Protein AF-A0A1A8P5M5-F1 (afdb_monomer_lite)

Structure (mmCIF, N/CA/C/O backbone):
data_AF-A0A1A8P5M5-F1
#
_entry.id   AF-A0A1A8P5M5-F1
#
loop_
_atom_site.group_PDB
_atom_site.id
_atom_site.type_symbol
_atom_site.label_atom_id
_atom_site.label_alt_id
_atom_site.label_comp_id
_atom_site.label_asym_id
_atom_site.label_entity_id
_atom_site.label_seq_id
_atom_site.pdbx_PDB_ins_code
_atom_site.Cartn_x
_atom_site.Cartn_y
_atom_site.Cartn_z
_atom_site.occupancy
_atom_site.B_iso_or_equiv
_atom_site.auth_seq_id
_atom_site.auth_comp_id
_atom_site.auth_asym_id
_atom_site.auth_atom_id
_atom_site.pdbx_PDB_model_num
ATOM 1 N N . MET A 1 1 ? 5.783 -7.397 -13.859 1.00 90.12 1 MET A N 1
ATOM 2 C CA . MET A 1 1 ? 6.303 -8.433 -14.787 1.00 90.12 1 MET A CA 1
ATOM 3 C C . MET A 1 1 ? 7.358 -7.944 -15.778 1.00 90.12 1 MET A C 1
ATOM 5 O O . MET A 1 1 ? 8.203 -8.749 -16.146 1.00 90.12 1 MET A O 1
ATOM 9 N N . ILE A 1 2 ? 7.328 -6.694 -16.275 1.00 94.62 2 ILE A N 1
ATOM 10 C CA . ILE A 1 2 ? 8.301 -6.265 -17.304 1.00 94.62 2 ILE A CA 1
ATOM 11 C C . ILE A 1 2 ? 9.764 -6.407 -16.848 1.00 94.62 2 ILE A C 1
ATOM 13 O O . ILE A 1 2 ? 10.589 -6.834 -17.645 1.00 94.62 2 ILE A O 1
ATOM 17 N N . LEU A 1 3 ? 10.076 -6.156 -15.571 1.00 94.69 3 LEU A N 1
ATOM 18 C CA . LEU A 1 3 ? 11.433 -6.297 -15.032 1.00 94.69 3 LEU A CA 1
ATOM 19 C C . LEU A 1 3 ? 11.946 -7.740 -15.100 1.00 94.69 3 LEU A C 1
ATOM 21 O O . LEU A 1 3 ? 13.002 -7.995 -15.676 1.00 94.69 3 LEU A O 1
ATOM 25 N N . GLU A 1 4 ? 11.189 -8.695 -14.558 1.00 95.75 4 GLU A N 1
ATOM 26 C CA . GLU A 1 4 ? 11.605 -10.100 -14.490 1.00 95.75 4 GLU A CA 1
ATOM 27 C C . GLU A 1 4 ? 11.653 -10.723 -15.883 1.00 95.75 4 GLU A C 1
ATOM 29 O O . GLU A 1 4 ? 12.561 -11.489 -16.193 1.00 95.75 4 GLU A O 1
ATOM 34 N N . PHE A 1 5 ? 10.688 -10.384 -16.743 1.00 95.56 5 PHE A N 1
ATOM 35 C CA . PHE A 1 5 ? 10.598 -10.943 -18.090 1.00 95.56 5 PHE A CA 1
ATOM 36 C C . PHE A 1 5 ? 11.664 -10.347 -19.010 1.00 95.56 5 PHE A C 1
ATOM 38 O O . PHE A 1 5 ? 12.223 -11.066 -19.843 1.00 95.56 5 PHE A O 1
ATOM 45 N N . ALA A 1 6 ? 12.004 -9.067 -18.838 1.00 92.81 6 ALA A N 1
ATOM 46 C CA . ALA A 1 6 ? 13.156 -8.485 -19.507 1.00 92.81 6 ALA A CA 1
ATOM 47 C C . ALA A 1 6 ? 14.449 -9.146 -19.023 1.00 92.81 6 ALA A C 1
ATOM 49 O O . ALA A 1 6 ? 15.223 -9.625 -19.847 1.00 92.81 6 ALA A O 1
ATOM 50 N N . ALA A 1 7 ? 14.648 -9.293 -17.709 1.00 93.19 7 ALA A N 1
ATOM 51 C CA . ALA A 1 7 ? 15.812 -9.990 -17.165 1.00 93.19 7 ALA A CA 1
ATOM 52 C C . ALA A 1 7 ? 15.930 -11.429 -17.701 1.00 93.19 7 ALA A C 1
ATOM 54 O O . ALA A 1 7 ? 16.994 -11.825 -18.176 1.00 93.19 7 ALA A O 1
ATOM 55 N N . LEU A 1 8 ? 14.829 -12.186 -17.723 1.00 94.25 8 LEU A N 1
ATOM 56 C CA . LEU A 1 8 ? 14.782 -13.533 -18.293 1.00 94.25 8 LEU A CA 1
ATOM 57 C C . LEU A 1 8 ? 15.134 -13.535 -19.784 1.00 94.25 8 LEU A C 1
ATOM 59 O O . LEU A 1 8 ? 15.879 -14.404 -20.234 1.00 94.25 8 LEU A O 1
ATOM 63 N N . SER A 1 9 ? 14.648 -12.559 -20.550 1.00 93.25 9 SER A N 1
ATOM 64 C CA . SER A 1 9 ? 14.969 -12.437 -21.977 1.00 93.25 9 SER A CA 1
ATOM 65 C C . SER A 1 9 ? 16.453 -12.176 -22.206 1.00 93.25 9 SER A C 1
ATOM 67 O O . SER A 1 9 ? 17.071 -12.818 -23.053 1.00 93.25 9 SER A O 1
ATOM 69 N N . ARG A 1 10 ? 17.055 -11.289 -21.406 1.00 89.31 10 ARG A N 1
ATOM 70 C CA . ARG A 1 10 ? 18.488 -10.970 -21.491 1.00 89.31 10 ARG A CA 1
ATOM 71 C C . ARG A 1 10 ? 19.371 -12.142 -21.064 1.00 89.31 10 ARG A C 1
ATOM 73 O O . ARG A 1 10 ? 20.405 -12.362 -21.683 1.00 89.31 10 ARG A O 1
ATOM 80 N N . LEU A 1 11 ? 18.962 -12.908 -20.052 1.00 90.56 11 LEU A N 1
ATOM 81 C CA . LEU A 1 11 ? 19.710 -14.074 -19.567 1.00 90.56 11 LEU A CA 1
ATOM 82 C C . LEU A 1 11 ? 19.566 -15.305 -20.475 1.00 90.56 11 LEU A C 1
ATOM 84 O O . LEU A 1 11 ? 20.517 -16.066 -20.628 1.00 90.56 11 LEU A O 1
ATOM 88 N N . SER A 1 12 ? 18.392 -15.512 -21.073 1.00 92.44 12 SER A N 1
ATOM 89 C CA . SER A 1 12 ? 18.122 -16.654 -21.962 1.00 92.44 12 SER A CA 1
ATOM 90 C C . SER A 1 12 ? 18.480 -16.397 -23.429 1.00 92.44 12 SER A C 1
ATOM 92 O O . SER A 1 12 ? 18.597 -17.345 -24.205 1.00 92.44 12 SER A O 1
ATOM 94 N N . GLY A 1 13 ? 18.612 -15.128 -23.829 1.00 88.88 13 GLY A N 1
ATOM 95 C CA . GLY A 1 13 ? 18.750 -14.707 -25.224 1.00 88.88 13 GLY A CA 1
ATOM 96 C C . GLY A 1 13 ? 17.445 -14.750 -26.032 1.00 88.88 13 GLY A C 1
ATOM 97 O O . GLY A 1 13 ? 17.477 -14.495 -27.235 1.00 88.88 13 GLY A O 1
ATOM 98 N N . GLN A 1 14 ? 16.303 -15.072 -25.412 1.00 92.00 14 GLN A N 1
ATOM 99 C CA . GLN A 1 14 ? 14.995 -15.134 -26.071 1.00 92.00 14 GLN A CA 1
ATOM 100 C C . GLN A 1 14 ? 14.170 -13.880 -25.759 1.00 92.00 14 GLN A C 1
ATOM 102 O O . GLN A 1 14 ? 13.721 -13.709 -24.630 1.00 92.00 14 GLN A O 1
ATOM 107 N N . SER A 1 15 ? 13.894 -13.034 -26.756 1.00 91.25 15 SER A N 1
ATOM 108 C CA . SER A 1 15 ? 13.130 -11.778 -26.583 1.00 91.25 15 SER A CA 1
ATOM 109 C C . SER A 1 15 ? 11.646 -11.974 -26.258 1.00 91.25 15 SER A C 1
ATOM 111 O O . SER A 1 15 ? 10.966 -11.033 -25.849 1.00 91.25 15 SER A O 1
ATOM 113 N N . VAL A 1 16 ? 11.137 -13.198 -26.421 1.00 94.75 16 VAL A N 1
ATOM 114 C CA . VAL A 1 16 ? 9.714 -13.534 -26.309 1.00 94.75 16 VAL A CA 1
ATOM 115 C C . VAL A 1 16 ? 9.132 -13.071 -24.973 1.00 94.75 16 VAL A C 1
ATOM 117 O O . VAL A 1 16 ? 8.030 -12.529 -24.955 1.00 94.75 16 VAL A O 1
ATOM 120 N N . PHE A 1 17 ? 9.848 -13.228 -23.858 1.00 95.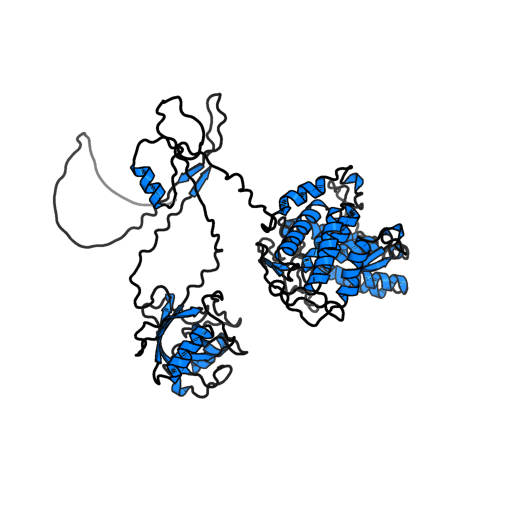00 17 PHE A N 1
ATOM 121 C CA . PHE A 1 17 ? 9.314 -12.848 -22.548 1.00 95.00 17 PHE A CA 1
ATOM 122 C C . PHE A 1 17 ? 9.149 -11.324 -22.429 1.00 95.00 17 PHE A C 1
ATOM 124 O O . PHE A 1 17 ? 8.066 -10.849 -22.084 1.00 95.00 17 PHE A O 1
ATOM 131 N N . GLU A 1 18 ? 10.176 -10.545 -22.779 1.00 93.25 18 GLU A N 1
ATOM 132 C CA . GLU A 1 18 ? 10.133 -9.078 -22.751 1.00 93.25 18 GLU A CA 1
ATOM 133 C C . GLU A 1 18 ? 9.033 -8.549 -23.676 1.00 93.25 18 GLU A C 1
ATOM 135 O O . GLU A 1 18 ? 8.242 -7.701 -23.270 1.00 93.25 18 GLU A O 1
ATOM 140 N N . GLU A 1 19 ? 8.928 -9.087 -24.894 1.00 93.88 19 GLU A N 1
ATOM 141 C CA . GLU A 1 19 ? 7.926 -8.664 -25.874 1.00 93.88 19 GLU A CA 1
ATOM 142 C C . GLU A 1 19 ? 6.492 -8.866 -25.375 1.00 93.88 19 GLU A C 1
ATOM 144 O O . GLU A 1 19 ? 5.646 -7.991 -25.558 1.00 93.88 19 GLU A O 1
ATOM 149 N N . HIS A 1 20 ? 6.197 -9.999 -24.734 1.00 95.56 20 HIS A N 1
ATOM 150 C CA . HIS A 1 20 ? 4.860 -10.259 -24.197 1.00 95.56 20 HIS A CA 1
ATOM 151 C C . HIS A 1 20 ? 4.542 -9.351 -23.005 1.00 95.56 20 HIS A C 1
ATOM 153 O O . HIS A 1 20 ? 3.437 -8.811 -22.926 1.00 95.56 20 HIS A O 1
ATOM 159 N N . ALA A 1 21 ? 5.507 -9.137 -22.106 1.00 95.62 21 ALA A N 1
ATOM 160 C CA . ALA A 1 21 ? 5.325 -8.238 -20.971 1.00 95.62 21 ALA A CA 1
ATOM 161 C C . ALA A 1 21 ? 5.147 -6.777 -21.418 1.00 95.62 21 ALA A C 1
ATOM 163 O O . ALA A 1 21 ? 4.289 -6.071 -20.886 1.00 95.62 21 ALA A O 1
ATOM 164 N N . ARG A 1 22 ? 5.906 -6.342 -22.431 1.00 94.81 22 ARG A N 1
ATOM 165 C CA . ARG A 1 22 ? 5.801 -5.006 -23.029 1.00 94.81 22 ARG A CA 1
ATOM 166 C C . ARG A 1 22 ? 4.432 -4.796 -23.671 1.00 94.81 22 ARG A C 1
ATOM 168 O O . ARG A 1 22 ? 3.757 -3.835 -23.322 1.00 94.81 22 ARG A O 1
ATOM 175 N N . LYS A 1 23 ? 3.965 -5.746 -24.493 1.00 94.94 23 LYS A N 1
ATOM 176 C CA . LYS A 1 23 ? 2.624 -5.702 -25.106 1.00 94.94 23 LYS A CA 1
ATOM 177 C C . LYS A 1 23 ? 1.514 -5.550 -24.066 1.00 94.94 23 LYS A C 1
ATOM 179 O O . LYS A 1 23 ? 0.590 -4.770 -24.269 1.00 94.94 23 LYS A O 1
ATOM 184 N N . ALA A 1 24 ? 1.596 -6.272 -22.948 1.00 94.62 24 ALA A N 1
ATOM 185 C CA . ALA A 1 24 ? 0.610 -6.139 -21.877 1.00 94.62 24 ALA A CA 1
ATOM 186 C C . ALA A 1 24 ? 0.609 -4.723 -21.272 1.00 94.62 24 ALA A C 1
ATOM 188 O O . ALA A 1 24 ? -0.455 -4.146 -21.056 1.00 94.62 24 ALA A O 1
ATOM 189 N N . LEU A 1 25 ? 1.790 -4.142 -21.044 1.00 94.50 25 LEU A N 1
ATOM 190 C CA . LEU A 1 25 ? 1.923 -2.782 -20.519 1.00 94.50 25 LEU A CA 1
ATOM 191 C C . LEU A 1 25 ? 1.444 -1.717 -21.518 1.00 94.50 25 LEU A C 1
ATOM 193 O O . LEU A 1 25 ? 0.843 -0.726 -21.111 1.00 94.50 25 LEU A O 1
ATOM 197 N N . ASP A 1 26 ? 1.678 -1.931 -22.814 1.00 94.38 26 ASP A N 1
ATOM 198 C CA . ASP A 1 26 ? 1.187 -1.065 -23.890 1.00 94.38 26 ASP A CA 1
ATOM 199 C C . ASP A 1 26 ? -0.344 -1.025 -23.909 1.00 94.38 26 ASP A C 1
ATOM 201 O O . ASP A 1 26 ? -0.932 0.055 -23.931 1.00 94.38 26 ASP A O 1
ATOM 205 N N . VAL A 1 27 ? -0.998 -2.183 -23.777 1.00 93.88 27 VAL A N 1
ATOM 206 C CA . VAL A 1 27 ? -2.463 -2.253 -23.677 1.00 93.88 27 VAL A CA 1
ATOM 207 C C . VAL A 1 27 ? -2.970 -1.511 -22.438 1.00 93.88 27 VAL A C 1
ATOM 209 O O . VAL A 1 27 ? -3.940 -0.763 -22.534 1.00 93.88 27 VAL A O 1
ATOM 212 N N . LEU A 1 28 ? -2.327 -1.661 -21.275 1.00 94.38 28 LEU A N 1
ATOM 213 C CA . LEU A 1 28 ? -2.728 -0.927 -20.065 1.00 94.38 28 LEU A CA 1
ATOM 214 C C . LEU A 1 28 ? -2.605 0.592 -20.250 1.00 94.38 28 LEU A C 1
ATOM 216 O O . LEU A 1 28 ? -3.515 1.337 -19.881 1.00 94.38 28 LEU A O 1
ATOM 220 N N . TRP A 1 29 ? -1.519 1.041 -20.880 1.00 94.75 29 TRP A N 1
ATOM 221 C CA . TRP A 1 29 ? -1.291 2.447 -21.204 1.00 94.75 29 TRP A CA 1
ATOM 222 C C . TRP A 1 29 ? -2.347 3.018 -22.161 1.00 94.75 29 TRP A C 1
ATOM 224 O O . TRP A 1 29 ? -2.818 4.144 -21.974 1.00 94.75 29 TRP A O 1
ATOM 234 N N . GLU A 1 30 ? -2.744 2.252 -23.177 1.00 94.12 30 GLU A N 1
ATOM 235 C CA . GLU A 1 30 ? -3.792 2.634 -24.131 1.00 94.12 30 GLU A CA 1
ATOM 236 C C . GLU A 1 30 ? -5.180 2.701 -23.487 1.00 94.12 30 GLU A C 1
ATOM 238 O O . GLU A 1 30 ? -6.012 3.518 -23.886 1.00 94.12 30 GLU A O 1
ATOM 243 N N . ARG A 1 31 ? -5.431 1.862 -22.475 1.00 93.88 31 ARG A N 1
ATOM 244 C CA . ARG A 1 31 ? -6.713 1.789 -21.763 1.00 93.88 31 ARG A CA 1
ATOM 245 C C . ARG A 1 31 ? -6.867 2.832 -20.659 1.00 93.88 31 ARG A C 1
ATOM 247 O O . ARG A 1 31 ? -7.923 2.865 -20.028 1.00 93.88 31 ARG A O 1
ATOM 254 N N . ARG A 1 32 ? -5.877 3.691 -20.412 1.00 94.38 32 ARG A N 1
ATOM 255 C CA . ARG A 1 32 ? -6.007 4.784 -19.436 1.00 94.38 32 ARG A CA 1
ATOM 256 C C . ARG A 1 32 ? -7.103 5.776 -19.830 1.00 94.38 32 ARG A C 1
ATOM 258 O O . ARG A 1 32 ? -7.418 5.957 -21.009 1.00 94.38 32 ARG A O 1
ATOM 265 N N . GLN A 1 33 ? -7.635 6.492 -18.847 1.00 93.75 33 GLN A N 1
ATOM 266 C CA . GLN A 1 33 ? -8.569 7.576 -19.123 1.00 93.75 33 GLN A CA 1
ATOM 267 C C . GLN A 1 33 ? -7.819 8.793 -19.677 1.00 93.75 33 GLN A C 1
ATOM 269 O O . GLN A 1 33 ? -7.070 9.436 -18.955 1.00 93.75 33 GLN A O 1
ATOM 274 N N . LYS A 1 34 ? -8.067 9.175 -20.936 1.00 89.75 34 LYS A N 1
ATOM 275 C CA . LYS A 1 34 ? -7.335 10.271 -21.612 1.00 89.75 34 LYS A CA 1
ATOM 276 C C . LYS A 1 34 ? -7.468 11.653 -20.953 1.00 89.75 34 LYS A C 1
ATOM 278 O O . LYS A 1 34 ? -6.635 12.511 -21.194 1.00 89.75 34 LYS A O 1
ATOM 283 N N . GLY A 1 35 ? -8.532 11.891 -20.182 1.00 88.62 35 GLY A N 1
ATOM 284 C CA . GLY A 1 35 ? -8.764 13.185 -19.524 1.00 88.62 35 GLY A CA 1
ATOM 285 C C . GLY A 1 35 ? -8.056 13.350 -18.175 1.00 88.62 35 GLY A C 1
ATOM 286 O O . GLY A 1 35 ? -7.774 14.472 -17.763 1.00 88.62 35 GLY A O 1
ATOM 287 N N . SER A 1 36 ? -7.790 12.248 -17.474 1.00 91.69 36 SER A N 1
ATOM 288 C CA . SER A 1 36 ? -7.158 12.253 -16.147 1.00 91.69 36 SER A CA 1
ATOM 289 C C . SER A 1 36 ? -5.789 11.581 -16.137 1.00 91.69 36 SER A C 1
ATOM 291 O O . SER A 1 36 ? -5.074 11.726 -15.157 1.00 91.69 36 SER A O 1
ATOM 293 N N . ASP A 1 37 ? -5.449 10.833 -17.188 1.00 95.06 37 ASP A N 1
ATOM 294 C CA . ASP A 1 37 ? -4.306 9.924 -17.275 1.00 95.06 37 ASP A CA 1
ATOM 295 C C . ASP A 1 37 ? -4.245 8.887 -16.139 1.00 95.06 37 ASP A C 1
ATOM 297 O O . ASP A 1 37 ? -3.196 8.313 -15.860 1.00 95.06 37 ASP A O 1
ATOM 301 N N . LEU A 1 38 ? -5.379 8.595 -15.498 1.00 94.69 38 LEU A N 1
ATOM 302 C CA . LEU A 1 38 ? -5.495 7.568 -14.462 1.00 94.69 38 LEU A CA 1
ATOM 303 C C . LEU A 1 38 ? -5.908 6.213 -15.056 1.00 94.69 38 LEU A C 1
ATOM 305 O O . LEU A 1 38 ? -6.536 6.137 -16.120 1.00 94.69 38 LEU A O 1
ATOM 309 N N . VAL A 1 39 ? -5.573 5.137 -14.346 1.00 94.81 39 VAL A N 1
ATOM 310 C CA . VAL A 1 39 ? -5.953 3.753 -14.679 1.00 94.81 39 VAL A CA 1
ATOM 311 C C . VAL A 1 39 ? -6.797 3.162 -13.548 1.00 94.81 39 VAL A C 1
ATOM 313 O O . VAL A 1 39 ? -6.810 3.695 -12.442 1.00 94.81 39 VAL A O 1
ATOM 316 N N . GLY A 1 40 ? -7.575 2.121 -13.837 1.00 93.12 40 GLY A N 1
ATOM 317 C CA . GLY A 1 40 ? -8.353 1.422 -12.811 1.00 93.12 40 GLY A CA 1
ATOM 318 C C . GLY A 1 40 ? -7.522 0.363 -12.081 1.00 93.12 40 GLY A C 1
ATOM 319 O O . GLY A 1 40 ? -6.397 0.064 -12.474 1.00 93.12 40 GLY A O 1
ATOM 320 N N . THR A 1 41 ? -8.095 -0.260 -11.052 1.00 92.38 41 THR A N 1
ATOM 321 C CA . THR A 1 41 ? -7.441 -1.352 -10.304 1.00 92.38 41 THR A CA 1
ATOM 322 C C . THR A 1 41 ? -7.695 -2.739 -10.893 1.00 92.38 41 THR A C 1
ATOM 324 O O . THR A 1 41 ? -6.879 -3.638 -10.724 1.00 92.38 41 THR A O 1
ATOM 327 N N . VAL A 1 42 ? -8.823 -2.957 -11.582 1.00 93.81 42 VAL A N 1
ATOM 328 C CA . VAL A 1 42 ? -9.172 -4.278 -12.140 1.00 93.81 42 VAL A CA 1
ATOM 329 C C . VAL A 1 42 ? -9.644 -4.142 -13.578 1.00 93.81 42 VAL A C 1
ATOM 331 O O . VAL A 1 42 ? -10.625 -3.445 -13.844 1.00 93.81 42 VAL A O 1
ATOM 334 N N . ILE A 1 43 ? -8.984 -4.858 -14.487 1.00 93.44 43 ILE A N 1
ATOM 335 C CA . ILE A 1 43 ? -9.287 -4.897 -15.921 1.00 93.44 43 ILE A CA 1
ATOM 336 C C . ILE A 1 43 ? -9.796 -6.281 -16.339 1.00 93.44 43 ILE A C 1
ATOM 338 O O . ILE A 1 43 ? -9.296 -7.310 -15.885 1.00 93.44 43 ILE A O 1
ATOM 342 N N . ASN A 1 44 ? -10.794 -6.317 -17.218 1.00 93.69 44 ASN A N 1
ATOM 343 C CA . ASN A 1 44 ? -11.265 -7.547 -17.842 1.00 93.69 44 ASN A CA 1
ATOM 344 C C . ASN A 1 44 ? -10.393 -7.877 -19.064 1.00 93.69 44 ASN A C 1
ATOM 346 O O . ASN A 1 44 ? -10.332 -7.115 -20.026 1.00 93.69 44 ASN A O 1
ATOM 350 N N . ILE A 1 45 ? -9.742 -9.040 -19.038 1.00 93.50 45 ILE A N 1
ATOM 351 C CA . ILE A 1 45 ? -8.796 -9.476 -20.076 1.00 93.50 45 ILE A CA 1
ATOM 352 C C . ILE A 1 45 ? -9.448 -9.801 -21.429 1.00 93.50 45 ILE A C 1
ATOM 354 O O . ILE A 1 45 ? -8.755 -9.822 -22.441 1.00 93.50 45 ILE A O 1
ATOM 358 N N . HIS A 1 46 ? -10.758 -10.063 -21.470 1.00 93.00 46 HIS A N 1
ATOM 359 C CA . HIS A 1 46 ? -11.454 -10.443 -22.702 1.00 93.00 46 HIS A CA 1
ATOM 360 C C . HIS A 1 46 ? -11.880 -9.234 -23.540 1.00 93.00 46 HIS A C 1
ATOM 362 O O . HIS A 1 46 ? -11.823 -9.301 -24.765 1.00 93.00 46 HIS A O 1
ATOM 368 N N . ASN A 1 47 ? -12.307 -8.139 -22.904 1.00 92.44 47 ASN A N 1
ATOM 369 C CA . ASN A 1 47 ? -12.774 -6.929 -23.597 1.00 92.44 47 ASN A CA 1
ATOM 370 C C . ASN A 1 47 ? -11.867 -5.697 -23.378 1.00 92.44 47 ASN A C 1
ATOM 372 O O . ASN A 1 47 ? -11.970 -4.710 -24.112 1.00 92.44 47 ASN A O 1
ATOM 376 N N . GLY A 1 48 ? -10.946 -5.756 -22.411 1.00 90.00 48 GLY A N 1
ATOM 377 C CA . GLY A 1 48 ? -10.044 -4.662 -22.055 1.00 90.00 48 GLY A CA 1
ATOM 378 C C . GLY A 1 48 ? -10.724 -3.514 -21.305 1.00 90.00 48 GLY A C 1
ATOM 379 O O . GLY A 1 48 ? -10.209 -2.398 -21.327 1.00 90.00 48 GLY A O 1
ATOM 380 N N . GLU A 1 49 ? -11.886 -3.744 -20.689 1.00 92.31 49 GLU A N 1
ATOM 381 C CA . GLU A 1 49 ? -12.600 -2.729 -19.910 1.00 92.31 49 GLU A CA 1
ATOM 382 C C . GLU A 1 49 ? -12.241 -2.780 -18.422 1.00 92.31 49 GLU A C 1
ATOM 384 O O . GLU A 1 49 ? -12.066 -3.849 -17.833 1.00 92.31 49 GLU A O 1
ATOM 389 N N . TRP A 1 50 ? -12.187 -1.608 -17.787 1.00 93.06 50 TRP A N 1
ATOM 390 C CA . TRP A 1 50 ? -11.991 -1.486 -16.344 1.00 93.06 50 TRP A CA 1
ATOM 391 C C . TRP A 1 50 ? -13.268 -1.859 -15.584 1.00 93.06 50 TRP A C 1
ATOM 393 O O . TRP A 1 50 ? -14.281 -1.152 -15.659 1.00 93.06 50 TRP A O 1
ATOM 403 N N . VAL A 1 51 ? -13.192 -2.954 -14.825 1.00 92.50 51 VAL A N 1
ATOM 404 C CA . VAL A 1 51 ? -14.243 -3.443 -13.921 1.00 92.50 51 VAL A CA 1
ATOM 405 C C . VAL A 1 51 ? -14.268 -2.596 -12.654 1.00 92.50 51 VAL A C 1
ATOM 407 O O . VAL A 1 51 ? -15.315 -2.076 -12.275 1.00 92.50 51 VAL A O 1
ATOM 410 N N . ARG A 1 52 ? -13.103 -2.407 -12.020 1.00 91.19 52 ARG A N 1
ATOM 411 C CA . ARG A 1 52 ? -12.938 -1.469 -10.905 1.00 91.19 52 ARG A CA 1
ATOM 412 C C . ARG A 1 52 ? -12.213 -0.231 -11.406 1.00 91.19 52 ARG A C 1
ATOM 414 O O . ARG A 1 52 ? -11.075 -0.304 -11.858 1.00 91.19 52 ARG A O 1
ATOM 421 N N . ARG A 1 53 ? -12.923 0.893 -11.345 1.00 92.81 53 ARG A N 1
ATOM 422 C CA . ARG A 1 53 ? -12.532 2.199 -11.903 1.00 92.81 53 ARG A CA 1
ATOM 423 C C . ARG A 1 53 ? -12.012 3.169 -10.844 1.00 92.81 53 ARG A C 1
ATOM 425 O O . ARG A 1 53 ? -11.854 4.357 -11.115 1.00 92.81 53 ARG A O 1
ATOM 432 N N . GLU A 1 54 ? -11.812 2.677 -9.630 1.00 91.75 54 GLU A N 1
ATOM 433 C CA . GLU A 1 54 ? -11.069 3.395 -8.603 1.00 91.75 54 GLU A CA 1
ATOM 434 C C . GLU A 1 54 ? -9.593 3.452 -9.006 1.00 91.75 54 GLU A C 1
ATOM 436 O O . GLU A 1 54 ? -9.065 2.495 -9.569 1.00 91.75 54 GLU A O 1
ATOM 441 N N . SER A 1 55 ? -8.960 4.588 -8.746 1.00 94.00 55 SER A N 1
ATOM 442 C CA . SER A 1 55 ? -7.548 4.844 -8.992 1.00 94.00 55 SER A CA 1
ATOM 443 C C . SER A 1 55 ? -6.942 5.400 -7.715 1.00 94.00 55 SER A C 1
ATOM 445 O O . SER A 1 55 ? -7.549 6.221 -7.028 1.00 94.00 55 SER A O 1
ATOM 447 N N . GLY A 1 56 ? -5.730 4.973 -7.411 1.00 92.56 56 GLY A N 1
ATOM 448 C CA . GLY A 1 56 ? -4.999 5.381 -6.222 1.00 92.56 56 GLY A CA 1
ATOM 449 C C . GLY A 1 56 ? -3.524 5.088 -6.402 1.00 92.56 56 GLY A C 1
ATOM 450 O O . GLY A 1 56 ? -3.073 4.854 -7.518 1.00 92.56 56 GLY A O 1
ATOM 451 N N . VAL A 1 57 ? -2.791 5.066 -5.299 1.00 93.75 57 VAL A N 1
ATOM 452 C CA . VAL A 1 57 ? -1.413 4.553 -5.269 1.00 93.75 57 VAL A CA 1
ATOM 453 C C . VAL A 1 57 ? -1.296 3.258 -4.474 1.00 93.75 57 VAL A C 1
ATOM 455 O O . VAL A 1 57 ? -0.229 2.679 -4.453 1.00 93.75 57 VAL A O 1
ATOM 458 N N . GLY A 1 58 ? -2.363 2.815 -3.811 1.00 91.50 58 GLY A N 1
ATOM 459 C CA . GLY A 1 58 ? -2.347 1.633 -2.957 1.00 91.50 58 GLY A CA 1
ATOM 460 C C . GLY A 1 58 ? -2.694 0.337 -3.687 1.00 91.50 58 GLY A C 1
ATOM 461 O O . GLY A 1 58 ? -2.388 0.145 -4.870 1.00 91.50 58 GLY A O 1
ATOM 462 N N . ALA A 1 59 ? -3.390 -0.537 -2.965 1.00 90.69 59 ALA A N 1
ATOM 463 C CA . ALA A 1 59 ? -3.634 -1.920 -3.354 1.00 90.69 59 ALA A CA 1
ATOM 464 C C . ALA A 1 59 ? -4.185 -2.076 -4.787 1.00 90.69 59 ALA A C 1
ATOM 466 O O . ALA A 1 59 ? -5.267 -1.577 -5.118 1.00 90.69 59 ALA A O 1
ATOM 467 N N . GLY A 1 60 ? -3.479 -2.853 -5.613 1.00 89.94 60 GLY A N 1
ATOM 468 C CA . GLY A 1 60 ? -3.926 -3.267 -6.950 1.00 89.94 60 GLY A CA 1
ATOM 469 C C . GLY A 1 60 ? -3.454 -2.384 -8.112 1.00 89.94 60 GLY A C 1
ATOM 470 O O . GLY A 1 60 ? -3.690 -2.748 -9.262 1.00 89.94 60 GLY A O 1
ATOM 471 N N . ILE A 1 61 ? -2.778 -1.264 -7.836 1.00 93.06 61 ILE A N 1
ATOM 472 C CA . ILE A 1 61 ? -2.083 -0.422 -8.837 1.00 93.06 61 ILE A CA 1
ATOM 473 C C . ILE A 1 61 ? -0.638 -0.102 -8.467 1.00 93.06 61 ILE A C 1
ATOM 475 O O . ILE A 1 61 ? 0.138 0.211 -9.365 1.00 93.06 61 ILE A O 1
ATOM 479 N N . ASP A 1 62 ? -0.297 -0.123 -7.182 1.00 93.44 62 ASP A N 1
ATOM 480 C CA . ASP A 1 62 ? 1.037 0.114 -6.622 1.00 93.44 62 ASP A CA 1
ATOM 481 C C . ASP A 1 62 ? 2.215 -0.202 -7.577 1.00 93.44 62 ASP A C 1
ATOM 483 O O . ASP A 1 62 ? 2.845 0.690 -8.164 1.00 93.44 62 ASP A O 1
ATOM 487 N N . SER A 1 63 ? 2.458 -1.487 -7.807 1.00 94.75 63 SER A N 1
ATOM 488 C CA . SER A 1 63 ? 3.581 -2.037 -8.560 1.00 94.75 63 SER A CA 1
ATOM 489 C C . SER A 1 63 ? 3.522 -1.734 -10.062 1.00 94.75 63 SER A C 1
ATOM 491 O O . SER A 1 63 ? 4.550 -1.794 -10.739 1.00 94.75 63 SER A O 1
ATOM 493 N N . TYR A 1 64 ? 2.364 -1.342 -10.612 1.00 95.62 64 TYR A N 1
ATOM 494 C CA . TYR A 1 64 ? 2.281 -0.862 -11.998 1.00 95.62 64 TYR A CA 1
ATOM 495 C C . TYR A 1 64 ? 3.080 0.436 -12.167 1.00 95.62 64 TYR A C 1
ATOM 497 O O . TYR A 1 64 ? 3.905 0.534 -13.079 1.00 95.62 64 TYR A O 1
ATOM 505 N N . TYR A 1 65 ? 2.897 1.405 -11.265 1.00 95.62 65 TYR A N 1
ATOM 506 C CA . TYR A 1 65 ? 3.650 2.662 -11.303 1.00 95.62 65 TYR A CA 1
ATOM 507 C C . TYR A 1 65 ? 5.127 2.449 -10.985 1.00 95.62 65 TYR A C 1
ATOM 509 O O . TYR A 1 65 ? 5.998 3.024 -11.642 1.00 95.62 65 TYR A O 1
ATOM 517 N N . GLU A 1 66 ? 5.405 1.581 -10.016 1.00 96.31 66 GLU A N 1
ATOM 518 C CA . GLU A 1 66 ? 6.757 1.188 -9.638 1.00 96.31 66 GLU A CA 1
ATOM 519 C C . GLU A 1 66 ? 7.538 0.629 -10.839 1.00 96.31 66 GLU A C 1
ATOM 521 O O . GLU A 1 66 ? 8.671 1.036 -11.107 1.00 96.31 66 GLU A O 1
ATOM 526 N N . TYR A 1 67 ? 6.910 -0.260 -11.616 1.00 96.44 67 TYR A N 1
ATOM 527 C CA . TYR A 1 67 ? 7.564 -0.940 -12.731 1.00 96.44 67 TYR A CA 1
ATOM 528 C C . TYR A 1 67 ? 7.803 -0.015 -13.913 1.00 96.44 67 TYR A C 1
ATOM 530 O O . TYR A 1 67 ? 8.773 -0.234 -14.628 1.00 96.44 67 TYR A O 1
ATOM 538 N N . LEU A 1 68 ? 6.995 1.029 -14.116 1.00 95.81 68 LEU A N 1
ATOM 539 C CA . LEU A 1 68 ? 7.278 2.028 -15.149 1.00 95.81 68 LEU A CA 1
ATOM 540 C C . LEU A 1 68 ? 8.598 2.757 -14.860 1.00 95.81 68 LEU A C 1
ATOM 542 O O . LEU A 1 68 ? 9.473 2.818 -15.722 1.00 95.81 68 LEU A O 1
ATOM 546 N N . MET A 1 69 ? 8.791 3.239 -13.631 1.00 94.56 69 MET A N 1
ATOM 547 C CA . MET A 1 69 ? 10.033 3.927 -13.266 1.00 94.56 69 MET A CA 1
ATOM 548 C C . MET A 1 69 ? 11.226 2.966 -13.247 1.00 94.56 69 MET A C 1
ATOM 550 O O . MET A 1 69 ? 12.275 3.239 -13.830 1.00 94.56 69 MET A O 1
ATOM 554 N N . LYS A 1 70 ? 11.076 1.802 -12.608 1.00 94.94 70 LYS A N 1
ATOM 555 C CA . LYS A 1 70 ? 12.170 0.834 -12.482 1.00 94.94 70 LYS A CA 1
ATOM 556 C C . LYS A 1 70 ? 12.548 0.201 -13.827 1.00 94.94 70 LYS A C 1
ATOM 558 O O . LYS A 1 70 ? 13.723 -0.088 -14.044 1.00 94.94 70 LYS A O 1
ATOM 563 N N . ALA A 1 71 ? 11.600 0.020 -14.753 1.00 93.75 71 ALA A N 1
ATOM 564 C CA . ALA A 1 71 ? 11.900 -0.479 -16.098 1.00 93.75 71 ALA A CA 1
ATOM 565 C C . ALA A 1 71 ? 12.685 0.539 -16.922 1.00 93.75 71 ALA A C 1
ATOM 567 O O . ALA A 1 71 ? 13.573 0.132 -17.665 1.00 93.75 71 ALA A O 1
ATOM 568 N N . TYR A 1 72 ? 12.426 1.840 -16.759 1.00 92.81 72 TYR A N 1
ATOM 569 C CA . TYR A 1 72 ? 13.285 2.866 -17.350 1.00 92.81 72 TYR A CA 1
ATOM 570 C C . TYR A 1 72 ? 14.727 2.744 -16.840 1.00 92.81 72 TYR A C 1
ATOM 572 O O . TYR A 1 72 ? 15.652 2.704 -17.644 1.00 92.81 72 TYR A O 1
ATOM 580 N N . ILE A 1 73 ? 14.917 2.596 -15.524 1.00 90.75 73 ILE A N 1
ATOM 581 C CA . ILE A 1 73 ? 16.255 2.449 -14.926 1.00 90.75 73 ILE A CA 1
ATOM 582 C C . ILE A 1 73 ? 16.965 1.184 -15.441 1.00 90.75 73 ILE A C 1
ATOM 584 O O . ILE A 1 73 ? 18.159 1.222 -15.727 1.00 90.75 73 ILE A O 1
ATOM 588 N N . LEU A 1 74 ? 16.246 0.063 -15.578 1.00 90.88 74 LEU A N 1
ATOM 589 C CA . LEU A 1 74 ? 16.834 -1.213 -16.000 1.00 90.88 74 LEU A CA 1
ATOM 590 C C . LEU A 1 74 ? 17.057 -1.324 -17.516 1.00 90.88 74 LEU A C 1
ATOM 592 O O . LEU A 1 74 ? 18.018 -1.960 -17.938 1.00 90.88 74 LEU A O 1
ATOM 596 N N . LEU A 1 75 ? 16.152 -0.784 -18.335 1.00 89.31 75 LEU A N 1
ATOM 597 C CA . LEU A 1 75 ? 16.136 -0.988 -19.791 1.00 89.31 75 LEU A CA 1
ATOM 598 C C . LEU A 1 75 ? 16.589 0.244 -20.581 1.00 89.31 75 LEU A C 1
ATOM 600 O O . LEU A 1 75 ? 16.886 0.117 -21.765 1.00 89.31 75 LEU A O 1
ATOM 604 N N . GLY A 1 76 ? 16.627 1.424 -19.958 1.00 86.06 76 GLY A N 1
ATOM 605 C CA . GLY A 1 76 ? 17.007 2.685 -20.600 1.00 86.06 76 GLY A CA 1
ATOM 606 C C . GLY A 1 76 ? 15.999 3.211 -21.628 1.00 86.06 76 GLY A C 1
ATOM 607 O O . GLY A 1 76 ? 16.316 4.123 -22.383 1.00 86.06 76 GLY A O 1
ATOM 608 N N . ASP A 1 77 ? 14.793 2.642 -21.693 1.00 87.88 77 ASP A N 1
ATOM 609 C CA . ASP A 1 77 ? 13.777 3.018 -22.679 1.00 87.88 77 ASP A CA 1
ATOM 610 C C . ASP A 1 77 ? 12.915 4.184 -22.168 1.00 87.88 77 ASP A C 1
ATOM 612 O O . ASP A 1 77 ? 12.150 4.051 -21.205 1.00 87.88 77 ASP A O 1
ATOM 616 N N . HIS A 1 78 ? 13.034 5.335 -22.836 1.00 89.25 78 HIS A N 1
ATOM 617 C CA . HIS A 1 78 ? 12.343 6.577 -22.486 1.00 89.25 78 HIS A CA 1
ATOM 618 C C . HIS A 1 78 ? 10.815 6.469 -22.515 1.00 89.25 78 HIS A C 1
ATOM 620 O O . HIS A 1 78 ? 10.150 7.256 -21.841 1.00 89.25 78 HIS A O 1
ATOM 626 N N . VAL A 1 79 ? 10.246 5.489 -23.226 1.00 91.88 79 VAL A N 1
ATOM 627 C CA . VAL A 1 79 ? 8.794 5.266 -23.236 1.00 91.88 79 VAL A CA 1
ATOM 628 C C . VAL A 1 79 ? 8.284 4.988 -21.822 1.00 91.88 79 VAL A C 1
ATOM 630 O O . VAL A 1 79 ? 7.252 5.528 -21.425 1.00 91.88 79 VAL A O 1
ATOM 633 N N . TYR A 1 80 ? 9.007 4.199 -21.022 1.00 93.94 80 TYR A N 1
ATOM 634 C CA . TYR A 1 80 ? 8.584 3.906 -19.650 1.00 93.94 80 TYR A CA 1
ATOM 635 C C . TYR A 1 80 ? 8.634 5.149 -18.756 1.00 93.94 80 TYR A C 1
ATOM 637 O O . TYR A 1 80 ? 7.705 5.383 -17.982 1.00 93.94 80 TYR A O 1
ATOM 645 N N . LEU A 1 81 ? 9.672 5.977 -18.912 1.00 92.56 81 LEU A N 1
ATOM 646 C CA . LEU A 1 81 ? 9.813 7.234 -18.179 1.00 92.56 81 LEU A CA 1
ATOM 647 C C . LEU A 1 81 ? 8.702 8.224 -18.535 1.00 92.56 81 LEU A C 1
ATOM 649 O O . LEU A 1 81 ? 8.101 8.813 -17.641 1.00 92.56 81 LEU A O 1
ATOM 653 N N . GLN A 1 82 ? 8.394 8.382 -19.824 1.00 94.69 82 GLN A N 1
ATOM 654 C CA . GLN A 1 82 ? 7.317 9.258 -20.277 1.00 94.69 82 GLN A CA 1
ATOM 655 C C . GLN A 1 82 ? 5.983 8.835 -19.655 1.00 94.69 82 GLN A C 1
ATOM 657 O O . GLN A 1 82 ? 5.287 9.656 -19.061 1.00 94.69 82 GLN A O 1
ATOM 662 N N . ARG A 1 83 ? 5.659 7.537 -19.717 1.00 95.62 83 ARG A N 1
ATOM 663 C CA . ARG A 1 83 ? 4.435 6.982 -19.122 1.00 95.62 83 ARG A CA 1
ATOM 664 C C . ARG A 1 83 ? 4.383 7.189 -17.612 1.00 95.62 83 ARG A C 1
ATOM 666 O O . ARG A 1 83 ? 3.343 7.584 -17.085 1.00 95.62 83 ARG A O 1
ATOM 673 N N . PHE A 1 84 ? 5.500 6.957 -16.920 1.00 95.94 84 PHE A N 1
ATOM 674 C CA . PHE A 1 84 ? 5.614 7.222 -15.489 1.00 95.94 84 PHE A CA 1
ATOM 675 C C . PHE A 1 84 ? 5.372 8.700 -15.176 1.00 95.94 84 PHE A C 1
ATOM 677 O O . PHE A 1 84 ? 4.559 9.002 -14.311 1.00 95.94 84 PHE A O 1
ATOM 684 N N . ASN A 1 85 ? 6.016 9.619 -15.897 1.00 95.06 85 ASN A N 1
ATOM 685 C CA . ASN A 1 85 ? 5.872 11.059 -15.688 1.00 95.06 85 ASN A CA 1
ATOM 686 C C . ASN A 1 85 ? 4.433 11.532 -15.909 1.00 95.06 85 ASN A C 1
ATOM 688 O O . ASN A 1 85 ? 3.920 12.301 -15.099 1.00 95.06 85 ASN A O 1
ATOM 692 N N . THR A 1 86 ? 3.756 11.033 -16.946 1.00 95.62 86 THR A N 1
ATOM 693 C CA . THR A 1 86 ? 2.341 11.334 -17.188 1.00 95.62 86 THR A CA 1
ATOM 694 C C . THR A 1 86 ? 1.463 10.875 -16.021 1.00 95.62 86 THR A C 1
ATOM 696 O O . THR A 1 86 ? 0.683 11.665 -15.488 1.00 95.62 86 THR A O 1
ATOM 699 N N . HIS A 1 87 ? 1.621 9.627 -15.571 1.00 95.69 87 HIS A N 1
ATOM 700 C CA . HIS A 1 87 ? 0.866 9.114 -14.427 1.00 95.69 87 HIS A CA 1
ATOM 701 C C . HIS A 1 87 ? 1.214 9.833 -13.121 1.00 95.69 87 HIS A C 1
ATOM 703 O O . HIS A 1 87 ? 0.322 10.136 -12.336 1.00 95.69 87 HIS A O 1
ATOM 709 N N . TYR A 1 88 ? 2.486 10.145 -12.891 1.00 95.31 88 TYR A N 1
ATOM 710 C CA . TYR A 1 88 ? 2.947 10.836 -11.693 1.00 95.31 88 TYR A CA 1
ATOM 711 C C . TYR A 1 88 ? 2.326 12.228 -11.575 1.00 95.31 88 TYR A C 1
ATOM 713 O O . TYR A 1 88 ? 1.772 12.566 -10.532 1.00 95.31 88 TYR A O 1
ATOM 721 N N . SER A 1 89 ? 2.333 13.008 -12.660 1.00 94.56 89 SER A N 1
ATOM 722 C CA . SER A 1 89 ? 1.679 14.320 -12.700 1.00 94.56 89 SER A CA 1
ATOM 723 C C . SER A 1 89 ? 0.178 14.219 -12.416 1.00 94.56 89 SER A C 1
ATOM 725 O O . SER A 1 89 ? -0.370 15.044 -11.687 1.00 94.56 89 SER A O 1
ATOM 727 N N . ALA A 1 90 ? -0.491 13.183 -12.930 1.00 94.75 90 ALA A N 1
ATOM 728 C CA . ALA A 1 90 ? -1.896 12.923 -12.631 1.00 94.75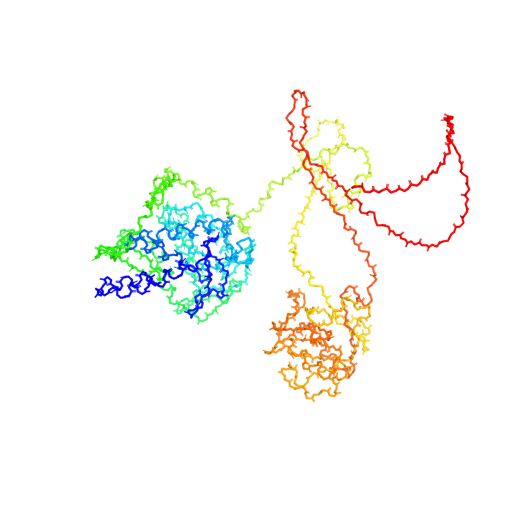 90 ALA A CA 1
ATOM 729 C C . ALA A 1 90 ? -2.133 12.549 -11.158 1.00 94.75 90 ALA A C 1
ATOM 731 O O . ALA A 1 90 ? -3.055 13.073 -10.533 1.00 94.75 90 ALA A O 1
ATOM 732 N N . ILE A 1 91 ? -1.288 11.690 -10.581 1.00 95.00 91 ILE A N 1
ATOM 733 C CA . ILE A 1 91 ? -1.354 11.300 -9.167 1.00 95.00 91 ILE A CA 1
ATOM 734 C C . ILE A 1 91 ? -1.168 12.529 -8.277 1.00 95.00 91 ILE A C 1
ATOM 736 O O . ILE A 1 91 ? -1.993 12.778 -7.399 1.00 95.00 91 ILE A O 1
ATOM 740 N N . MET A 1 92 ? -0.141 13.339 -8.532 1.00 92.88 92 MET A N 1
ATOM 741 C CA . MET A 1 92 ? 0.122 14.543 -7.744 1.00 92.88 92 MET A CA 1
ATOM 742 C C . MET A 1 92 ? -0.987 15.593 -7.880 1.00 92.88 92 MET A C 1
ATOM 744 O O . MET A 1 92 ? -1.219 16.352 -6.946 1.00 92.88 92 MET A O 1
ATOM 748 N N . LYS A 1 93 ? -1.702 15.622 -9.011 1.00 92.69 93 LYS A N 1
ATOM 749 C CA . LYS A 1 93 ? -2.813 16.552 -9.245 1.00 92.69 93 LYS A CA 1
ATOM 750 C C . LYS A 1 93 ? -4.131 16.114 -8.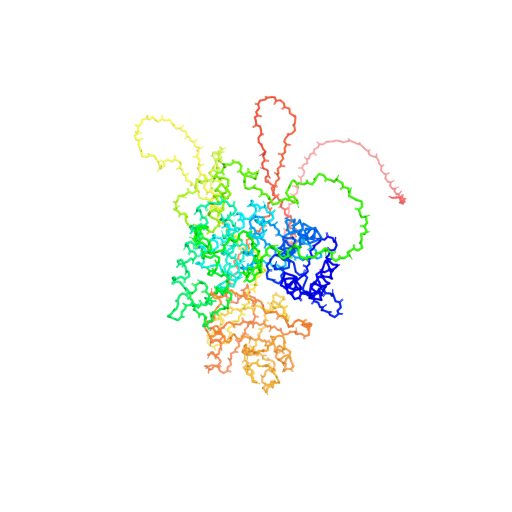601 1.00 92.69 93 LYS A C 1
ATOM 752 O O . LYS A 1 93 ? -4.872 16.967 -8.121 1.00 92.69 93 LYS A O 1
ATOM 757 N N . TYR A 1 94 ? -4.466 14.826 -8.667 1.00 92.25 94 TYR A N 1
ATOM 758 C CA . TYR A 1 94 ? -5.807 14.334 -8.321 1.00 92.25 94 TYR A CA 1
ATOM 759 C C . TYR A 1 94 ? -5.854 13.485 -7.046 1.00 92.25 94 TYR A C 1
ATOM 761 O O . TYR A 1 94 ? -6.851 13.529 -6.333 1.00 92.25 94 TYR A O 1
ATOM 769 N N . ILE A 1 95 ? -4.807 12.706 -6.768 1.00 91.75 95 ILE A N 1
ATOM 770 C CA . ILE A 1 95 ? -4.757 11.743 -5.652 1.00 91.75 95 ILE A CA 1
ATOM 771 C C . ILE A 1 95 ? -4.026 12.341 -4.446 1.00 91.75 95 ILE A C 1
ATOM 773 O O . ILE A 1 95 ? -4.399 12.086 -3.299 1.00 91.75 95 ILE A O 1
ATOM 777 N N . SER A 1 96 ? -2.977 13.130 -4.695 1.00 90.25 96 SER A N 1
ATOM 778 C CA . SER A 1 96 ? -2.171 13.727 -3.636 1.00 90.25 96 SER A CA 1
ATOM 779 C C . SER A 1 96 ? -2.868 14.931 -3.012 1.00 90.25 96 SER A C 1
ATOM 781 O O . SER A 1 96 ? -3.130 15.935 -3.671 1.00 90.25 96 SER A O 1
ATOM 783 N N . GLN A 1 97 ? -3.142 14.831 -1.715 1.00 85.19 97 GLN A N 1
ATOM 784 C CA . GLN A 1 97 ? -3.632 15.916 -0.872 1.00 85.19 97 GLN A CA 1
ATOM 785 C C . GLN A 1 97 ? -2.754 15.959 0.381 1.00 85.19 97 GLN A C 1
ATOM 787 O O . GLN A 1 97 ? -3.126 15.357 1.388 1.00 85.19 97 GLN A O 1
ATOM 792 N N . PRO A 1 98 ? -1.568 16.597 0.334 1.00 78.06 98 PRO A N 1
ATOM 793 C CA . PRO A 1 98 ? -0.563 16.463 1.383 1.00 78.06 98 PRO A CA 1
ATOM 794 C C . PRO A 1 98 ? -1.135 16.676 2.796 1.00 78.06 98 PRO A C 1
ATOM 796 O O . PRO A 1 98 ? -1.816 17.679 3.026 1.00 78.06 98 PRO A O 1
ATOM 799 N N . PRO A 1 99 ? -0.876 15.760 3.752 1.00 78.31 99 PRO A N 1
ATOM 800 C CA . PRO A 1 99 ? 0.005 14.583 3.673 1.00 78.31 99 PRO A CA 1
ATOM 801 C C . PRO A 1 99 ? -0.690 13.267 3.240 1.00 78.31 99 PRO A C 1
ATOM 803 O O . PRO A 1 99 ? -0.116 12.193 3.397 1.00 78.31 99 PRO A O 1
ATOM 806 N N . LEU A 1 100 ? -1.932 13.321 2.759 1.00 88.62 100 LEU A N 1
ATOM 807 C CA . LEU A 1 100 ? -2.793 12.177 2.447 1.00 88.62 100 LEU A CA 1
ATOM 808 C C . LEU A 1 100 ? -2.738 11.796 0.958 1.00 88.62 100 LEU A C 1
ATOM 810 O O . LEU A 1 100 ? -2.569 12.649 0.084 1.00 88.62 100 LEU A O 1
ATOM 814 N N . LEU A 1 101 ? -2.941 10.509 0.665 1.00 91.44 101 LEU A N 1
ATOM 815 C CA . LEU A 1 101 ? -3.069 9.973 -0.695 1.00 91.44 101 LEU A CA 1
ATOM 816 C C . LEU A 1 101 ? -4.396 9.210 -0.791 1.00 91.44 101 LEU A C 1
ATOM 818 O O . LEU A 1 101 ? -4.492 8.078 -0.323 1.00 91.44 101 LEU A O 1
ATOM 822 N N . LEU A 1 102 ? -5.432 9.842 -1.349 1.00 90.69 102 LEU A N 1
ATOM 823 C CA . LEU A 1 102 ? -6.799 9.304 -1.342 1.00 90.69 102 LEU A CA 1
ATOM 824 C C . LEU A 1 102 ? -7.217 8.765 -2.708 1.00 90.69 102 LEU A C 1
ATOM 826 O O . LEU A 1 102 ? -6.937 9.359 -3.748 1.00 90.69 102 LEU A O 1
ATOM 830 N N . ASN A 1 103 ? -7.939 7.644 -2.700 1.00 91.25 103 ASN A N 1
ATOM 831 C CA . ASN A 1 103 ? -8.405 7.015 -3.931 1.00 91.25 103 ASN A CA 1
ATOM 832 C C . ASN A 1 103 ? -9.539 7.826 -4.567 1.00 91.25 103 ASN A C 1
ATOM 834 O O . ASN A 1 103 ? -10.525 8.171 -3.910 1.00 91.25 103 ASN A O 1
ATOM 838 N N . VAL A 1 104 ? -9.438 8.043 -5.875 1.00 92.75 104 VAL A N 1
ATOM 839 C CA . VAL A 1 104 ? -10.395 8.803 -6.689 1.00 92.75 104 VAL A CA 1
ATOM 840 C C . VAL A 1 104 ? -10.968 7.945 -7.808 1.00 92.75 104 VAL A C 1
ATOM 842 O O . VAL A 1 104 ? -10.452 6.874 -8.132 1.00 92.75 104 VAL A O 1
ATOM 845 N N . HIS A 1 105 ? -12.051 8.400 -8.430 1.00 93.19 105 HIS A N 1
ATOM 846 C CA . HIS A 1 105 ? -12.604 7.713 -9.590 1.00 93.19 105 HIS A CA 1
ATOM 847 C C . HIS A 1 105 ? -11.849 8.104 -10.870 1.00 93.19 105 HIS A C 1
ATOM 849 O O . HIS A 1 105 ? -11.715 9.285 -11.182 1.00 93.19 105 HIS A O 1
ATOM 855 N N . MET A 1 106 ? -11.418 7.130 -11.681 1.00 92.00 106 MET A N 1
ATOM 856 C CA . MET A 1 106 ? -10.556 7.398 -12.844 1.00 92.00 106 MET A CA 1
ATOM 857 C C . MET A 1 106 ? -11.193 8.343 -13.881 1.00 92.00 106 MET A C 1
ATOM 859 O O . MET A 1 106 ? -10.494 9.154 -14.480 1.00 92.00 106 MET A O 1
ATOM 863 N N . HIS A 1 107 ? -12.515 8.263 -14.096 1.00 91.12 107 HIS A N 1
ATOM 864 C CA . HIS A 1 107 ? -13.226 9.100 -15.081 1.00 91.12 107 HIS A CA 1
ATOM 865 C C . HIS A 1 107 ? -13.607 10.471 -14.526 1.00 91.12 107 HIS A C 1
ATOM 867 O O . HIS A 1 107 ? -13.761 11.415 -15.295 1.00 91.12 107 HIS A O 1
ATOM 873 N N . ASN A 1 108 ? -13.791 10.558 -13.207 1.00 90.75 108 ASN A N 1
ATOM 874 C CA . ASN A 1 108 ? -14.182 11.784 -12.530 1.00 90.75 108 ASN A CA 1
ATOM 875 C C . ASN A 1 108 ? -13.338 11.941 -11.256 1.00 90.75 108 ASN A C 1
ATOM 877 O O . ASN A 1 108 ? -13.779 11.537 -10.178 1.00 90.75 108 ASN A O 1
ATOM 881 N N . PRO A 1 109 ? -12.117 12.484 -11.382 1.00 88.31 109 PRO A N 1
ATOM 882 C CA . PRO A 1 109 ? -11.157 12.512 -10.286 1.00 88.31 109 PRO A CA 1
ATOM 883 C C . PRO A 1 109 ? -11.554 13.449 -9.136 1.00 88.31 109 PRO A C 1
ATOM 885 O O . PRO A 1 109 ? -10.908 13.421 -8.098 1.00 88.31 109 PRO A O 1
ATOM 888 N N . THR A 1 110 ? -12.609 14.261 -9.278 1.00 86.06 110 THR A N 1
ATOM 889 C CA . THR A 1 110 ? -13.117 15.095 -8.174 1.00 86.06 110 THR A CA 1
ATOM 890 C C . THR A 1 110 ? -13.888 14.289 -7.130 1.00 86.06 110 THR A C 1
ATOM 892 O O . THR A 1 110 ? -14.161 14.797 -6.048 1.00 86.06 110 THR A O 1
ATOM 895 N N . VAL A 1 111 ? -14.283 13.055 -7.455 1.00 86.62 111 VAL A N 1
ATOM 896 C CA . VAL A 1 111 ? -15.039 12.181 -6.556 1.00 86.62 111 VAL A CA 1
ATOM 897 C C . VAL A 1 111 ? -14.077 11.207 -5.886 1.00 86.62 111 VAL A C 1
ATOM 899 O O . VAL A 1 111 ? -13.510 10.326 -6.543 1.00 86.62 111 VAL A O 1
ATOM 902 N N . GLY A 1 112 ? -13.916 11.357 -4.571 1.00 84.81 112 GLY A N 1
ATOM 903 C CA . GLY A 1 112 ? -13.241 10.371 -3.732 1.00 84.81 112 GLY A CA 1
ATOM 904 C C . GLY A 1 112 ? -14.050 9.075 -3.674 1.00 84.81 112 GLY A C 1
ATOM 905 O O . GLY A 1 112 ? -15.266 9.106 -3.495 1.00 84.81 112 GLY A O 1
ATOM 906 N N . VAL A 1 113 ? -13.385 7.934 -3.853 1.00 84.25 113 VAL A N 1
ATOM 907 C CA . VAL A 1 113 ? -14.032 6.609 -3.831 1.00 84.25 113 VAL A CA 1
ATOM 908 C C . VAL A 1 113 ? -13.963 5.983 -2.443 1.00 84.25 113 VAL A C 1
ATOM 910 O O . VAL A 1 113 ? -14.888 5.287 -2.030 1.00 84.25 113 VAL A O 1
ATOM 913 N N . ARG A 1 114 ? -12.864 6.218 -1.719 1.00 82.31 114 ARG A N 1
ATOM 914 C CA . ARG A 1 114 ? -12.628 5.670 -0.379 1.00 82.31 114 ARG A CA 1
ATOM 915 C C . ARG A 1 114 ? -12.252 6.788 0.586 1.00 82.31 114 ARG A C 1
ATOM 917 O O . ARG A 1 114 ? -11.508 7.692 0.223 1.00 82.31 114 ARG A O 1
ATOM 924 N N . SER A 1 115 ? -12.727 6.678 1.823 1.00 84.81 115 SER A N 1
ATOM 925 C CA . SER A 1 115 ? -12.377 7.556 2.953 1.00 84.81 115 SER A CA 1
ATOM 926 C C . SER A 1 115 ? -11.206 7.021 3.792 1.00 84.81 115 SER A C 1
ATOM 928 O O . SER A 1 115 ? -10.952 7.480 4.905 1.00 84.81 115 SER A O 1
ATOM 930 N N . TRP A 1 116 ? -10.499 6.015 3.278 1.00 90.31 116 TRP A N 1
ATOM 931 C CA . TRP A 1 116 ? -9.407 5.339 3.962 1.00 90.31 116 TRP A CA 1
ATOM 932 C C . TRP A 1 116 ? -8.258 5.035 3.004 1.00 90.31 116 TRP A C 1
ATOM 934 O O . TRP A 1 116 ? -8.429 4.971 1.786 1.00 90.31 116 TRP A O 1
ATOM 944 N N . MET A 1 117 ? -7.092 4.841 3.600 1.00 92.44 117 MET A N 1
ATOM 945 C CA . MET A 1 117 ? -5.811 4.546 2.979 1.00 92.44 117 MET A CA 1
ATOM 946 C C . MET A 1 117 ? -5.361 3.152 3.400 1.00 92.44 117 MET A C 1
ATOM 948 O O . MET A 1 117 ? -5.499 2.804 4.572 1.00 92.44 117 MET A O 1
ATOM 952 N N . ASP A 1 118 ? -4.842 2.359 2.466 1.00 93.56 118 ASP A N 1
ATOM 953 C CA . ASP A 1 118 ? -4.207 1.078 2.788 1.00 93.56 118 ASP A CA 1
ATOM 954 C C . ASP A 1 118 ? -2.745 1.255 3.221 1.00 93.56 118 ASP A C 1
ATOM 956 O O . ASP A 1 118 ? -2.118 2.274 2.944 1.00 93.56 118 ASP A O 1
ATOM 960 N N . SER A 1 119 ? -2.182 0.259 3.904 1.00 94.44 119 SER A N 1
ATOM 961 C CA . SER A 1 119 ? -0.759 0.254 4.259 1.00 94.44 119 SER A CA 1
ATOM 962 C C . SER A 1 119 ? 0.160 0.085 3.051 1.00 94.44 119 SER A C 1
ATOM 964 O O . SER A 1 119 ? 1.324 0.471 3.134 1.00 94.44 119 SER A O 1
ATOM 966 N N . LEU A 1 120 ? -0.340 -0.490 1.950 1.00 95.19 120 LEU A N 1
ATOM 967 C CA . LEU A 1 120 ? 0.463 -0.776 0.761 1.00 95.19 120 LEU A CA 1
ATOM 968 C C . LEU A 1 120 ? 0.976 0.504 0.115 1.00 95.19 120 LEU A C 1
ATOM 970 O O . LEU A 1 120 ? 2.113 0.511 -0.329 1.00 95.19 120 LEU A O 1
ATOM 974 N N . LEU A 1 121 ? 0.239 1.622 0.183 1.00 95.19 121 LEU A N 1
ATOM 975 C CA . LEU A 1 121 ? 0.715 2.929 -0.297 1.00 95.19 121 LEU A CA 1
ATOM 976 C C . LEU A 1 121 ? 2.055 3.378 0.307 1.00 95.19 121 LEU A C 1
ATOM 978 O O . LEU A 1 121 ? 2.691 4.295 -0.217 1.00 95.19 121 LEU A O 1
ATOM 982 N N . ALA A 1 122 ? 2.496 2.763 1.410 1.00 96.50 122 ALA A N 1
ATOM 983 C CA . ALA A 1 122 ? 3.732 3.109 2.089 1.00 96.50 122 ALA A CA 1
ATOM 984 C C . ALA A 1 122 ? 4.998 2.894 1.245 1.00 96.50 122 ALA A C 1
ATOM 986 O O . ALA A 1 122 ? 6.038 3.400 1.657 1.00 96.50 122 ALA A O 1
ATOM 987 N N . PHE A 1 123 ? 4.937 2.237 0.080 1.00 96.69 123 PHE A N 1
ATOM 988 C CA . PHE A 1 123 ? 6.056 2.139 -0.874 1.00 96.69 123 PHE A CA 1
ATOM 989 C C . PHE A 1 123 ? 6.237 3.426 -1.704 1.00 96.69 123 PHE A C 1
ATOM 991 O O . PHE A 1 123 ? 7.330 3.727 -2.190 1.00 96.69 123 PHE A O 1
ATOM 998 N N . PHE A 1 124 ? 5.163 4.212 -1.869 1.00 96.19 124 PHE A N 1
ATOM 999 C CA . PHE A 1 124 ? 5.127 5.356 -2.779 1.00 96.19 124 PHE A CA 1
ATOM 1000 C C . PHE A 1 124 ? 6.162 6.443 -2.440 1.00 96.19 124 PHE A C 1
ATOM 1002 O O . PHE A 1 124 ? 6.781 6.961 -3.372 1.00 96.19 124 PHE A O 1
ATOM 1009 N N . PRO A 1 125 ? 6.454 6.761 -1.159 1.00 95.56 125 PRO A N 1
ATOM 1010 C CA . PRO A 1 125 ? 7.568 7.644 -0.818 1.00 95.56 125 PRO A CA 1
ATOM 1011 C C . PRO A 1 125 ? 8.922 7.148 -1.348 1.00 95.56 125 PRO A C 1
ATOM 1013 O O . PRO A 1 125 ? 9.709 7.947 -1.847 1.00 95.56 125 PRO A O 1
ATOM 1016 N N . GLY A 1 126 ? 9.195 5.840 -1.311 1.00 94.62 126 GLY A N 1
ATOM 1017 C CA . GLY A 1 126 ? 10.392 5.246 -1.913 1.00 94.62 126 GLY A CA 1
ATOM 1018 C C . GLY A 1 126 ? 10.451 5.458 -3.429 1.00 94.62 126 GLY A C 1
ATOM 1019 O O . GLY A 1 126 ? 11.497 5.818 -3.971 1.00 94.62 126 GLY A O 1
ATOM 1020 N N . LEU A 1 127 ? 9.310 5.344 -4.112 1.00 94.75 127 LEU A N 1
ATOM 1021 C CA . LEU A 1 127 ? 9.199 5.639 -5.542 1.00 94.75 127 LEU A CA 1
ATOM 1022 C C . LEU A 1 127 ? 9.396 7.134 -5.856 1.00 94.75 127 LEU A C 1
ATOM 1024 O O . LEU A 1 127 ? 10.063 7.481 -6.832 1.00 94.75 127 LEU A O 1
ATOM 1028 N N . GLN A 1 128 ? 8.868 8.028 -5.017 1.00 93.44 128 GLN A N 1
ATOM 1029 C CA . GLN A 1 128 ? 9.098 9.473 -5.118 1.00 93.44 128 GLN A CA 1
ATOM 1030 C C . GLN A 1 128 ? 10.585 9.815 -4.953 1.00 93.44 128 GLN A C 1
ATOM 1032 O O . GLN A 1 128 ? 11.117 10.613 -5.724 1.00 93.44 128 GLN A O 1
ATOM 1037 N N . VAL A 1 129 ? 11.289 9.148 -4.031 1.00 92.44 129 VAL A N 1
ATOM 1038 C CA . VAL A 1 129 ? 12.747 9.278 -3.879 1.00 92.44 129 VAL A CA 1
ATOM 1039 C C . VAL A 1 129 ? 13.490 8.833 -5.139 1.00 92.44 129 VAL A C 1
ATOM 1041 O O . VAL A 1 129 ? 14.405 9.532 -5.565 1.00 92.44 129 VAL A O 1
ATOM 1044 N N . LEU A 1 130 ? 13.094 7.717 -5.763 1.00 90.94 130 LEU A N 1
ATOM 1045 C CA . LEU A 1 130 ? 13.705 7.247 -7.015 1.00 90.94 130 LEU A CA 1
ATOM 1046 C C . LEU A 1 130 ? 13.527 8.243 -8.167 1.00 90.94 130 LEU A C 1
ATOM 1048 O O . LEU A 1 130 ? 14.443 8.421 -8.967 1.00 90.94 130 LEU A O 1
ATOM 1052 N N . ARG A 1 131 ? 12.368 8.908 -8.243 1.00 89.25 131 ARG A N 1
ATOM 1053 C CA . ARG A 1 131 ? 12.132 10.025 -9.173 1.00 89.25 131 ARG A CA 1
ATOM 1054 C C . ARG A 1 131 ? 12.980 11.251 -8.822 1.00 89.25 131 ARG A C 1
ATOM 1056 O O . ARG A 1 131 ? 13.334 12.018 -9.709 1.00 89.25 131 ARG A O 1
ATOM 1063 N N . GLY A 1 132 ? 13.279 11.441 -7.539 1.00 87.06 132 GLY A N 1
ATOM 1064 C CA . GLY A 1 132 ? 13.971 12.616 -7.023 1.00 87.06 132 GLY A CA 1
ATOM 1065 C C . GLY A 1 132 ? 13.091 13.644 -6.323 1.00 87.06 132 GLY A C 1
ATOM 1066 O O . GLY A 1 132 ? 13.590 14.693 -5.920 1.00 87.06 132 GLY A O 1
ATOM 1067 N N . ASP A 1 133 ? 11.800 13.362 -6.157 1.00 88.50 133 ASP A N 1
ATOM 1068 C CA . ASP A 1 133 ? 10.872 14.261 -5.479 1.00 88.50 133 ASP A CA 1
ATOM 1069 C C . ASP A 1 133 ? 10.836 13.979 -3.971 1.00 88.50 133 ASP A C 1
ATOM 1071 O O . ASP A 1 133 ? 10.016 13.225 -3.446 1.00 88.50 133 ASP A O 1
ATOM 1075 N N . LEU A 1 134 ? 11.801 14.560 -3.261 1.00 88.12 134 LEU A N 1
ATOM 1076 C CA . LEU A 1 134 ? 12.046 14.261 -1.851 1.00 88.12 134 LEU A CA 1
ATOM 1077 C C . LEU A 1 134 ? 11.077 14.951 -0.889 1.00 88.12 134 LEU A C 1
ATOM 1079 O O . LEU A 1 134 ? 10.831 14.421 0.192 1.00 88.12 134 LEU A O 1
ATOM 1083 N N . LYS A 1 135 ? 10.517 16.117 -1.234 1.00 86.62 135 LYS A N 1
ATOM 1084 C CA . LYS A 1 135 ? 9.656 16.859 -0.299 1.00 86.62 135 LYS A CA 1
ATOM 1085 C C . LYS A 1 135 ? 8.355 16.093 0.003 1.00 86.62 135 LYS A C 1
ATOM 1087 O O . LYS A 1 135 ? 8.153 15.777 1.176 1.00 86.62 135 LYS A O 1
ATOM 1092 N N . PRO A 1 136 ? 7.524 15.716 -0.986 1.00 90.19 136 PRO A N 1
ATOM 1093 C CA . PRO A 1 136 ? 6.305 14.942 -0.744 1.00 90.19 136 PRO A CA 1
ATOM 1094 C C . PRO A 1 136 ? 6.587 13.560 -0.143 1.00 90.19 136 PRO A C 1
ATOM 1096 O O . PRO A 1 136 ? 5.790 13.058 0.655 1.00 90.19 136 PRO A O 1
ATOM 1099 N N . ALA A 1 137 ? 7.746 12.970 -0.467 1.00 92.00 137 ALA A N 1
ATOM 1100 C CA . ALA A 1 137 ? 8.183 11.703 0.110 1.00 92.00 137 ALA A CA 1
ATOM 1101 C C . ALA A 1 137 ? 8.379 11.808 1.627 1.00 92.00 137 ALA A C 1
ATOM 1103 O O . ALA A 1 137 ? 7.889 10.966 2.379 1.00 92.00 137 ALA A O 1
ATOM 1104 N N . ILE A 1 138 ? 9.051 12.867 2.091 1.00 91.81 138 ILE A N 1
ATOM 1105 C CA . ILE A 1 138 ? 9.268 13.121 3.521 1.00 91.81 138 ILE A CA 1
ATOM 1106 C C . ILE A 1 138 ? 7.936 13.398 4.234 1.00 91.81 138 ILE A C 1
ATOM 1108 O O . ILE A 1 138 ? 7.729 12.903 5.340 1.00 91.81 138 ILE A O 1
ATOM 1112 N N . GLU A 1 139 ? 7.030 14.160 3.613 1.00 91.50 139 GLU A N 1
ATOM 1113 C CA . GLU A 1 139 ? 5.710 14.492 4.177 1.00 91.50 139 GLU A CA 1
ATOM 1114 C C . GLU A 1 139 ? 4.856 13.236 4.400 1.00 91.50 139 GLU A C 1
ATOM 1116 O O . GLU A 1 139 ? 4.364 12.992 5.506 1.00 91.50 139 GLU A O 1
ATOM 1121 N N . THR A 1 140 ? 4.737 12.404 3.365 1.00 93.25 140 THR A N 1
ATOM 1122 C CA . THR A 1 140 ? 3.946 11.167 3.408 1.00 93.25 140 THR A CA 1
ATOM 1123 C C . THR A 1 140 ? 4.574 10.146 4.360 1.00 93.25 140 THR A C 1
ATOM 1125 O O . THR A 1 140 ? 3.877 9.527 5.164 1.00 93.25 140 THR A O 1
ATOM 1128 N N . HIS A 1 141 ? 5.901 9.981 4.328 1.00 95.31 141 HIS A N 1
ATOM 1129 C CA . HIS A 1 141 ? 6.599 9.054 5.224 1.00 95.31 141 HIS A CA 1
ATOM 1130 C C . HIS A 1 141 ? 6.453 9.444 6.697 1.00 95.31 141 HIS A C 1
ATOM 1132 O O . HIS A 1 141 ? 6.184 8.579 7.534 1.00 95.31 141 HIS A O 1
ATOM 1138 N N . GLU A 1 142 ? 6.561 10.736 7.022 1.00 93.50 142 GLU A N 1
ATOM 1139 C CA . GLU A 1 142 ? 6.377 11.202 8.397 1.00 93.50 142 GLU A CA 1
ATOM 1140 C C . GLU A 1 142 ? 4.945 10.955 8.878 1.00 93.50 142 GLU A C 1
ATOM 1142 O O . GLU A 1 142 ? 4.761 10.465 9.991 1.00 93.50 142 GLU A O 1
ATOM 1147 N N . MET A 1 143 ? 3.933 11.202 8.040 1.00 93.69 143 MET A N 1
ATOM 1148 C CA . MET A 1 143 ? 2.539 10.872 8.354 1.00 93.69 143 MET A CA 1
ATOM 1149 C C . MET A 1 143 ? 2.375 9.380 8.687 1.00 93.69 143 MET A C 1
ATOM 1151 O O . MET A 1 143 ? 1.875 9.048 9.765 1.00 93.69 143 MET A O 1
ATOM 1155 N N . LEU A 1 144 ? 2.902 8.481 7.851 1.00 95.19 144 LEU A N 1
ATOM 1156 C CA . LEU A 1 144 ? 2.860 7.031 8.091 1.00 95.19 144 LEU A CA 1
ATOM 1157 C C . LEU A 1 144 ? 3.592 6.627 9.376 1.00 95.19 144 LEU A C 1
ATOM 1159 O O . LEU A 1 144 ? 3.139 5.748 10.122 1.00 95.19 144 LEU A O 1
ATOM 1163 N N . TYR A 1 145 ? 4.710 7.288 9.682 1.00 94.94 145 TYR A N 1
ATOM 1164 C CA . TYR A 1 145 ? 5.442 7.039 10.916 1.00 94.94 145 TYR A CA 1
ATOM 1165 C C . TYR A 1 145 ? 4.634 7.447 12.153 1.00 94.94 145 TYR A C 1
ATOM 1167 O O . TYR A 1 145 ? 4.653 6.739 13.163 1.00 94.94 145 TYR A O 1
ATOM 1175 N N . GLN A 1 146 ? 3.886 8.550 12.084 1.00 92.69 146 GLN A N 1
ATOM 1176 C CA . GLN A 1 146 ? 3.020 8.993 13.178 1.00 92.69 146 GLN A CA 1
ATOM 1177 C C . GLN A 1 146 ? 1.839 8.045 13.409 1.00 92.69 146 GLN A C 1
ATOM 1179 O O . GLN A 1 146 ? 1.542 7.726 14.564 1.00 92.69 146 GLN A O 1
ATOM 1184 N N . VAL A 1 147 ? 1.232 7.515 12.341 1.00 93.25 147 VAL A N 1
ATOM 1185 C CA . VAL A 1 147 ? 0.216 6.448 12.433 1.00 93.25 147 VAL A CA 1
ATOM 1186 C C . VAL A 1 147 ? 0.810 5.208 13.108 1.00 93.25 147 VAL A C 1
ATOM 1188 O O . VAL A 1 147 ? 0.247 4.668 14.061 1.00 93.25 147 VAL A O 1
ATOM 1191 N N . THR A 1 148 ? 2.010 4.808 12.686 1.00 92.94 148 THR A N 1
ATOM 1192 C CA . THR A 1 148 ? 2.732 3.659 13.250 1.00 92.94 148 THR A CA 1
ATOM 1193 C C . THR A 1 148 ? 3.080 3.865 14.729 1.00 92.94 148 THR A C 1
ATOM 1195 O O . THR A 1 148 ? 3.075 2.916 15.514 1.00 92.94 148 THR A O 1
ATOM 1198 N N . LYS A 1 149 ? 3.393 5.092 15.166 1.00 91.44 149 LYS A N 1
ATOM 1199 C CA . LYS A 1 149 ? 3.590 5.409 16.594 1.00 91.44 149 LYS A CA 1
ATOM 1200 C C . LYS A 1 149 ? 2.305 5.279 17.398 1.00 91.44 149 LYS A C 1
ATOM 1202 O O . LYS A 1 149 ? 2.364 4.758 18.507 1.00 91.44 149 LYS A O 1
ATOM 1207 N N . GLN A 1 150 ? 1.183 5.730 16.848 1.00 90.56 150 GLN A N 1
ATOM 1208 C CA . GLN A 1 150 ? -0.110 5.690 17.523 1.00 90.56 150 GLN A CA 1
ATOM 1209 C C . GLN A 1 150 ? -0.611 4.254 17.725 1.00 90.56 150 GLN A C 1
ATOM 1211 O O . GLN A 1 150 ? -1.028 3.908 18.827 1.00 90.56 150 GLN A O 1
ATOM 1216 N N . HIS A 1 151 ? -0.518 3.405 16.696 1.00 90.19 151 HIS A N 1
ATOM 1217 C CA . HIS A 1 151 ? -1.127 2.064 16.693 1.00 90.19 151 HIS A CA 1
ATOM 1218 C C . HIS A 1 151 ? -0.128 0.913 16.839 1.00 90.19 151 HIS A C 1
ATOM 1220 O O . HIS A 1 151 ? -0.463 -0.230 16.557 1.00 90.19 151 HIS A O 1
ATOM 1226 N N . LYS A 1 152 ? 1.100 1.182 17.303 1.00 90.38 152 LYS A N 1
ATOM 1227 C CA . LYS A 1 152 ? 2.244 0.241 17.365 1.00 90.38 152 LYS A CA 1
ATOM 1228 C C . LYS A 1 152 ? 2.767 -0.158 15.981 1.00 90.38 152 LYS A C 1
ATOM 1230 O O . LYS A 1 152 ? 3.946 0.071 15.726 1.00 90.38 152 LYS A O 1
ATOM 1235 N N . PHE A 1 153 ? 1.923 -0.681 15.098 1.00 93.69 153 PHE A N 1
ATOM 1236 C CA . PHE A 1 153 ? 2.224 -0.944 13.688 1.00 93.69 153 PHE A CA 1
ATOM 1237 C C . PHE A 1 153 ? 1.358 -0.086 12.770 1.00 93.69 153 PHE A C 1
ATOM 1239 O O . PHE A 1 153 ? 0.386 0.526 13.213 1.00 93.69 153 PHE A O 1
ATOM 1246 N N . LEU A 1 154 ? 1.720 -0.048 11.488 1.00 94.94 154 LEU A N 1
ATOM 1247 C CA . LEU A 1 154 ? 0.854 0.497 10.453 1.00 94.94 154 LEU A CA 1
ATOM 1248 C C . LEU A 1 154 ? -0.303 -0.498 10.216 1.00 94.94 154 LEU A C 1
ATOM 1250 O O . LEU A 1 154 ? -0.024 -1.636 9.827 1.00 94.94 154 LEU A O 1
ATOM 1254 N N . PRO A 1 155 ? -1.566 -0.124 10.491 1.00 95.19 155 PRO A N 1
ATOM 1255 C CA . PRO A 1 155 ? -2.717 -0.978 10.201 1.00 95.19 155 PRO A CA 1
ATOM 1256 C C . PRO A 1 155 ? -2.894 -1.154 8.687 1.00 95.19 155 PRO A C 1
ATOM 1258 O O . PRO A 1 155 ? -2.573 -0.240 7.930 1.00 95.19 155 PRO A O 1
ATOM 1261 N N . GLU A 1 156 ? -3.457 -2.286 8.259 1.00 94.81 156 GLU A N 1
ATOM 1262 C CA . GLU A 1 156 ? -3.714 -2.609 6.845 1.00 94.81 156 GLU A CA 1
ATOM 1263 C C . GLU A 1 156 ? -4.558 -1.532 6.155 1.00 94.81 156 GLU A C 1
ATOM 1265 O O . GLU A 1 156 ? -4.350 -1.253 4.978 1.00 94.81 156 GLU A O 1
ATOM 1270 N N . ALA A 1 157 ? -5.480 -0.897 6.887 1.00 94.31 157 ALA A N 1
ATOM 1271 C CA . ALA A 1 157 ? -6.138 0.322 6.435 1.00 94.31 157 ALA A CA 1
ATOM 1272 C C . ALA A 1 157 ? -6.430 1.294 7.586 1.00 94.31 157 ALA A C 1
ATOM 1274 O O . ALA A 1 157 ? -6.802 0.881 8.692 1.00 94.31 157 ALA A O 1
ATOM 1275 N N . PHE A 1 158 ? -6.334 2.595 7.315 1.00 93.50 158 PHE A N 1
ATOM 1276 C CA . PHE A 1 158 ? -6.639 3.673 8.260 1.00 93.50 158 PHE A CA 1
ATOM 1277 C C . PHE A 1 158 ? -7.385 4.837 7.599 1.00 93.50 158 PHE A C 1
ATOM 1279 O O . PHE A 1 158 ? -7.258 5.074 6.401 1.00 93.50 158 PHE A O 1
ATOM 1286 N N . THR A 1 159 ? -8.195 5.553 8.379 1.00 90.81 159 THR A N 1
ATOM 1287 C CA . THR A 1 159 ? -8.985 6.697 7.893 1.00 90.81 159 THR A CA 1
ATOM 1288 C C . THR A 1 159 ? -8.148 7.975 7.796 1.00 90.81 159 THR A C 1
ATOM 1290 O O . THR A 1 159 ? -7.010 8.033 8.271 1.00 90.81 159 THR A O 1
ATOM 1293 N N . THR A 1 160 ? -8.726 9.027 7.218 1.00 86.81 160 THR A N 1
ATOM 1294 C CA . THR A 1 160 ? -8.147 10.381 7.153 1.00 86.81 160 THR A CA 1
ATOM 1295 C C . THR A 1 160 ? -7.828 10.990 8.523 1.00 86.81 160 THR A C 1
ATOM 1297 O O . THR A 1 160 ? -6.931 11.819 8.632 1.00 86.81 160 THR A O 1
ATOM 1300 N N . GLU A 1 161 ? -8.488 10.529 9.588 1.00 84.94 161 GLU A N 1
ATOM 1301 C CA . GLU A 1 161 ? -8.248 10.928 10.985 1.00 84.94 161 GLU A CA 1
ATOM 1302 C C . GLU A 1 161 ? -7.218 10.028 11.685 1.00 84.94 161 GLU A C 1
ATOM 1304 O O . GLU A 1 161 ? -7.110 10.039 12.914 1.00 84.94 161 GLU A O 1
ATOM 1309 N N . PHE A 1 162 ? -6.494 9.200 10.926 1.00 89.31 162 PHE A N 1
ATOM 1310 C CA . PHE A 1 162 ? -5.488 8.263 11.433 1.00 89.31 162 PHE A CA 1
ATOM 1311 C C . PHE A 1 162 ? -6.061 7.214 12.391 1.00 89.31 162 PHE A C 1
ATOM 1313 O O . PHE A 1 162 ? -5.351 6.693 13.253 1.00 89.31 162 PHE A O 1
ATOM 1320 N N . ARG A 1 163 ? -7.350 6.878 12.267 1.00 88.19 163 ARG A N 1
ATOM 1321 C CA . ARG A 1 163 ? -7.977 5.792 13.033 1.00 88.19 163 ARG A CA 1
ATOM 1322 C C . ARG A 1 163 ? -7.843 4.473 12.286 1.00 88.19 163 ARG A C 1
ATOM 1324 O O . ARG A 1 163 ? -7.869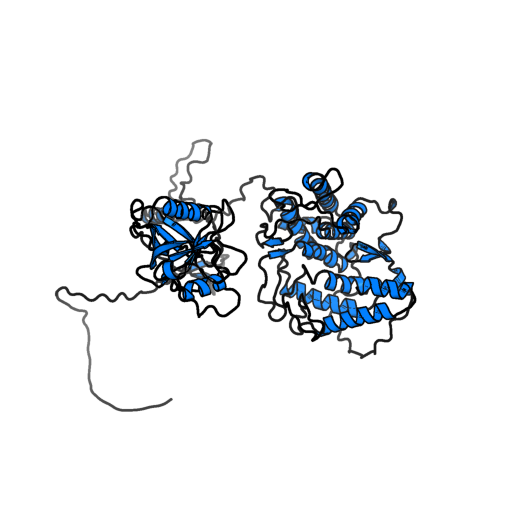 4.438 11.061 1.00 88.19 163 ARG A O 1
ATOM 1331 N N . VAL A 1 164 ? -7.735 3.379 13.035 1.00 92.19 164 VAL A N 1
ATOM 1332 C CA . VAL A 1 164 ? -7.690 2.025 12.469 1.00 92.19 164 VAL A CA 1
ATOM 1333 C C . VAL A 1 164 ? -9.019 1.722 11.777 1.00 92.19 164 VAL A C 1
ATOM 1335 O O . VAL A 1 164 ? -10.052 1.669 12.444 1.00 92.19 164 VAL A O 1
ATOM 1338 N N . HIS A 1 165 ? -8.985 1.493 10.463 1.00 92.19 165 HIS A N 1
ATOM 1339 C CA . HIS A 1 165 ? -10.126 0.967 9.717 1.00 92.19 165 HIS A CA 1
ATOM 1340 C C . HIS A 1 165 ? -10.072 -0.564 9.684 1.00 92.19 165 HIS A C 1
ATOM 1342 O O . HIS A 1 165 ? -11.010 -1.221 10.137 1.00 92.19 165 HIS A O 1
ATOM 1348 N N . TRP A 1 166 ? -8.939 -1.124 9.247 1.00 92.62 166 TRP A N 1
ATOM 1349 C CA . TRP A 1 166 ? -8.634 -2.553 9.311 1.00 92.62 166 TRP A CA 1
ATOM 1350 C C . TRP A 1 166 ? -7.369 -2.768 10.130 1.00 92.62 166 TRP A C 1
ATOM 1352 O O . TRP A 1 166 ? -6.290 -2.325 9.752 1.00 92.62 166 TRP A O 1
ATOM 1362 N N . GLY A 1 167 ? -7.516 -3.432 11.277 1.00 91.62 167 GLY A N 1
ATOM 1363 C CA . GLY A 1 167 ? -6.448 -3.565 12.269 1.00 91.62 167 GLY A CA 1
ATOM 1364 C C . GLY A 1 167 ? -5.385 -4.608 11.952 1.00 91.62 167 GLY A C 1
ATOM 1365 O O . GLY A 1 167 ? -4.436 -4.711 12.715 1.00 91.62 167 GLY A O 1
ATOM 1366 N N . GLN A 1 168 ? -5.522 -5.377 10.877 1.00 93.38 168 GLN A N 1
ATOM 1367 C CA . GLN A 1 168 ? -4.547 -6.405 10.518 1.00 93.38 168 GLN A CA 1
ATOM 1368 C C . GLN A 1 168 ? -3.189 -5.774 10.192 1.00 93.38 168 GLN A C 1
ATOM 1370 O O . GLN A 1 168 ? -3.117 -4.668 9.668 1.00 93.38 168 GLN A O 1
ATOM 1375 N N . HIS A 1 169 ? -2.105 -6.470 10.511 1.00 94.31 169 HIS A N 1
ATOM 1376 C CA . HIS A 1 169 ? -0.759 -6.123 10.083 1.00 94.31 169 HIS A CA 1
ATOM 1377 C C . HIS A 1 169 ? -0.009 -7.404 9.718 1.00 94.31 169 HIS A C 1
ATOM 1379 O O . HIS A 1 169 ? 0.505 -8.124 10.578 1.00 94.31 169 HIS A O 1
ATOM 1385 N N . LEU A 1 170 ? 0.061 -7.675 8.415 1.00 94.38 170 LEU A N 1
ATOM 1386 C CA . LEU A 1 170 ? 0.625 -8.900 7.843 1.00 94.38 170 LEU A CA 1
ATOM 1387 C C . LEU A 1 170 ? 2.155 -8.850 7.688 1.00 94.38 170 LEU A C 1
ATOM 1389 O O . LEU A 1 170 ? 2.703 -9.484 6.797 1.00 94.38 170 LEU A O 1
ATOM 1393 N N . LEU A 1 171 ? 2.857 -8.082 8.531 1.00 95.25 171 LEU A N 1
ATOM 1394 C CA . LEU A 1 171 ? 4.314 -7.872 8.445 1.00 95.25 171 LEU A CA 1
ATOM 1395 C C . LEU A 1 171 ? 4.775 -7.236 7.114 1.00 95.25 171 LEU A C 1
ATOM 1397 O O . LEU A 1 171 ? 5.842 -7.548 6.584 1.00 95.25 171 LEU A O 1
ATOM 1401 N N . ARG A 1 172 ? 3.931 -6.337 6.605 1.00 95.31 172 ARG A N 1
ATOM 1402 C CA . ARG A 1 172 ? 4.058 -5.521 5.388 1.00 95.31 172 ARG A CA 1
ATOM 1403 C C . ARG A 1 172 ? 5.406 -4.756 5.311 1.00 95.31 172 ARG A C 1
ATOM 1405 O O . ARG A 1 172 ? 5.709 -4.013 6.254 1.00 95.31 172 ARG A O 1
ATOM 1412 N N . PRO A 1 173 ? 6.230 -4.926 4.252 1.00 97.06 173 PRO A N 1
ATOM 1413 C CA . PRO A 1 173 ? 7.574 -4.337 4.153 1.00 97.06 173 PRO A CA 1
ATOM 1414 C C . PRO A 1 173 ? 7.622 -2.883 3.653 1.00 97.06 173 PRO A C 1
ATOM 1416 O O . PRO A 1 173 ? 8.652 -2.221 3.806 1.00 97.06 173 PRO A O 1
ATOM 1419 N N . GLU A 1 174 ? 6.537 -2.361 3.089 1.00 97.00 174 GLU A N 1
ATOM 1420 C CA . GLU A 1 174 ? 6.509 -1.144 2.267 1.00 97.00 174 GLU A CA 1
ATOM 1421 C C . GLU A 1 174 ? 6.974 0.100 3.046 1.00 97.00 174 GLU A C 1
ATOM 1423 O O . GLU A 1 174 ? 7.728 0.941 2.549 1.00 97.00 174 GLU A O 1
ATOM 1428 N N . PHE A 1 175 ? 6.607 0.198 4.328 1.00 97.12 175 PHE A N 1
ATOM 1429 C CA . PHE A 1 175 ? 7.056 1.303 5.182 1.00 97.12 175 PHE A CA 1
ATOM 1430 C C . PHE A 1 175 ? 8.575 1.283 5.418 1.00 97.12 175 PHE A C 1
ATOM 1432 O O . PHE A 1 175 ? 9.230 2.331 5.483 1.00 97.12 175 PHE A O 1
ATOM 1439 N N . ALA A 1 176 ? 9.168 0.098 5.535 1.00 97.56 176 ALA A N 1
ATOM 1440 C CA . ALA A 1 176 ? 10.605 -0.040 5.715 1.00 97.56 176 ALA A CA 1
ATOM 1441 C C . ALA A 1 176 ? 11.383 0.137 4.411 1.00 97.56 176 ALA A C 1
ATOM 1443 O O . ALA A 1 176 ? 12.479 0.697 4.453 1.00 97.56 176 ALA A O 1
ATOM 1444 N N . GLU A 1 177 ? 10.807 -0.264 3.275 1.00 97.31 177 GLU A N 1
ATOM 1445 C CA . GLU A 1 177 ? 11.331 0.052 1.944 1.00 97.31 177 GLU A CA 1
ATOM 1446 C C . GLU A 1 177 ? 11.505 1.567 1.785 1.00 97.31 177 GLU A C 1
ATOM 1448 O O . GLU A 1 177 ? 12.613 2.054 1.547 1.00 97.31 177 GLU A O 1
ATOM 1453 N N . SER A 1 178 ? 10.435 2.335 2.000 1.00 96.88 178 SER A N 1
ATOM 1454 C CA . SER A 1 178 ? 10.488 3.796 1.900 1.00 96.88 178 SER A CA 1
ATOM 1455 C C . SER A 1 178 ? 11.468 4.419 2.892 1.00 96.88 178 SER A C 1
ATOM 1457 O O . SER A 1 178 ? 12.189 5.356 2.547 1.00 96.88 178 SER A O 1
ATOM 1459 N N . THR A 1 179 ? 11.554 3.873 4.110 1.00 97.06 179 THR A N 1
ATOM 1460 C CA . THR A 1 179 ? 12.544 4.308 5.109 1.00 97.06 179 THR A CA 1
ATOM 1461 C C . THR A 1 179 ? 13.976 4.088 4.606 1.00 97.06 179 THR A C 1
ATOM 1463 O O . THR A 1 179 ? 14.827 4.963 4.777 1.00 97.06 179 THR A O 1
ATOM 1466 N N . TYR A 1 180 ? 14.245 2.951 3.955 1.00 96.31 180 TYR A N 1
ATOM 1467 C CA . TYR A 1 180 ? 15.550 2.638 3.372 1.00 96.31 180 TYR A CA 1
ATOM 1468 C C . TYR A 1 180 ? 15.906 3.597 2.230 1.00 96.31 180 TYR A C 1
ATOM 1470 O O . TYR A 1 180 ? 16.995 4.175 2.247 1.00 96.31 180 TYR A O 1
ATOM 1478 N N . TYR A 1 181 ? 14.997 3.832 1.277 1.00 94.94 181 TYR A N 1
ATOM 1479 C CA . TYR A 1 181 ? 15.253 4.760 0.169 1.00 94.94 181 TYR A CA 1
ATOM 1480 C C . TYR A 1 181 ? 15.467 6.198 0.650 1.00 94.94 181 TYR A C 1
ATOM 1482 O O . TYR A 1 181 ? 16.408 6.857 0.204 1.00 94.94 181 TYR A O 1
ATOM 1490 N N . LEU A 1 182 ? 14.666 6.672 1.608 1.00 93.69 182 LEU A N 1
ATOM 1491 C CA . LEU A 1 182 ? 14.843 7.997 2.205 1.00 93.69 182 LEU A CA 1
ATOM 1492 C C . LEU A 1 182 ? 16.182 8.125 2.934 1.00 93.69 182 LEU A C 1
ATOM 1494 O O . LEU A 1 182 ? 16.861 9.143 2.784 1.00 93.69 182 LEU A O 1
ATOM 1498 N N . TYR A 1 183 ? 16.600 7.099 3.681 1.00 93.38 183 TYR A N 1
ATOM 1499 C CA . TYR A 1 183 ? 17.923 7.079 4.303 1.00 93.38 183 TYR A CA 1
ATOM 1500 C C . TYR A 1 183 ? 19.036 7.114 3.253 1.00 93.38 183 TYR A C 1
ATOM 1502 O O . TYR A 1 183 ? 19.951 7.928 3.359 1.00 93.38 183 TYR A O 1
ATOM 1510 N N . LYS A 1 184 ? 18.931 6.290 2.205 1.00 89.50 184 LYS A N 1
ATOM 1511 C CA . LYS A 1 184 ? 19.918 6.215 1.122 1.00 89.50 184 LYS A CA 1
ATOM 1512 C C . LYS A 1 184 ? 20.071 7.548 0.383 1.00 89.50 184 LYS A C 1
ATOM 1514 O O . LYS A 1 184 ? 21.191 7.926 0.053 1.00 89.50 184 LYS A O 1
ATOM 1519 N N . ALA A 1 185 ? 18.970 8.260 0.150 1.00 87.75 185 ALA A N 1
ATOM 1520 C CA . ALA A 1 185 ? 18.983 9.548 -0.537 1.00 87.75 185 ALA A CA 1
ATOM 1521 C C . ALA A 1 185 ? 19.421 10.716 0.360 1.00 87.75 185 ALA A C 1
ATOM 1523 O O . ALA A 1 185 ? 20.083 11.629 -0.110 1.00 87.75 185 ALA A O 1
ATOM 1524 N N . THR A 1 186 ? 19.065 10.731 1.645 1.00 86.38 186 THR A N 1
ATOM 1525 C CA . THR A 1 186 ? 19.331 11.900 2.510 1.00 86.38 186 THR A CA 1
ATOM 1526 C C . THR A 1 186 ? 20.547 11.745 3.418 1.00 86.38 186 THR A C 1
ATOM 1528 O O . THR A 1 186 ? 21.084 12.745 3.888 1.00 86.38 186 THR A O 1
ATOM 1531 N N . GLY A 1 187 ? 20.959 10.512 3.725 1.00 87.12 187 GLY A N 1
ATOM 1532 C CA . GLY A 1 187 ? 21.963 10.215 4.750 1.00 87.12 187 GLY A CA 1
ATOM 1533 C C . GLY A 1 187 ? 21.533 10.582 6.176 1.00 87.12 187 GLY A C 1
ATOM 1534 O O . GLY A 1 187 ? 22.362 10.583 7.085 1.00 87.12 187 GLY A O 1
ATOM 1535 N N . ASP A 1 188 ? 20.259 10.921 6.399 1.00 88.50 188 ASP A N 1
ATOM 1536 C CA . ASP A 1 188 ? 19.785 11.460 7.671 1.00 88.50 188 ASP A CA 1
ATOM 1537 C C . ASP A 1 188 ? 19.648 10.360 8.749 1.00 88.50 188 ASP A C 1
ATOM 1539 O O . ASP A 1 188 ? 18.827 9.446 8.594 1.00 88.50 188 ASP A O 1
ATOM 1543 N N . PRO A 1 189 ? 20.361 10.461 9.893 1.00 90.31 189 PRO A N 1
ATOM 1544 C CA . PRO A 1 189 ? 20.262 9.500 10.997 1.00 90.31 189 PRO A CA 1
ATOM 1545 C C . PRO A 1 189 ? 18.857 9.371 11.606 1.00 90.31 189 PRO A C 1
ATOM 1547 O O . PRO A 1 189 ? 18.597 8.455 12.388 1.00 90.31 189 PRO A O 1
ATOM 1550 N N . TYR A 1 190 ? 17.929 10.283 11.301 1.00 91.94 190 TYR A N 1
ATOM 1551 C CA . TYR A 1 190 ? 16.521 10.136 11.657 1.00 91.94 190 TYR A CA 1
ATOM 1552 C C . TYR A 1 190 ? 15.930 8.813 11.158 1.00 91.94 190 TYR A C 1
ATOM 1554 O O . TYR A 1 190 ? 15.304 8.106 11.946 1.00 91.94 190 TYR A O 1
ATOM 1562 N N . TYR A 1 191 ? 16.176 8.442 9.901 1.00 94.75 191 TYR A N 1
ATOM 1563 C CA . TYR A 1 191 ? 15.607 7.225 9.317 1.00 94.75 191 TYR A CA 1
ATOM 1564 C C . TYR A 1 191 ? 16.186 5.951 9.940 1.00 94.75 191 TYR A C 1
ATOM 1566 O O . TYR A 1 191 ? 15.457 4.979 10.102 1.00 94.75 191 TYR A O 1
ATOM 1574 N N . LEU A 1 192 ? 17.434 5.985 10.422 1.00 95.12 192 LEU A N 1
ATOM 1575 C CA . LEU A 1 192 ? 18.001 4.893 11.223 1.00 95.12 192 LEU A CA 1
ATOM 1576 C C . LEU A 1 192 ? 17.243 4.695 12.542 1.00 95.12 192 LEU A C 1
ATOM 1578 O O . LEU A 1 192 ? 16.983 3.564 12.943 1.00 95.12 192 LEU A O 1
ATOM 1582 N N . ARG A 1 193 ? 16.832 5.786 13.205 1.00 95.50 193 ARG A N 1
ATOM 1583 C CA . ARG A 1 193 ? 15.999 5.711 14.420 1.00 95.50 193 ARG A CA 1
ATOM 1584 C C . ARG A 1 193 ? 14.593 5.196 14.120 1.00 95.50 193 ARG A C 1
ATOM 1586 O O . ARG A 1 193 ? 14.035 4.457 14.928 1.00 95.50 193 ARG A O 1
ATOM 1593 N N . VAL A 1 194 ? 14.024 5.560 12.968 1.00 96.06 194 VAL A N 1
ATOM 1594 C CA . VAL A 1 194 ? 12.754 4.984 12.493 1.00 96.06 194 VAL A CA 1
ATOM 1595 C C . VAL A 1 194 ? 12.915 3.477 12.277 1.00 96.06 194 VAL A C 1
ATOM 1597 O O . VAL A 1 194 ? 12.135 2.706 12.831 1.00 96.06 194 VAL A O 1
ATOM 1600 N N . GLY A 1 195 ? 13.965 3.049 11.570 1.00 96.38 195 GLY A N 1
ATOM 1601 C CA . GLY A 1 195 ? 14.300 1.637 11.380 1.00 96.38 195 GLY A CA 1
ATOM 1602 C C . GLY A 1 195 ? 14.484 0.886 12.699 1.00 96.38 195 GLY A C 1
ATOM 1603 O O . GLY A 1 195 ? 13.979 -0.224 12.856 1.00 96.38 195 GLY A O 1
ATOM 1604 N N . GLN A 1 196 ? 15.146 1.507 13.682 1.00 96.25 196 GLN A N 1
ATOM 1605 C CA . GLN A 1 196 ? 15.336 0.920 15.009 1.00 96.25 196 GLN A CA 1
ATOM 1606 C C . GLN A 1 196 ? 13.978 0.688 15.677 1.00 96.25 196 GLN A C 1
ATOM 1608 O O . GLN A 1 196 ? 13.721 -0.401 16.187 1.00 96.25 196 GLN A O 1
ATOM 1613 N N . SER A 1 197 ? 13.078 1.676 15.604 1.00 96.25 197 SER A N 1
ATOM 1614 C CA . SER A 1 197 ? 11.718 1.542 16.127 1.00 96.25 197 SER A CA 1
ATOM 1615 C C . SER A 1 197 ? 10.956 0.392 15.462 1.00 96.25 197 SER A C 1
ATOM 1617 O O . SER A 1 197 ? 10.261 -0.347 16.158 1.00 96.25 197 SER A O 1
ATOM 1619 N N . ILE A 1 198 ? 11.106 0.196 14.144 1.00 96.44 198 ILE A N 1
ATOM 1620 C CA . ILE A 1 198 ? 10.492 -0.932 13.422 1.00 96.44 198 ILE A CA 1
ATOM 1621 C C . ILE A 1 198 ? 11.004 -2.266 13.986 1.00 96.44 198 ILE A C 1
ATOM 1623 O O . ILE A 1 198 ? 10.200 -3.122 14.349 1.00 96.44 198 ILE A O 1
ATOM 1627 N N . VAL A 1 199 ? 12.323 -2.432 14.129 1.00 96.50 199 VAL A N 1
ATOM 1628 C CA . VAL A 1 199 ? 12.939 -3.663 14.662 1.00 96.50 199 VAL A CA 1
ATOM 1629 C C . VAL A 1 199 ? 12.494 -3.948 16.098 1.00 96.50 199 VAL A C 1
ATOM 1631 O O . VAL A 1 199 ? 12.144 -5.083 16.430 1.00 96.50 199 VAL A O 1
ATOM 1634 N N . GLU A 1 200 ? 12.484 -2.931 16.959 1.00 96.19 200 GLU A N 1
ATOM 1635 C CA . GLU A 1 200 ? 12.040 -3.058 18.351 1.00 96.19 200 GLU A CA 1
ATOM 1636 C C . GLU A 1 200 ? 10.574 -3.490 18.432 1.00 96.19 200 GLU A C 1
ATOM 1638 O O . GLU A 1 200 ? 10.229 -4.387 19.205 1.00 96.19 200 GLU A O 1
ATOM 1643 N N . LYS A 1 201 ? 9.710 -2.908 17.594 1.00 95.25 201 LYS A N 1
ATOM 1644 C CA . LYS A 1 201 ? 8.287 -3.259 17.526 1.00 95.25 201 LYS A CA 1
ATOM 1645 C C . LYS A 1 201 ? 8.064 -4.668 16.990 1.00 95.25 201 LYS A C 1
ATOM 1647 O O . LYS A 1 201 ? 7.281 -5.403 17.586 1.00 95.25 201 LYS A O 1
ATOM 1652 N N . LEU A 1 202 ? 8.783 -5.078 15.944 1.00 95.75 202 LEU A N 1
ATOM 1653 C CA . LEU A 1 202 ? 8.743 -6.453 15.436 1.00 95.75 202 LEU A CA 1
ATOM 1654 C C . LEU A 1 202 ? 9.123 -7.456 16.534 1.00 95.75 202 LEU A C 1
ATOM 1656 O O . LEU A 1 202 ? 8.405 -8.427 16.759 1.00 95.75 202 LEU A O 1
ATOM 1660 N N . ASN A 1 203 ? 10.204 -7.194 17.273 1.00 95.38 203 ASN A N 1
ATOM 1661 C CA . ASN A 1 203 ? 10.633 -8.070 18.365 1.00 95.38 203 ASN A CA 1
ATOM 1662 C C . ASN A 1 203 ? 9.675 -8.071 19.563 1.00 95.38 203 ASN A C 1
ATOM 1664 O O . ASN A 1 203 ? 9.514 -9.100 20.210 1.00 95.38 203 ASN A O 1
ATOM 1668 N N . THR A 1 204 ? 9.042 -6.937 19.862 1.00 94.94 204 THR A N 1
ATOM 1669 C CA . THR A 1 204 ? 8.144 -6.809 21.019 1.00 94.94 204 THR A CA 1
ATOM 1670 C C . THR A 1 204 ? 6.771 -7.419 20.751 1.00 94.94 204 THR A C 1
ATOM 1672 O O . THR A 1 204 ? 6.203 -8.057 21.631 1.00 94.94 204 THR A O 1
ATOM 1675 N N . TYR A 1 205 ? 6.223 -7.208 19.552 1.00 94.19 205 TYR A N 1
ATOM 1676 C CA . TYR A 1 205 ? 4.815 -7.482 19.265 1.00 94.19 205 TYR A CA 1
ATOM 1677 C C . TYR A 1 205 ? 4.581 -8.595 18.246 1.00 94.19 205 TYR A C 1
ATOM 1679 O O . TYR A 1 205 ? 3.494 -9.153 18.258 1.00 94.19 205 TYR A O 1
ATOM 1687 N N . ALA A 1 206 ? 5.543 -8.926 17.379 1.00 95.19 206 ALA A N 1
ATOM 1688 C CA . ALA A 1 206 ? 5.370 -9.944 16.333 1.00 95.19 206 ALA A CA 1
ATOM 1689 C C . ALA A 1 206 ? 6.238 -11.199 16.544 1.00 95.19 206 ALA A C 1
ATOM 1691 O O . ALA A 1 206 ? 6.067 -12.194 15.844 1.00 95.19 206 ALA A O 1
ATOM 1692 N N . ARG A 1 207 ? 7.190 -11.176 17.486 1.00 95.31 207 ARG A N 1
ATOM 1693 C CA . ARG A 1 207 ? 8.092 -12.303 17.758 1.00 95.31 207 ARG A CA 1
ATOM 1694 C C . ARG A 1 207 ? 7.353 -13.455 18.437 1.00 95.31 207 ARG A C 1
ATOM 1696 O O . ARG A 1 207 ? 6.709 -13.272 19.466 1.00 95.31 207 ARG A O 1
ATOM 1703 N N . VAL A 1 208 ? 7.553 -14.660 17.914 1.00 95.12 208 VAL A N 1
ATOM 1704 C CA . VAL A 1 208 ? 7.057 -15.926 18.474 1.00 95.12 208 VAL A CA 1
ATOM 1705 C C . VAL A 1 208 ? 8.213 -16.934 18.604 1.00 95.12 208 VAL A C 1
ATOM 1707 O O . VAL A 1 208 ? 9.278 -16.714 18.018 1.00 95.12 208 VAL A O 1
ATOM 1710 N N . PRO A 1 209 ? 8.073 -18.044 19.359 1.00 94.56 209 PRO A N 1
ATOM 1711 C CA . PRO A 1 209 ? 9.180 -18.982 19.593 1.00 94.56 209 PRO A CA 1
ATOM 1712 C C . PRO A 1 209 ? 9.841 -19.533 18.320 1.00 94.56 209 PRO A C 1
ATOM 1714 O O . PRO A 1 209 ? 11.051 -19.751 18.305 1.00 94.56 209 PRO A O 1
ATOM 1717 N N . CYS A 1 210 ? 9.068 -19.735 17.250 1.00 93.25 210 CYS A N 1
ATOM 1718 C CA . CYS A 1 210 ? 9.540 -20.279 15.975 1.00 93.25 210 CYS A CA 1
ATOM 1719 C C . CYS A 1 210 ? 9.883 -19.217 14.911 1.00 93.25 210 CYS A C 1
ATOM 1721 O O . CYS A 1 210 ? 10.289 -19.589 13.813 1.00 93.25 210 CYS A O 1
ATOM 1723 N N . GLY A 1 211 ? 9.752 -17.916 15.200 1.00 93.38 211 GLY A N 1
ATOM 1724 C CA . GLY A 1 211 ? 9.968 -16.869 14.199 1.00 93.38 211 GLY A CA 1
ATOM 1725 C C . GLY A 1 211 ? 9.176 -15.597 14.476 1.00 93.38 211 GLY A C 1
ATOM 1726 O O . GLY A 1 211 ? 9.280 -15.018 15.558 1.00 93.38 211 GLY A O 1
ATOM 1727 N N . PHE A 1 212 ? 8.415 -15.150 13.480 1.00 96.12 212 PHE A N 1
ATOM 1728 C CA . PHE A 1 212 ? 7.520 -13.998 13.571 1.00 96.12 212 PHE A CA 1
ATOM 1729 C C . PHE A 1 212 ? 6.137 -14.387 13.061 1.00 96.12 212 PHE A C 1
ATOM 1731 O O . PHE A 1 212 ? 6.032 -15.227 12.174 1.00 96.12 212 PHE A O 1
ATOM 1738 N N . ALA A 1 213 ? 5.099 -13.789 13.631 1.00 96.00 213 ALA A N 1
ATOM 1739 C CA . ALA A 1 213 ? 3.712 -14.021 13.256 1.00 96.00 213 ALA A CA 1
ATOM 1740 C C . ALA A 1 213 ? 3.038 -12.694 12.899 1.00 96.00 213 ALA A C 1
ATOM 1742 O O . ALA A 1 213 ? 3.333 -11.657 13.504 1.00 96.00 213 ALA A O 1
ATOM 1743 N N . ALA A 1 214 ? 2.142 -12.728 11.915 1.00 94.88 214 ALA A N 1
ATOM 1744 C CA . ALA A 1 214 ? 1.289 -11.598 11.582 1.00 94.88 214 ALA A CA 1
ATOM 1745 C C . ALA A 1 214 ? 0.428 -11.186 12.787 1.00 94.88 214 ALA A C 1
ATOM 1747 O O . ALA A 1 214 ? 0.062 -12.001 13.637 1.00 94.88 214 ALA A O 1
ATOM 1748 N N . VAL A 1 215 ? 0.097 -9.899 12.867 1.00 94.31 215 VAL A N 1
ATOM 1749 C CA . VAL A 1 215 ? -0.760 -9.361 13.928 1.00 94.31 215 VAL A CA 1
ATOM 1750 C C . VAL A 1 215 ? -2.168 -9.211 13.366 1.00 94.31 215 VAL A C 1
ATOM 1752 O O . VAL A 1 215 ? -2.388 -8.453 12.427 1.00 94.31 215 VAL A O 1
ATOM 1755 N N . GLN A 1 216 ? -3.132 -9.927 13.937 1.00 92.88 216 GLN A N 1
ATOM 1756 C CA . GLN A 1 216 ? -4.519 -9.933 13.472 1.00 92.88 216 GLN A CA 1
ATOM 1757 C C . GLN A 1 216 ? -5.222 -8.592 13.736 1.00 92.88 216 GLN A C 1
ATOM 1759 O O . GLN A 1 216 ? -6.019 -8.136 12.920 1.00 92.88 216 GLN A O 1
ATOM 1764 N N . ASP A 1 217 ? -4.938 -7.955 14.874 1.00 91.31 217 ASP A N 1
ATOM 1765 C CA . ASP A 1 217 ? -5.405 -6.600 15.170 1.00 91.31 217 ASP A CA 1
ATOM 1766 C C . ASP A 1 217 ? -4.355 -5.837 15.989 1.00 91.31 217 ASP A C 1
ATOM 1768 O O . ASP A 1 217 ? -4.008 -6.224 17.105 1.00 91.31 217 ASP A O 1
ATOM 1772 N N . VAL A 1 218 ? -3.847 -4.728 15.452 1.00 91.81 218 VAL A N 1
ATOM 1773 C CA . VAL A 1 218 ? -2.844 -3.865 16.096 1.00 91.81 218 VAL A CA 1
ATOM 1774 C C . VAL A 1 218 ? -3.308 -3.281 17.438 1.00 91.81 218 VAL A C 1
ATOM 1776 O O . VAL A 1 218 ? -2.484 -2.949 18.298 1.00 91.81 218 VAL A O 1
ATOM 1779 N N . ARG A 1 219 ? -4.626 -3.195 17.665 1.00 89.44 219 ARG A N 1
ATOM 1780 C CA . ARG A 1 219 ? -5.215 -2.711 18.922 1.00 89.44 219 ARG A CA 1
ATOM 1781 C C . ARG A 1 219 ? -5.072 -3.752 20.028 1.00 89.44 219 ARG A C 1
ATOM 1783 O O . ARG A 1 219 ? -4.591 -3.425 21.113 1.00 89.44 219 ARG A O 1
ATOM 1790 N N . THR A 1 220 ? -5.444 -4.998 19.741 1.00 89.62 220 THR A N 1
ATOM 1791 C CA . THR A 1 220 ? -5.414 -6.110 20.706 1.00 89.62 220 THR A CA 1
ATOM 1792 C C . THR A 1 220 ? -4.023 -6.731 20.827 1.00 89.62 220 THR A C 1
ATOM 1794 O O . THR A 1 220 ? -3.648 -7.184 21.904 1.00 89.62 220 THR A O 1
ATOM 1797 N N . GLY A 1 221 ? -3.238 -6.718 19.745 1.00 87.12 221 GLY A N 1
ATOM 1798 C CA . GLY A 1 221 ? -1.956 -7.411 19.643 1.00 87.12 221 GLY A CA 1
ATOM 1799 C C . GLY A 1 221 ? -2.086 -8.927 19.483 1.00 87.12 221 GLY A C 1
ATOM 1800 O O . GLY A 1 221 ? -1.124 -9.636 19.760 1.00 87.12 221 GLY A O 1
ATOM 1801 N N . THR A 1 222 ? -3.256 -9.439 19.082 1.00 90.44 222 THR A N 1
ATOM 1802 C CA . THR A 1 222 ? -3.446 -10.876 18.835 1.00 90.44 222 THR A CA 1
ATOM 1803 C C . THR A 1 222 ? -2.687 -11.321 17.589 1.00 90.44 222 THR A C 1
ATOM 1805 O O . THR A 1 222 ? -2.630 -10.595 16.596 1.00 90.44 222 THR A O 1
ATOM 1808 N N . HIS A 1 223 ? -2.103 -12.518 17.635 1.00 92.69 223 HIS A N 1
ATOM 1809 C CA . HIS A 1 223 ? -1.362 -13.092 16.510 1.00 92.69 223 HIS A CA 1
ATOM 1810 C C . HIS A 1 223 ? -2.263 -13.928 15.607 1.00 92.69 223 HIS A C 1
ATOM 1812 O O . HIS A 1 223 ? -3.155 -14.631 16.078 1.00 92.69 223 HIS A O 1
ATOM 1818 N N . GLU A 1 224 ? -1.979 -13.874 14.314 1.00 91.38 224 GLU A N 1
ATOM 1819 C CA . GLU A 1 224 ? -2.433 -14.838 13.319 1.00 91.38 224 GLU A CA 1
ATOM 1820 C C . GLU A 1 224 ? -1.264 -15.789 13.031 1.00 91.38 224 GLU A C 1
ATOM 1822 O O . GLU A 1 224 ? -0.144 -15.327 12.812 1.00 91.38 224 GLU A O 1
ATOM 1827 N N . ASP A 1 225 ? -1.493 -17.108 13.063 1.00 92.88 225 ASP A N 1
ATOM 1828 C CA . ASP A 1 225 ? -0.449 -18.132 12.867 1.00 92.88 225 ASP A CA 1
ATOM 1829 C C . ASP A 1 225 ? -0.021 -18.228 11.393 1.00 92.88 225 ASP A C 1
ATOM 1831 O O . ASP A 1 225 ? -0.325 -19.177 10.669 1.00 92.88 225 ASP A O 1
ATOM 1835 N N . ARG A 1 226 ? 0.623 -17.161 10.921 1.00 93.31 226 ARG A N 1
ATOM 1836 C CA . ARG A 1 226 ? 1.021 -16.952 9.536 1.00 93.31 226 ARG A CA 1
ATOM 1837 C C . ARG A 1 226 ? 2.261 -16.067 9.476 1.00 93.31 226 ARG A C 1
ATOM 1839 O O . ARG A 1 226 ? 2.323 -15.019 10.117 1.00 93.31 226 ARG A O 1
ATOM 1846 N N . MET A 1 227 ? 3.224 -16.475 8.655 1.00 96.00 227 MET A N 1
ATOM 1847 C CA . MET A 1 227 ? 4.386 -15.671 8.279 1.00 96.00 227 MET A CA 1
ATOM 1848 C C . MET A 1 227 ? 4.546 -15.739 6.764 1.00 96.00 227 MET A C 1
ATOM 1850 O O . MET A 1 227 ? 4.900 -16.786 6.220 1.00 96.00 227 MET A O 1
ATOM 1854 N N . ASP A 1 228 ? 4.258 -14.637 6.082 1.00 95.25 228 ASP A N 1
ATOM 1855 C CA . ASP A 1 228 ? 4.363 -14.574 4.629 1.00 95.25 228 ASP A CA 1
ATOM 1856 C C . ASP A 1 228 ? 5.823 -14.515 4.151 1.00 95.25 228 ASP A C 1
ATOM 1858 O O . ASP A 1 228 ? 6.725 -14.037 4.846 1.00 95.25 228 ASP A O 1
ATOM 1862 N N . SER A 1 229 ? 6.073 -15.004 2.933 1.00 96.56 229 SER A N 1
ATOM 1863 C CA . SER A 1 229 ? 7.424 -15.113 2.362 1.00 96.56 229 SER A CA 1
ATOM 1864 C C . SER A 1 229 ? 8.119 -13.763 2.176 1.00 96.56 229 SER A C 1
ATOM 1866 O O . SER A 1 229 ? 9.339 -13.677 2.352 1.00 96.56 229 SER A O 1
ATOM 1868 N N . PHE A 1 230 ? 7.357 -12.710 1.868 1.00 96.25 230 PHE A N 1
ATOM 1869 C CA . PHE A 1 230 ? 7.879 -11.353 1.701 1.00 96.25 230 PHE A CA 1
ATOM 1870 C C . PHE A 1 230 ? 8.526 -10.808 2.978 1.00 96.25 230 PHE A C 1
ATOM 1872 O O . PHE A 1 230 ? 9.439 -9.990 2.916 1.00 96.25 230 PHE A O 1
ATOM 1879 N N . PHE A 1 231 ? 8.157 -11.312 4.160 1.00 96.38 231 PHE A N 1
ATOM 1880 C CA . PHE A 1 231 ? 8.810 -10.897 5.398 1.00 96.38 231 PHE A CA 1
ATOM 1881 C C . PHE A 1 231 ? 10.314 -11.232 5.387 1.00 96.38 231 PHE A C 1
ATOM 1883 O O . PHE A 1 231 ? 11.159 -10.441 5.812 1.00 96.38 231 PHE A O 1
ATOM 1890 N N . LEU A 1 232 ? 10.672 -12.392 4.831 1.00 95.44 232 LEU A N 1
ATOM 1891 C CA . LEU A 1 232 ? 12.068 -12.794 4.672 1.00 95.44 232 LEU A CA 1
ATOM 1892 C C . LEU A 1 232 ? 12.717 -12.140 3.449 1.00 95.44 232 LEU A C 1
ATOM 1894 O O . LEU A 1 232 ? 13.881 -11.741 3.514 1.00 95.44 232 LEU A O 1
ATOM 1898 N N . ALA A 1 233 ? 11.985 -12.051 2.336 1.00 95.62 233 ALA A N 1
ATOM 1899 C CA . ALA A 1 233 ? 12.522 -11.522 1.087 1.00 95.62 233 ALA A CA 1
ATOM 1900 C C . ALA A 1 233 ? 12.740 -10.002 1.132 1.00 95.62 233 ALA A C 1
ATOM 1902 O O . ALA A 1 233 ? 13.718 -9.516 0.565 1.00 95.62 233 ALA A O 1
ATOM 1903 N N . GLU A 1 234 ? 11.883 -9.264 1.826 1.00 97.50 234 GLU A N 1
ATOM 1904 C CA . GLU A 1 234 ? 11.806 -7.808 1.749 1.00 97.50 234 GLU A CA 1
ATOM 1905 C C . GLU A 1 234 ? 12.090 -7.153 3.094 1.00 97.50 234 GLU A C 1
ATOM 1907 O O . GLU A 1 234 ? 13.083 -6.440 3.233 1.00 97.50 234 GLU A O 1
ATOM 1912 N N . MET A 1 235 ? 11.268 -7.439 4.109 1.00 96.25 235 MET A N 1
ATOM 1913 C CA . MET A 1 235 ? 11.292 -6.725 5.389 1.00 96.25 235 MET A CA 1
ATOM 1914 C C . MET A 1 235 ? 12.683 -6.814 6.039 1.00 96.25 235 MET A C 1
ATOM 1916 O O . MET A 1 235 ? 13.328 -5.794 6.303 1.00 96.25 235 MET A O 1
ATOM 1920 N N . PHE A 1 236 ? 13.228 -8.025 6.205 1.00 95.50 236 PHE A N 1
ATOM 1921 C CA . PHE A 1 236 ? 14.595 -8.174 6.716 1.00 95.50 236 PHE A CA 1
ATOM 1922 C C . PHE A 1 236 ? 15.676 -7.661 5.777 1.00 95.50 236 PHE A C 1
ATOM 1924 O O . PHE A 1 236 ? 16.702 -7.191 6.263 1.00 95.50 236 PHE A O 1
ATOM 1931 N N . LYS A 1 237 ? 15.468 -7.715 4.460 1.00 95.69 237 LYS A N 1
ATOM 1932 C CA . LYS A 1 237 ? 16.449 -7.216 3.496 1.00 95.69 237 LYS A CA 1
ATOM 1933 C C . LYS A 1 237 ? 16.596 -5.702 3.614 1.00 95.69 237 LYS A C 1
ATOM 1935 O O . LYS A 1 237 ? 17.715 -5.227 3.778 1.00 95.69 237 LYS A O 1
ATOM 1940 N N . TYR A 1 238 ? 15.496 -4.950 3.617 1.00 97.12 238 TYR A N 1
ATOM 1941 C CA . TYR A 1 238 ? 15.540 -3.495 3.763 1.00 97.12 238 TYR A CA 1
ATOM 1942 C C . TYR A 1 238 ? 16.111 -3.071 5.118 1.00 97.12 238 TYR A C 1
ATOM 1944 O O . TYR A 1 238 ? 16.952 -2.176 5.164 1.00 97.12 238 TYR A O 1
ATOM 1952 N N . LEU A 1 239 ? 15.742 -3.747 6.212 1.00 96.44 239 LEU A N 1
ATOM 1953 C CA . LEU A 1 239 ? 16.327 -3.470 7.530 1.00 96.44 239 LEU A CA 1
ATOM 1954 C C . LEU A 1 239 ? 17.825 -3.792 7.574 1.00 96.44 239 LEU A C 1
ATOM 1956 O O . LEU A 1 239 ? 18.610 -2.982 8.060 1.00 96.44 239 LEU A O 1
ATOM 1960 N N . TYR A 1 240 ? 18.241 -4.940 7.035 1.00 95.38 240 TYR A N 1
ATOM 1961 C CA . TYR A 1 240 ? 19.651 -5.320 6.962 1.00 95.38 240 TYR A CA 1
ATOM 1962 C C . TYR A 1 240 ? 20.462 -4.289 6.173 1.00 95.38 240 TYR A C 1
ATOM 1964 O O . TYR A 1 240 ? 21.492 -3.819 6.653 1.00 95.38 240 TYR A O 1
ATOM 1972 N N . LEU A 1 241 ? 19.978 -3.888 4.997 1.00 94.56 241 LEU A N 1
ATOM 1973 C CA . LEU A 1 241 ? 20.644 -2.901 4.148 1.00 94.56 241 LEU A CA 1
ATOM 1974 C C . LEU A 1 241 ? 20.675 -1.501 4.766 1.00 94.56 241 LEU A C 1
ATOM 1976 O O . LEU A 1 241 ? 21.615 -0.755 4.518 1.00 94.56 241 LEU A O 1
ATOM 1980 N N . MET A 1 242 ? 19.673 -1.143 5.567 1.00 93.56 242 MET A N 1
ATOM 1981 C CA . MET A 1 242 ? 19.607 0.149 6.249 1.00 93.56 242 MET A CA 1
ATOM 1982 C C . MET A 1 242 ? 20.670 0.287 7.346 1.00 93.56 242 MET A C 1
ATOM 1984 O O . MET A 1 242 ? 21.204 1.377 7.532 1.00 93.56 242 MET A O 1
ATOM 1988 N N . PHE A 1 243 ? 20.990 -0.801 8.054 1.00 94.69 243 PHE A N 1
ATOM 1989 C CA . PHE A 1 243 ? 21.975 -0.798 9.146 1.00 94.69 243 PHE A CA 1
ATOM 1990 C C . PHE A 1 243 ? 23.375 -1.271 8.745 1.00 94.69 243 PHE A C 1
ATOM 1992 O O . PHE A 1 243 ? 24.300 -1.154 9.547 1.00 94.69 243 PHE A O 1
ATOM 1999 N N . SER A 1 244 ? 23.542 -1.812 7.539 1.00 92.75 244 SER A N 1
ATOM 2000 C CA . SER A 1 244 ? 24.842 -2.274 7.049 1.00 92.75 244 SER A CA 1
ATOM 2001 C C . SER A 1 244 ? 25.636 -1.133 6.423 1.00 92.75 244 SER A C 1
ATOM 2003 O O . SER A 1 244 ? 25.111 -0.343 5.638 1.00 92.75 244 SER A O 1
ATOM 2005 N N . GLU A 1 245 ? 26.934 -1.075 6.710 1.00 88.00 245 GLU A N 1
ATOM 2006 C CA . GLU A 1 245 ? 27.831 -0.144 6.025 1.00 88.00 245 GLU A CA 1
ATOM 2007 C C . GLU A 1 245 ? 28.172 -0.647 4.615 1.00 88.00 245 GLU A C 1
ATOM 2009 O O . GLU A 1 245 ? 28.299 -1.852 4.386 1.00 88.00 245 GLU A O 1
ATOM 2014 N N . LYS A 1 246 ? 28.417 0.268 3.663 1.00 84.56 246 LYS A N 1
ATOM 2015 C CA . LYS A 1 246 ? 28.799 -0.100 2.283 1.00 84.56 246 LYS A CA 1
ATOM 2016 C C . LYS A 1 246 ? 30.039 -1.007 2.221 1.00 84.56 246 LYS A C 1
ATOM 2018 O O . LYS A 1 246 ? 30.137 -1.836 1.327 1.00 84.56 246 LYS A O 1
ATOM 2023 N N . SER A 1 247 ? 30.966 -0.863 3.169 1.00 85.94 247 SER A N 1
ATOM 2024 C CA . SER A 1 247 ? 32.194 -1.665 3.291 1.00 85.94 247 SER A CA 1
ATOM 2025 C C . SER A 1 247 ? 31.949 -3.116 3.727 1.00 85.94 247 SER A C 1
ATOM 2027 O O . SER A 1 247 ? 32.798 -3.973 3.496 1.00 85.94 247 SER A O 1
ATOM 2029 N N . GLN A 1 248 ? 30.813 -3.387 4.374 1.00 88.75 248 GLN A N 1
ATOM 2030 C CA . GLN A 1 248 ? 30.455 -4.697 4.925 1.00 88.75 248 GLN A CA 1
ATOM 2031 C C . GLN A 1 248 ? 29.629 -5.535 3.946 1.00 88.75 248 GLN A C 1
ATOM 2033 O O . GLN A 1 248 ? 29.485 -6.744 4.135 1.00 88.75 248 GLN A O 1
ATOM 2038 N N . LEU A 1 249 ? 29.070 -4.904 2.912 1.00 89.81 249 LEU A N 1
ATOM 2039 C CA . LEU A 1 249 ? 28.240 -5.579 1.928 1.00 89.81 249 LEU A CA 1
ATOM 2040 C C . LEU A 1 249 ? 29.119 -6.335 0.918 1.00 89.81 249 LEU A C 1
ATOM 2042 O O . LEU A 1 249 ? 30.077 -5.772 0.390 1.00 89.81 249 LEU A O 1
ATOM 2046 N N . PRO A 1 250 ? 28.790 -7.601 0.599 1.00 87.44 250 PRO A N 1
ATOM 2047 C CA . PRO A 1 250 ? 29.568 -8.402 -0.348 1.00 87.44 250 PRO A CA 1
ATOM 2048 C C . PRO A 1 250 ? 29.415 -7.919 -1.797 1.00 87.44 250 PRO A C 1
ATOM 2050 O O . PRO A 1 250 ? 30.222 -8.268 -2.655 1.00 87.44 250 PRO A O 1
ATOM 2053 N N . ILE A 1 251 ? 28.361 -7.151 -2.071 1.00 89.75 251 ILE A N 1
ATOM 2054 C CA . ILE A 1 251 ? 28.035 -6.594 -3.379 1.00 89.75 251 ILE A CA 1
ATOM 2055 C C . ILE A 1 251 ? 27.709 -5.113 -3.231 1.00 89.75 251 ILE A C 1
ATOM 2057 O O . ILE A 1 251 ? 27.121 -4.687 -2.234 1.00 89.75 251 ILE A O 1
ATOM 2061 N N . ASN A 1 252 ? 28.058 -4.333 -4.248 1.00 89.44 252 ASN A N 1
ATOM 2062 C CA . ASN A 1 252 ? 27.634 -2.949 -4.329 1.00 89.44 252 ASN A CA 1
ATOM 2063 C C . ASN A 1 252 ? 26.161 -2.893 -4.751 1.00 89.44 252 ASN A C 1
ATOM 2065 O O . ASN A 1 252 ? 25.821 -3.203 -5.888 1.00 89.44 252 ASN A O 1
ATOM 2069 N N . ILE A 1 253 ? 25.288 -2.497 -3.827 1.00 91.38 253 ILE A N 1
ATOM 2070 C CA . ILE A 1 253 ? 23.839 -2.414 -4.061 1.00 91.38 253 ILE A CA 1
ATOM 2071 C C . ILE A 1 253 ? 23.487 -1.334 -5.091 1.00 91.38 253 ILE A C 1
ATOM 2073 O O . ILE A 1 253 ? 22.433 -1.417 -5.711 1.00 91.38 253 ILE A O 1
ATOM 2077 N N . ASP A 1 254 ? 24.357 -0.344 -5.307 1.00 88.00 254 ASP A N 1
ATOM 2078 C CA . ASP A 1 254 ? 24.132 0.721 -6.292 1.00 88.00 254 ASP A CA 1
ATOM 2079 C C . ASP A 1 254 ? 24.170 0.198 -7.746 1.00 88.00 254 ASP A C 1
ATOM 2081 O O . ASP A 1 254 ? 23.620 0.840 -8.636 1.00 88.00 254 ASP A O 1
ATOM 2085 N N . ASP A 1 255 ? 24.721 -1.001 -7.975 1.00 90.62 255 ASP A N 1
ATOM 2086 C CA . ASP A 1 255 ? 24.783 -1.653 -9.293 1.00 90.62 255 ASP A CA 1
ATOM 2087 C C . ASP A 1 255 ? 23.536 -2.510 -9.608 1.00 90.62 255 ASP A C 1
ATOM 2089 O O . ASP A 1 255 ? 23.471 -3.180 -10.646 1.00 90.62 255 ASP A O 1
ATOM 2093 N N . TYR A 1 256 ? 22.542 -2.516 -8.714 1.00 93.25 256 TYR A N 1
ATOM 2094 C CA . TYR A 1 256 ? 21.330 -3.326 -8.817 1.00 93.25 256 TYR A CA 1
ATOM 2095 C C . TYR A 1 256 ? 20.067 -2.478 -8.656 1.00 93.25 256 TYR A C 1
ATOM 2097 O O . TYR A 1 256 ? 20.036 -1.490 -7.924 1.00 93.25 256 TYR A O 1
ATOM 2105 N N . ILE A 1 257 ? 18.988 -2.924 -9.295 1.00 93.75 257 ILE A N 1
ATOM 2106 C CA . ILE A 1 257 ? 17.631 -2.428 -9.078 1.00 93.75 257 ILE A CA 1
ATOM 2107 C C . ILE A 1 257 ? 16.806 -3.496 -8.354 1.00 93.75 257 ILE A C 1
ATOM 2109 O O . ILE A 1 257 ? 16.914 -4.686 -8.651 1.00 93.75 257 ILE A O 1
ATOM 2113 N N . PHE A 1 258 ? 15.991 -3.076 -7.390 1.00 95.44 258 PHE A N 1
ATOM 2114 C CA . PHE A 1 258 ? 15.078 -3.963 -6.669 1.00 95.44 258 PHE A CA 1
ATOM 2115 C C . PHE A 1 258 ? 13.789 -4.154 -7.467 1.00 95.44 258 PHE A C 1
ATOM 2117 O O . PHE A 1 258 ? 13.213 -3.162 -7.897 1.00 95.44 258 PHE A O 1
ATOM 2124 N N . THR A 1 259 ? 13.286 -5.377 -7.609 1.00 96.38 259 THR A N 1
ATOM 2125 C CA . THR A 1 259 ? 11.886 -5.628 -8.013 1.00 96.38 259 THR A CA 1
ATOM 2126 C C . THR A 1 259 ? 10.912 -5.179 -6.914 1.00 96.38 259 THR A C 1
ATOM 2128 O O . THR A 1 259 ? 11.368 -4.755 -5.851 1.00 96.38 259 THR A O 1
ATOM 2131 N N . THR A 1 260 ? 9.597 -5.319 -7.135 1.00 95.50 260 THR A N 1
ATOM 2132 C CA . THR A 1 260 ? 8.599 -5.065 -6.070 1.00 95.50 260 THR A CA 1
ATOM 2133 C C . THR A 1 260 ? 8.839 -5.994 -4.875 1.00 95.50 260 THR A C 1
ATOM 2135 O O . THR A 1 260 ? 9.016 -5.521 -3.771 1.00 95.50 260 THR A O 1
ATOM 2138 N N . GLU A 1 261 ? 9.114 -7.283 -5.120 1.00 96.25 261 GLU A N 1
ATOM 2139 C CA . GLU A 1 261 ? 9.469 -8.287 -4.089 1.00 96.25 261 GLU A CA 1
ATOM 2140 C C . GLU A 1 261 ? 10.936 -8.193 -3.581 1.00 96.25 261 GLU A C 1
ATOM 2142 O O . GLU A 1 261 ? 11.578 -9.182 -3.208 1.00 96.25 261 GLU A O 1
ATOM 2147 N N . ALA A 1 262 ? 11.541 -7.006 -3.664 1.00 95.94 262 ALA A N 1
ATOM 2148 C CA . ALA A 1 262 ? 12.920 -6.708 -3.273 1.00 95.94 262 ALA A CA 1
ATOM 2149 C C . ALA A 1 262 ? 14.018 -7.630 -3.864 1.00 95.94 262 ALA A C 1
ATOM 2151 O O . ALA A 1 262 ? 15.108 -7.759 -3.288 1.00 95.94 262 ALA A O 1
ATOM 2152 N N . HIS A 1 263 ? 13.794 -8.306 -4.993 1.00 95.94 263 HIS A N 1
ATOM 2153 C CA . HIS A 1 263 ? 14.826 -9.106 -5.657 1.00 95.94 263 HIS A CA 1
ATOM 2154 C C . HIS A 1 263 ? 15.785 -8.214 -6.444 1.00 95.94 263 HIS A C 1
ATOM 2156 O O . HIS A 1 263 ? 15.375 -7.249 -7.080 1.00 95.94 263 HIS A O 1
ATOM 2162 N N . LEU A 1 264 ? 17.076 -8.537 -6.399 1.00 94.44 264 LEU A N 1
ATOM 2163 C CA . LEU A 1 264 ? 18.118 -7.737 -7.035 1.00 94.44 264 LEU A CA 1
ATOM 2164 C C . LEU A 1 264 ? 18.280 -8.137 -8.503 1.00 94.44 264 LEU A C 1
ATOM 2166 O O . LEU A 1 264 ? 18.617 -9.284 -8.800 1.00 94.44 264 LEU A O 1
ATOM 2170 N N . LEU A 1 265 ? 18.104 -7.176 -9.406 1.00 94.44 265 LEU A N 1
ATOM 2171 C CA . LEU A 1 265 ? 18.422 -7.307 -10.824 1.00 94.44 265 LEU A CA 1
ATOM 2172 C C . LEU A 1 265 ? 19.618 -6.409 -11.161 1.00 94.44 265 LEU A C 1
ATOM 2174 O O . LEU A 1 265 ? 19.579 -5.219 -10.849 1.00 94.44 265 LEU A O 1
ATOM 2178 N N . PRO A 1 266 ? 20.694 -6.935 -11.769 1.00 92.81 266 PRO A N 1
ATOM 2179 C CA . PRO A 1 266 ? 21.863 -6.126 -12.080 1.00 92.81 266 PRO A CA 1
ATOM 2180 C C . PRO A 1 266 ? 21.554 -5.139 -13.209 1.00 92.81 266 PRO A C 1
ATOM 2182 O O . PRO A 1 266 ? 21.016 -5.517 -14.252 1.00 92.81 266 PRO A O 1
ATOM 2185 N N . VAL A 1 267 ? 21.955 -3.879 -13.034 1.00 89.12 267 VAL A N 1
ATOM 2186 C CA . VAL A 1 267 ? 21.735 -2.812 -14.029 1.00 89.12 267 VAL A CA 1
ATOM 2187 C C . VAL A 1 267 ? 22.500 -3.092 -15.332 1.00 89.12 267 VAL A C 1
ATOM 2189 O O . VAL A 1 267 ? 22.114 -2.617 -16.397 1.00 89.12 267 VAL A O 1
ATOM 2192 N N . THR A 1 268 ? 23.524 -3.953 -15.302 1.00 85.56 268 THR A N 1
ATOM 2193 C CA . THR A 1 268 ? 24.258 -4.418 -16.495 1.00 85.56 268 THR A CA 1
ATOM 2194 C C . THR A 1 268 ? 23.382 -5.139 -17.525 1.00 85.56 268 THR A C 1
ATOM 2196 O O . THR A 1 268 ? 23.777 -5.236 -18.687 1.00 85.56 268 THR A O 1
ATOM 2199 N N . LEU A 1 269 ? 22.179 -5.595 -17.153 1.00 84.69 269 LEU A N 1
ATOM 2200 C CA . LEU A 1 269 ? 21.208 -6.160 -18.099 1.00 84.69 269 LEU A CA 1
ATOM 2201 C C . LEU A 1 269 ? 20.763 -5.152 -19.172 1.00 84.69 269 LEU A C 1
ATOM 2203 O O . LEU A 1 269 ? 20.373 -5.579 -20.261 1.00 84.69 269 LEU A O 1
ATOM 2207 N N . SER A 1 270 ? 20.895 -3.847 -18.905 1.00 74.75 270 SER A N 1
ATOM 2208 C CA . SER A 1 270 ? 20.657 -2.766 -19.874 1.00 74.75 270 SER A CA 1
ATOM 2209 C C . SER A 1 270 ? 21.555 -2.847 -21.118 1.00 74.75 270 SER A C 1
ATOM 2211 O O . SER A 1 270 ? 21.152 -2.434 -22.201 1.00 74.75 270 SER A O 1
ATOM 2213 N N . ILE A 1 271 ? 22.764 -3.409 -20.995 1.00 62.00 271 ILE A N 1
ATOM 2214 C CA . ILE A 1 271 ? 23.843 -3.256 -21.988 1.00 62.00 271 ILE A CA 1
ATOM 2215 C C . ILE A 1 271 ? 23.703 -4.240 -23.167 1.00 62.00 271 ILE A C 1
ATOM 2217 O O . ILE A 1 271 ? 24.305 -4.043 -24.221 1.00 62.00 271 ILE A O 1
ATOM 2221 N N . ASN A 1 272 ? 22.899 -5.304 -23.039 1.00 52.50 272 ASN A N 1
ATOM 2222 C CA . ASN A 1 272 ? 23.111 -6.491 -23.875 1.00 52.50 272 ASN A CA 1
ATOM 2223 C C . ASN A 1 272 ? 22.367 -6.591 -25.216 1.00 52.50 272 ASN A C 1
ATOM 2225 O O . ASN A 1 272 ? 22.747 -7.465 -25.985 1.00 52.50 272 ASN A O 1
ATOM 2229 N N . GLN A 1 273 ? 21.394 -5.745 -25.578 1.00 52.19 273 GLN A N 1
ATOM 2230 C CA . GLN A 1 273 ? 20.891 -5.679 -26.973 1.00 52.19 273 GLN A CA 1
ATOM 2231 C C . GLN A 1 273 ? 20.278 -4.311 -27.276 1.00 52.19 273 GLN A C 1
ATOM 2233 O O . GLN A 1 273 ? 19.619 -3.736 -26.407 1.00 52.19 273 GLN A O 1
ATOM 2238 N N . ALA A 1 274 ? 20.460 -3.846 -28.518 1.00 46.53 274 ALA A N 1
ATOM 2239 C CA . ALA A 1 274 ? 19.812 -2.654 -29.054 1.00 46.53 274 ALA A CA 1
ATOM 2240 C C . ALA A 1 274 ? 18.290 -2.703 -28.819 1.00 46.53 274 ALA A C 1
ATOM 2242 O O . ALA A 1 274 ? 17.711 -3.794 -28.877 1.00 46.53 274 ALA A O 1
ATOM 2243 N N . PRO A 1 275 ? 17.643 -1.551 -28.565 1.00 46.66 275 PRO A N 1
ATOM 2244 C CA . PRO A 1 275 ? 16.196 -1.484 -28.430 1.00 46.66 275 PRO A CA 1
ATOM 2245 C C . PRO A 1 275 ? 15.549 -2.141 -29.650 1.00 46.66 275 PRO A C 1
ATOM 2247 O O . PRO A 1 275 ? 15.898 -1.837 -30.794 1.00 46.66 275 PRO A O 1
ATOM 2250 N N . SER A 1 276 ? 14.635 -3.077 -29.398 1.00 44.81 276 SER A N 1
ATOM 2251 C CA . SER A 1 276 ? 13.759 -3.658 -30.413 1.00 44.81 276 SER A CA 1
ATOM 2252 C C . SER A 1 276 ? 13.198 -2.514 -31.253 1.00 44.81 276 SER A C 1
ATOM 2254 O O . SER A 1 276 ? 12.696 -1.552 -30.677 1.00 44.81 276 SER A O 1
ATOM 2256 N N . GLN A 1 277 ? 13.336 -2.583 -32.581 1.00 40.31 277 GLN A N 1
ATOM 2257 C CA . GLN A 1 277 ? 12.939 -1.521 -33.510 1.00 40.31 277 GLN A CA 1
ATOM 2258 C C . GLN A 1 277 ? 11.492 -1.074 -33.250 1.00 40.31 277 GLN A C 1
ATOM 2260 O O . GLN A 1 277 ? 10.541 -1.680 -33.739 1.00 40.31 277 GLN A O 1
ATOM 2265 N N . ALA A 1 278 ? 11.324 -0.011 -32.468 1.00 39.81 278 ALA A N 1
ATOM 2266 C CA . ALA A 1 278 ? 10.091 0.741 -32.418 1.00 39.81 278 ALA A CA 1
ATOM 2267 C C . ALA A 1 278 ? 10.074 1.622 -33.667 1.00 39.81 278 ALA A C 1
ATOM 2269 O O . ALA A 1 278 ? 11.041 2.335 -33.941 1.00 39.81 278 ALA A O 1
ATOM 2270 N N . ASN A 1 279 ? 8.991 1.544 -34.438 1.00 33.81 279 ASN A N 1
ATOM 2271 C CA . ASN A 1 279 ? 8.751 2.457 -35.546 1.00 33.81 279 ASN A CA 1
ATOM 2272 C C . ASN A 1 279 ? 8.840 3.890 -35.018 1.00 33.81 279 ASN A C 1
ATOM 2274 O O . ASN A 1 279 ? 8.022 4.313 -34.205 1.00 33.81 279 ASN A O 1
ATOM 2278 N N . THR A 1 280 ? 9.861 4.610 -35.467 1.00 32.84 280 THR A N 1
ATOM 2279 C CA . THR A 1 280 ? 10.061 6.027 -35.193 1.00 32.84 280 THR A CA 1
ATOM 2280 C C . THR A 1 280 ? 8.958 6.805 -35.904 1.00 32.84 280 THR A C 1
ATOM 2282 O O . THR A 1 280 ? 9.094 7.182 -37.063 1.00 32.84 280 THR A O 1
ATOM 2285 N N . THR A 1 281 ? 7.827 7.016 -35.239 1.00 33.03 281 THR A N 1
ATOM 2286 C CA . THR A 1 281 ? 7.005 8.191 -35.525 1.00 33.03 281 THR A CA 1
ATOM 2287 C C . THR A 1 281 ? 7.738 9.377 -34.919 1.00 33.03 281 THR A C 1
ATOM 2289 O O . THR A 1 281 ? 7.854 9.481 -33.700 1.00 33.03 281 THR A O 1
ATOM 2292 N N . GLU A 1 282 ? 8.315 10.211 -35.785 1.00 34.97 282 GLU A N 1
ATOM 2293 C CA . GLU A 1 282 ? 8.851 11.523 -35.433 1.00 34.97 282 GLU A CA 1
ATOM 2294 C C . GLU A 1 282 ? 7.711 12.392 -34.885 1.00 34.97 282 GLU A C 1
ATOM 2296 O O . GLU A 1 282 ? 7.039 13.096 -35.634 1.00 34.97 282 GLU A O 1
ATOM 2301 N N . ASP A 1 283 ? 7.470 12.335 -33.576 1.00 33.34 283 ASP A N 1
ATOM 2302 C CA . ASP A 1 283 ? 6.717 13.385 -32.901 1.00 33.34 283 ASP A CA 1
ATOM 2303 C C . ASP A 1 283 ? 7.684 14.533 -32.604 1.00 33.34 283 ASP A C 1
ATOM 2305 O O . ASP A 1 283 ? 8.614 14.433 -31.804 1.00 33.34 283 ASP A O 1
ATOM 2309 N N . THR A 1 284 ? 7.477 15.626 -33.335 1.00 31.77 284 THR A N 1
ATOM 2310 C CA . THR A 1 284 ? 8.122 16.930 -33.180 1.00 31.77 284 THR A CA 1
ATOM 2311 C C . THR A 1 284 ? 8.220 17.324 -31.703 1.00 31.77 284 THR A C 1
ATOM 2313 O O . THR A 1 284 ? 7.217 17.656 -31.072 1.00 31.77 284 THR A O 1
ATOM 2316 N N . PHE A 1 285 ? 9.440 17.319 -31.164 1.00 33.81 285 PHE A N 1
ATOM 2317 C CA . PHE A 1 285 ? 9.757 17.848 -29.841 1.00 33.81 285 PHE A CA 1
ATOM 2318 C C . PHE A 1 285 ? 9.419 19.343 -29.794 1.00 33.81 285 PHE A C 1
ATOM 2320 O O . PHE A 1 285 ? 10.143 20.177 -30.338 1.00 33.81 285 PHE A O 1
ATOM 2327 N N . VAL A 1 286 ? 8.313 19.688 -29.138 1.00 33.75 286 VAL A N 1
ATOM 2328 C CA . VAL A 1 286 ? 8.051 21.058 -28.701 1.00 33.75 286 VAL A CA 1
ATOM 2329 C C . VAL A 1 286 ? 8.712 21.209 -27.339 1.00 33.75 286 VAL A C 1
ATOM 2331 O O . VAL A 1 286 ? 8.224 20.682 -26.345 1.00 33.75 286 VAL A O 1
ATOM 2334 N N . SER A 1 287 ? 9.835 21.921 -27.303 1.00 35.41 287 SER A N 1
ATOM 2335 C CA . SER A 1 287 ? 10.474 22.374 -26.071 1.00 35.41 287 SER A CA 1
ATOM 2336 C C . SER A 1 287 ? 9.526 23.327 -25.334 1.00 35.41 287 SER A C 1
ATOM 2338 O O . SER A 1 287 ? 9.439 24.511 -25.663 1.00 35.41 287 SER A O 1
ATOM 2340 N N . HIS A 1 288 ? 8.766 22.811 -24.377 1.00 37.59 288 HIS A N 1
ATOM 2341 C CA . HIS A 1 288 ? 8.389 23.597 -23.206 1.00 37.59 288 HIS A CA 1
ATOM 2342 C C . HIS A 1 288 ? 9.485 23.394 -22.165 1.00 37.59 288 HIS A C 1
ATOM 2344 O O . HIS A 1 288 ? 10.080 22.322 -22.134 1.00 37.59 288 HIS A O 1
ATOM 2350 N N . ASP A 1 289 ? 9.803 24.436 -21.400 1.00 39.88 289 ASP A N 1
ATOM 2351 C CA . ASP A 1 289 ? 10.822 24.434 -20.346 1.00 39.88 289 ASP A CA 1
ATOM 2352 C C . ASP A 1 289 ? 10.658 23.211 -19.420 1.00 39.88 289 ASP A C 1
ATOM 2354 O O . ASP A 1 289 ? 9.857 23.235 -18.487 1.00 39.88 289 ASP A O 1
ATOM 2358 N N . GLU A 1 290 ? 11.362 22.112 -19.703 1.00 44.94 290 GLU A N 1
ATOM 2359 C CA . GLU A 1 290 ? 11.291 20.895 -18.896 1.00 44.94 290 GLU A CA 1
ATOM 2360 C C . GLU A 1 290 ? 12.310 20.970 -17.757 1.00 44.94 290 GLU A C 1
ATOM 2362 O O . GLU A 1 290 ? 13.492 21.262 -17.966 1.00 44.94 290 GLU A O 1
ATOM 2367 N N . ASP A 1 291 ? 11.833 20.699 -16.539 1.00 55.41 291 ASP A N 1
ATOM 2368 C CA . ASP A 1 291 ? 12.627 20.683 -15.314 1.00 55.41 291 ASP A CA 1
ATOM 2369 C C . ASP A 1 291 ? 13.892 19.827 -15.475 1.00 55.41 291 ASP A C 1
ATOM 2371 O O . ASP A 1 291 ? 13.847 18.700 -15.982 1.00 55.41 291 ASP A O 1
ATOM 2375 N N . LEU A 1 292 ? 15.017 20.329 -14.947 1.00 46.91 292 LEU A N 1
ATOM 2376 C CA . LEU A 1 292 ? 16.345 19.689 -14.957 1.00 46.91 292 LEU A CA 1
ATOM 2377 C C . LEU A 1 292 ? 16.356 18.236 -14.423 1.00 46.91 292 LEU A C 1
ATOM 2379 O O . LEU A 1 292 ? 17.313 17.495 -14.647 1.00 46.91 292 LEU A O 1
ATOM 2383 N N . PHE A 1 293 ? 15.301 17.832 -13.715 1.00 51.16 293 PHE A N 1
ATOM 2384 C CA . PHE A 1 293 ? 15.136 16.529 -13.070 1.00 51.16 293 PHE A CA 1
ATOM 2385 C C . PHE A 1 293 ? 14.395 15.496 -13.927 1.00 51.16 293 PHE A C 1
ATOM 2387 O O . PHE A 1 293 ? 14.291 14.340 -13.531 1.00 51.16 293 PHE A O 1
ATOM 2394 N N . THR A 1 294 ? 13.897 15.875 -15.107 1.00 56.97 294 THR A N 1
ATOM 2395 C CA . THR A 1 294 ? 13.078 14.979 -15.940 1.00 56.97 294 THR A CA 1
ATOM 2396 C C . THR A 1 294 ? 13.894 13.833 -16.544 1.00 56.97 294 THR A C 1
ATOM 2398 O O . THR A 1 294 ? 13.363 12.745 -16.743 1.00 56.97 294 THR A O 1
ATOM 2401 N N . HIS A 1 295 ? 15.195 14.040 -16.776 1.00 54.09 295 HIS A N 1
ATOM 2402 C CA . HIS A 1 295 ? 16.068 13.074 -17.462 1.00 54.09 295 HIS A CA 1
ATOM 2403 C C . HIS A 1 295 ? 17.314 12.649 -16.680 1.00 54.09 295 HIS A C 1
ATOM 2405 O O . HIS A 1 295 ? 18.047 11.773 -17.139 1.00 54.09 295 HIS A O 1
ATOM 2411 N N . SER A 1 296 ? 17.564 13.242 -15.514 1.00 52.47 296 SER A N 1
ATOM 2412 C CA . SER A 1 296 ? 18.752 12.963 -14.706 1.00 52.47 296 SER A CA 1
ATOM 2413 C C . SER A 1 296 ? 18.335 12.554 -13.304 1.00 52.47 296 SER A C 1
ATOM 2415 O O . SER A 1 296 ? 17.511 13.234 -12.698 1.00 52.47 296 SER A O 1
ATOM 2417 N N . CYS A 1 297 ? 18.934 11.486 -12.765 1.00 49.66 297 CYS A N 1
ATOM 2418 C CA . CYS A 1 297 ? 18.833 11.192 -11.337 1.00 49.66 297 CYS A CA 1
ATOM 2419 C C . CYS A 1 297 ? 19.354 12.419 -10.575 1.00 49.66 297 CYS A C 1
ATOM 2421 O O . CYS A 1 297 ? 20.524 12.777 -10.760 1.00 49.66 297 CYS A O 1
ATOM 2423 N N . PRO A 1 298 ? 18.531 13.095 -9.760 1.00 52.31 298 PRO A N 1
ATOM 2424 C CA . PRO A 1 298 ? 19.004 14.271 -9.059 1.00 52.31 298 PRO A CA 1
ATOM 2425 C C . PRO A 1 298 ? 20.144 13.889 -8.126 1.00 52.31 298 PRO A C 1
ATOM 2427 O O . PRO A 1 298 ? 20.013 12.974 -7.310 1.00 52.31 298 PRO A O 1
ATOM 2430 N N . SER A 1 299 ? 21.254 14.621 -8.205 1.00 48.78 299 SER A N 1
ATOM 2431 C CA . SER A 1 299 ? 22.267 14.513 -7.165 1.00 48.78 299 SER A CA 1
ATOM 2432 C C . SER A 1 299 ? 21.740 15.186 -5.897 1.00 48.78 299 SER A C 1
ATOM 2434 O O . SER A 1 299 ? 21.102 16.247 -5.941 1.00 48.78 299 SER A O 1
ATOM 2436 N N . THR A 1 300 ? 22.004 14.563 -4.755 1.00 52.97 300 THR A N 1
ATOM 2437 C CA . THR A 1 300 ? 21.652 15.087 -3.431 1.00 52.97 300 THR A CA 1
ATOM 2438 C C . THR A 1 300 ? 22.314 16.442 -3.184 1.00 52.97 300 THR A C 1
ATOM 2440 O O . THR A 1 300 ? 21.711 17.308 -2.562 1.00 52.97 300 THR A O 1
ATOM 2443 N N . GLU A 1 301 ? 23.496 16.658 -3.765 1.00 55.41 301 GLU A N 1
ATOM 2444 C CA . GLU A 1 301 ? 24.244 17.918 -3.746 1.00 55.41 301 GLU A CA 1
ATOM 2445 C C . GLU A 1 301 ? 23.550 19.035 -4.545 1.00 55.41 301 GLU A C 1
ATOM 2447 O O . GLU A 1 301 ? 23.553 20.187 -4.111 1.00 55.41 301 GLU A O 1
ATOM 2452 N N . THR A 1 302 ? 22.908 18.709 -5.676 1.00 54.66 302 THR A N 1
ATOM 2453 C CA . THR A 1 302 ? 22.132 19.680 -6.477 1.00 54.66 302 THR A CA 1
ATOM 2454 C C . THR A 1 302 ? 20.765 20.001 -5.887 1.00 54.66 302 THR A C 1
ATOM 2456 O O . THR A 1 302 ? 20.333 21.146 -5.977 1.00 54.66 302 THR A O 1
ATOM 2459 N N . LEU A 1 303 ? 20.076 19.023 -5.289 1.00 51.84 303 LEU A N 1
ATOM 2460 C CA . LEU A 1 303 ? 18.778 19.270 -4.649 1.00 51.84 303 LEU A CA 1
ATOM 2461 C C . LEU A 1 303 ? 18.925 19.911 -3.261 1.00 51.84 303 LEU A C 1
ATOM 2463 O O . LEU A 1 303 ? 18.067 20.692 -2.850 1.00 51.84 303 LEU A O 1
ATOM 2467 N N . PHE A 1 304 ? 20.008 19.599 -2.541 1.00 57.41 304 PHE A N 1
ATOM 2468 C CA . PHE A 1 304 ? 20.252 20.059 -1.174 1.00 57.41 304 PHE A CA 1
ATOM 2469 C C . PHE A 1 304 ? 21.725 20.433 -0.988 1.00 57.41 304 PHE A C 1
ATOM 2471 O O . PHE A 1 304 ? 22.518 19.624 -0.500 1.00 57.41 304 PHE A O 1
ATOM 2478 N N . PRO A 1 305 ? 22.115 21.680 -1.292 1.00 51.66 305 PRO A N 1
ATOM 2479 C CA . PRO A 1 305 ? 23.446 22.160 -0.956 1.00 51.66 305 PRO A CA 1
ATOM 2480 C C . PRO A 1 305 ? 23.593 22.228 0.574 1.00 51.66 305 PRO A C 1
ATOM 2482 O O . PRO A 1 305 ? 23.186 23.196 1.211 1.00 51.66 305 PRO A O 1
ATOM 2485 N N . ASN A 1 306 ? 24.151 21.173 1.176 1.00 51.16 306 ASN A N 1
ATOM 2486 C CA . ASN A 1 306 ? 24.628 21.112 2.562 1.00 51.16 306 ASN A CA 1
ATOM 2487 C C . ASN A 1 306 ? 23.653 21.616 3.647 1.00 51.16 306 ASN A C 1
ATOM 2489 O O . ASN A 1 306 ? 24.098 22.134 4.673 1.00 51.16 306 ASN A O 1
ATOM 2493 N N . ASN A 1 307 ? 22.334 21.465 3.464 1.00 58.22 307 ASN A N 1
ATOM 2494 C CA . ASN A 1 307 ? 21.350 21.868 4.470 1.00 58.22 307 ASN A CA 1
ATOM 2495 C C . ASN A 1 307 ? 20.712 20.654 5.180 1.00 58.22 307 ASN A C 1
ATOM 2497 O O . ASN A 1 307 ? 19.612 20.233 4.811 1.00 58.22 307 ASN A O 1
ATOM 2501 N N . PRO A 1 308 ? 21.336 20.121 6.251 1.00 60.06 308 PRO A N 1
ATOM 2502 C CA . PRO A 1 308 ? 20.795 18.996 7.022 1.00 60.06 308 PRO A CA 1
ATOM 2503 C C . PRO A 1 308 ? 19.484 19.333 7.755 1.00 60.06 308 PRO A C 1
ATOM 2505 O O . PRO A 1 308 ? 18.871 18.456 8.363 1.00 60.06 308 PRO A O 1
ATOM 2508 N N . SER A 1 309 ? 19.038 20.596 7.733 1.00 68.94 309 SER A N 1
ATOM 2509 C CA . SER A 1 309 ? 17.800 21.017 8.391 1.00 68.94 309 SER A CA 1
ATOM 2510 C C . SER A 1 309 ? 16.552 20.898 7.515 1.00 68.94 309 SER A C 1
ATOM 2512 O O . SER A 1 309 ? 15.465 20.840 8.076 1.00 68.94 309 SER A O 1
ATOM 2514 N N . PHE A 1 310 ? 16.665 20.783 6.185 1.00 74.31 310 PHE A N 1
ATOM 2515 C CA . PHE A 1 310 ? 15.497 20.787 5.286 1.00 74.31 310 PHE A CA 1
ATOM 2516 C C . PHE A 1 310 ? 14.499 19.662 5.601 1.00 74.31 310 PHE A C 1
ATOM 2518 O O . PHE A 1 310 ? 13.326 19.916 5.879 1.00 74.31 310 PHE A O 1
ATOM 2525 N N . ALA A 1 311 ? 14.983 18.416 5.647 1.00 77.06 311 ALA A N 1
ATOM 2526 C CA . ALA A 1 311 ? 14.150 17.266 5.991 1.00 77.06 311 ALA A CA 1
ATOM 2527 C C . ALA A 1 311 ? 13.588 17.380 7.416 1.00 77.06 311 ALA A C 1
ATOM 2529 O O . ALA A 1 311 ? 12.459 16.977 7.687 1.00 77.06 311 ALA A O 1
ATOM 2530 N N . LYS A 1 312 ? 14.354 17.978 8.335 1.00 81.25 312 LYS A N 1
ATOM 2531 C CA . LYS A 1 312 ? 13.909 18.222 9.707 1.00 81.25 312 LYS A CA 1
ATOM 2532 C C . LYS A 1 312 ? 12.763 19.235 9.762 1.00 81.25 312 LYS A C 1
ATOM 2534 O O . LYS A 1 312 ? 11.787 18.957 10.443 1.00 81.25 312 LYS A O 1
ATOM 2539 N N . THR A 1 313 ? 12.837 20.341 9.023 1.00 82.94 313 THR A N 1
ATOM 2540 C CA . THR A 1 313 ? 11.781 21.363 8.968 1.00 82.94 313 THR A CA 1
ATOM 2541 C C . THR A 1 313 ? 10.461 20.789 8.466 1.00 82.94 313 THR A C 1
ATOM 2543 O O . THR A 1 313 ? 9.421 21.060 9.061 1.00 82.94 313 THR A O 1
ATOM 2546 N N . ILE A 1 314 ? 10.500 19.963 7.415 1.00 81.69 314 ILE A N 1
ATOM 2547 C CA . ILE A 1 314 ? 9.297 19.302 6.891 1.00 81.69 314 ILE A CA 1
ATOM 2548 C C . ILE A 1 314 ? 8.706 18.376 7.957 1.00 81.69 314 ILE A C 1
ATOM 2550 O O . ILE A 1 314 ? 7.534 18.501 8.303 1.00 81.69 314 ILE A O 1
ATOM 2554 N N . ARG A 1 315 ? 9.523 17.489 8.539 1.00 84.88 315 ARG A N 1
ATOM 2555 C CA . ARG A 1 315 ? 9.054 16.536 9.557 1.00 84.88 315 ARG A CA 1
ATOM 2556 C C . ARG A 1 315 ? 8.526 17.215 10.815 1.00 84.88 315 ARG A C 1
ATOM 2558 O O . ARG A 1 315 ? 7.538 16.758 11.380 1.00 84.88 315 ARG A O 1
ATOM 2565 N N . ASP A 1 316 ? 9.146 18.310 11.248 1.00 82.25 316 ASP A N 1
ATOM 2566 C CA . ASP A 1 316 ? 8.704 19.063 12.424 1.00 82.25 316 ASP A CA 1
ATOM 2567 C C . ASP A 1 316 ? 7.277 19.618 12.239 1.00 82.25 316 ASP A C 1
ATOM 2569 O O . ASP A 1 316 ? 6.535 19.697 13.219 1.00 82.25 316 ASP A O 1
ATOM 2573 N N . GLY A 1 317 ? 6.852 19.897 10.998 1.00 78.06 317 GLY A N 1
ATOM 2574 C CA . GLY A 1 317 ? 5.470 20.268 10.668 1.00 78.06 317 GLY A CA 1
ATOM 2575 C C . GLY A 1 317 ? 4.442 19.155 10.916 1.00 78.06 317 GLY A C 1
ATOM 2576 O O . GLY A 1 317 ? 3.307 19.445 11.289 1.00 78.06 317 GLY A O 1
ATOM 2577 N N . TYR A 1 318 ? 4.845 17.887 10.794 1.00 80.50 318 TYR A N 1
ATOM 2578 C CA . TYR A 1 318 ? 3.959 16.718 10.911 1.00 80.50 318 TYR A CA 1
ATOM 2579 C C . TYR A 1 318 ? 4.212 15.875 12.170 1.00 80.50 318 TYR A C 1
ATOM 2581 O O . TYR A 1 318 ? 3.494 14.916 12.444 1.00 80.50 318 TYR A O 1
ATOM 2589 N N . LYS A 1 319 ? 5.187 16.251 13.003 1.00 72.88 319 LYS A N 1
ATOM 2590 C CA . LYS A 1 319 ? 5.635 15.480 14.173 1.00 72.88 319 LYS A CA 1
ATOM 2591 C C . LYS A 1 319 ? 4.534 15.150 15.191 1.00 72.88 319 LYS A C 1
ATOM 2593 O O . LYS A 1 319 ? 4.686 14.180 15.931 1.00 72.88 319 LYS A O 1
ATOM 2598 N N . TYR A 1 320 ? 3.463 15.943 15.245 1.00 69.94 320 TYR A N 1
ATOM 2599 C CA . TYR A 1 320 ? 2.359 15.797 16.204 1.00 69.94 320 TYR A CA 1
ATOM 2600 C C . TYR A 1 320 ? 0.997 15.590 15.536 1.00 69.94 320 TYR A C 1
ATOM 2602 O O . TYR A 1 320 ? -0.031 15.869 16.151 1.00 69.94 320 TYR A O 1
ATOM 2610 N N . LEU A 1 321 ? 0.988 15.095 14.298 1.00 75.06 321 LEU A N 1
ATOM 2611 C CA . LEU A 1 321 ? -0.220 14.859 13.506 1.00 75.06 321 LEU A CA 1
ATOM 2612 C C . LEU A 1 321 ? -1.266 14.003 14.248 1.00 75.06 321 LEU A C 1
ATOM 2614 O O . LEU A 1 321 ? -2.452 14.304 14.216 1.00 75.06 321 LEU A O 1
ATOM 2618 N N . THR A 1 322 ? -0.816 12.980 14.980 1.00 63.31 322 THR A N 1
ATOM 2619 C CA . THR A 1 322 ? -1.670 12.056 15.748 1.00 63.31 322 THR A CA 1
ATOM 2620 C C . THR A 1 322 ? -1.827 12.445 17.226 1.00 63.31 322 THR A C 1
ATOM 2622 O O . THR A 1 322 ? -2.442 11.718 18.002 1.00 63.31 322 THR A O 1
ATOM 2625 N N . GLY A 1 323 ? -1.245 13.571 17.661 1.00 56.88 323 GLY A N 1
ATOM 2626 C CA . GLY A 1 323 ? -1.276 14.040 19.055 1.00 56.88 323 GLY A CA 1
ATOM 2627 C C . GLY A 1 323 ? -0.364 13.285 20.040 1.00 56.88 323 GLY A C 1
ATOM 2628 O O . GLY A 1 323 ? -0.216 13.714 21.186 1.00 56.88 323 GLY A O 1
ATOM 2629 N N . VAL A 1 324 ? 0.294 12.201 19.613 1.00 52.31 324 VAL A N 1
ATOM 2630 C CA . VAL A 1 324 ? 1.197 11.388 20.446 1.00 52.31 324 VAL A CA 1
ATOM 2631 C C . VAL A 1 324 ? 2.538 12.112 20.650 1.00 52.31 324 VAL A C 1
ATOM 2633 O O . VAL A 1 324 ? 3.212 12.475 19.690 1.00 52.31 324 VAL A O 1
ATOM 2636 N N . GLY A 1 325 ? 2.949 12.326 21.907 1.00 44.72 325 GLY A N 1
ATOM 2637 C CA . GLY A 1 325 ? 4.222 12.984 22.250 1.00 44.72 325 GLY A CA 1
ATOM 2638 C C . GLY A 1 325 ? 4.121 14.452 22.684 1.00 44.72 325 GLY A C 1
ATOM 2639 O O . GLY A 1 325 ? 5.154 15.093 22.886 1.00 44.72 325 GLY A O 1
ATOM 2640 N N . ARG A 1 326 ? 2.911 14.989 22.896 1.00 40.47 326 ARG A N 1
ATOM 2641 C CA . ARG A 1 326 ? 2.751 16.194 23.721 1.00 40.47 326 ARG A CA 1
ATOM 2642 C C . ARG A 1 326 ? 3.128 15.864 25.170 1.00 40.47 326 ARG A C 1
ATOM 2644 O O . ARG A 1 326 ? 2.374 15.193 25.867 1.00 40.47 326 ARG A O 1
ATOM 2651 N N . ALA A 1 327 ? 4.232 16.427 25.666 1.00 34.00 327 ALA A N 1
ATOM 2652 C CA . ALA A 1 327 ? 4.158 16.993 27.009 1.00 34.00 327 ALA A CA 1
ATOM 2653 C C . ALA A 1 327 ? 3.020 18.017 26.952 1.00 34.00 327 ALA A C 1
ATOM 2655 O O . ALA A 1 327 ? 2.949 18.778 25.983 1.00 34.00 327 ALA A O 1
ATOM 2656 N N . LEU A 1 328 ? 2.099 17.986 27.912 1.00 33.09 328 LEU A N 1
ATOM 2657 C CA . LEU A 1 328 ? 0.978 18.918 27.991 1.00 33.09 328 LEU A CA 1
ATOM 2658 C C . LEU A 1 328 ? 1.500 20.330 28.312 1.00 33.09 328 LEU A C 1
ATOM 2660 O O . LEU A 1 328 ? 1.229 20.894 29.363 1.00 33.09 328 LEU A O 1
ATOM 2664 N N . HIS A 1 329 ? 2.284 20.917 27.418 1.00 30.33 329 HIS A N 1
ATOM 2665 C CA . HIS A 1 329 ? 2.352 22.351 27.310 1.00 30.33 329 HIS A CA 1
ATOM 2666 C C . HIS A 1 329 ? 1.038 22.726 26.657 1.00 30.33 329 HIS A C 1
ATOM 2668 O O . HIS A 1 329 ? 0.770 22.348 25.512 1.00 30.33 329 HIS A O 1
ATOM 2674 N N . SER A 1 330 ? 0.187 23.399 27.429 1.00 28.38 330 SER A N 1
ATOM 2675 C CA . SER A 1 330 ? -0.882 24.202 26.866 1.00 28.38 330 SER A CA 1
ATOM 2676 C C . SER A 1 330 ? -0.308 24.879 25.626 1.00 28.38 330 SER A C 1
ATOM 2678 O O . SER A 1 330 ? 0.672 25.623 25.735 1.00 28.38 330 SER A O 1
ATOM 2680 N N . LEU A 1 331 ? -0.879 24.596 24.451 1.00 29.36 331 LEU A N 1
ATOM 2681 C CA . LEU A 1 331 ? -0.763 25.531 23.337 1.00 29.36 331 LEU A CA 1
ATOM 2682 C C . LEU A 1 331 ? -0.961 26.926 23.945 1.00 29.36 331 LEU A C 1
ATOM 2684 O O . LEU A 1 331 ? -1.846 27.042 24.804 1.00 29.36 331 LEU A O 1
ATOM 2688 N N . PRO A 1 332 ? -0.178 27.960 23.584 1.00 31.73 332 PRO A N 1
ATOM 2689 C CA . PRO A 1 332 ? -0.618 29.301 23.912 1.00 31.73 332 PRO A CA 1
ATOM 2690 C C . PRO A 1 332 ? -2.022 29.378 23.328 1.00 31.73 332 PRO A C 1
ATOM 2692 O O . PRO A 1 332 ? -2.206 29.208 22.118 1.00 31.73 332 PRO A O 1
ATOM 2695 N N . ALA A 1 333 ? -3.020 29.452 24.211 1.00 31.16 333 ALA A N 1
ATOM 2696 C CA . ALA A 1 333 ? -4.380 29.682 23.794 1.00 31.16 333 ALA A CA 1
ATOM 2697 C C . ALA A 1 333 ? -4.276 30.868 22.838 1.00 31.16 333 ALA A C 1
ATOM 2699 O O . ALA A 1 333 ? -3.638 31.869 23.174 1.00 31.16 333 ALA A O 1
ATOM 2700 N N . ARG A 1 334 ? -4.785 30.732 21.610 1.00 34.69 334 ARG A N 1
ATOM 2701 C CA . ARG A 1 334 ? -5.016 31.918 20.791 1.00 34.69 334 ARG A CA 1
ATOM 2702 C C . ARG A 1 334 ? -6.121 32.673 21.513 1.00 34.69 334 ARG A C 1
ATOM 2704 O O . ARG A 1 334 ? -7.301 32.424 21.304 1.00 34.69 334 ARG A O 1
ATOM 2711 N N . GLU A 1 335 ? -5.704 33.483 22.472 1.00 30.02 335 GLU A N 1
ATOM 2712 C CA . GLU A 1 335 ? -6.551 34.398 23.201 1.00 30.02 335 GLU A CA 1
ATOM 2713 C C . GLU A 1 335 ? -6.889 35.502 22.216 1.00 30.02 335 GLU A C 1
ATOM 2715 O O . GLU A 1 335 ? -6.023 36.253 21.773 1.00 30.02 335 GLU A O 1
ATOM 2720 N N . ILE A 1 336 ? -8.148 35.533 21.802 1.00 34.56 336 ILE A N 1
ATOM 2721 C CA . ILE A 1 336 ? -8.688 36.674 21.085 1.00 34.56 336 ILE A CA 1
ATOM 2722 C C . ILE A 1 336 ? -9.098 37.659 22.176 1.00 34.56 336 ILE A C 1
ATOM 2724 O O . ILE A 1 336 ? -10.030 37.401 22.939 1.00 34.56 336 ILE A O 1
ATOM 2728 N N . GLU A 1 337 ? -8.357 38.756 22.302 1.00 32.28 337 GLU A N 1
ATOM 2729 C CA . GLU A 1 337 ? -8.745 39.861 23.172 1.00 32.28 337 GLU A CA 1
ATOM 2730 C C . GLU A 1 337 ? -9.865 40.646 22.493 1.00 32.28 337 GLU A C 1
ATOM 2732 O O . GLU A 1 337 ? -9.660 41.306 21.478 1.00 32.28 337 GLU A O 1
ATOM 2737 N N . LEU A 1 338 ? -11.069 40.552 23.053 1.00 36.28 338 LEU A N 1
ATOM 2738 C CA . LEU A 1 338 ? -12.197 41.389 22.669 1.00 36.28 338 LEU A CA 1
ATOM 2739 C C . LEU A 1 338 ? -12.375 42.457 23.754 1.00 36.28 338 LEU A C 1
ATOM 2741 O O . LEU A 1 338 ? -12.793 42.116 24.865 1.00 36.28 338 LEU A O 1
ATOM 2745 N N . PRO A 1 339 ? -12.058 43.735 23.487 1.00 36.25 339 PRO A N 1
ATOM 2746 C CA . PRO A 1 339 ? -12.382 44.807 24.411 1.00 36.25 339 PRO A CA 1
ATOM 2747 C C . PRO A 1 339 ? -13.900 45.017 24.399 1.00 36.25 339 PRO A C 1
ATOM 2749 O O . PRO A 1 339 ? -14.450 45.673 23.519 1.00 36.25 339 PRO A O 1
ATOM 2752 N N . LEU A 1 340 ? -14.598 44.430 25.372 1.00 41.00 340 LEU A N 1
ATOM 2753 C CA . LEU A 1 340 ? -16.003 44.741 25.622 1.00 41.00 340 LEU A CA 1
ATOM 2754 C C . LEU A 1 340 ? -16.070 46.058 26.397 1.00 41.00 340 LEU A C 1
ATOM 2756 O O . LEU A 1 340 ? -15.892 46.092 27.615 1.00 41.00 340 LEU A O 1
ATOM 2760 N N . HIS A 1 341 ? -16.309 47.150 25.680 1.00 44.31 341 HIS A N 1
ATOM 2761 C CA . HIS A 1 341 ? -16.672 48.425 26.280 1.00 44.31 341 HIS A CA 1
ATOM 2762 C C . HIS A 1 341 ? -18.188 48.546 26.319 1.00 44.31 341 HIS A C 1
ATOM 2764 O O . HIS A 1 341 ? -18.769 49.186 25.452 1.00 44.31 341 HIS A O 1
ATOM 2770 N N . ASP A 1 342 ? -18.832 47.948 27.324 1.00 43.50 342 ASP A N 1
ATOM 2771 C CA . ASP A 1 342 ? -20.182 48.388 27.660 1.00 43.50 342 ASP A CA 1
ATOM 2772 C C . ASP A 1 342 ? -20.560 48.165 29.129 1.00 43.50 342 ASP A C 1
ATOM 2774 O O . ASP A 1 342 ? -20.171 47.183 29.758 1.00 43.50 342 ASP A O 1
ATOM 2778 N N . ASN A 1 343 ? -21.302 49.122 29.690 1.00 45.84 343 ASN A N 1
ATOM 2779 C CA . ASN A 1 343 ? -21.605 49.240 31.125 1.00 45.84 343 ASN A CA 1
ATOM 2780 C C . ASN A 1 343 ? -22.966 48.619 31.522 1.00 45.84 343 ASN A C 1
ATOM 2782 O O . ASN A 1 343 ? -23.497 48.934 32.590 1.00 45.84 343 ASN A O 1
ATOM 2786 N N . GLY A 1 344 ? -23.550 47.766 30.675 1.00 47.62 344 GLY A N 1
ATOM 2787 C CA . GLY A 1 344 ? -24.855 47.127 30.894 1.00 47.62 344 GLY A CA 1
ATOM 2788 C C . GLY A 1 344 ? -24.762 45.701 31.453 1.00 47.62 344 GLY A C 1
ATOM 2789 O O . GLY A 1 344 ? -23.836 44.961 31.136 1.00 47.62 344 GLY A O 1
ATOM 2790 N N . ILE A 1 345 ? -25.737 45.301 32.279 1.00 46.97 345 ILE A N 1
ATOM 2791 C CA . ILE A 1 345 ? -25.813 43.965 32.912 1.00 46.97 345 ILE A CA 1
ATOM 2792 C C . ILE A 1 345 ? -26.431 42.909 31.963 1.00 46.97 345 ILE A C 1
ATOM 2794 O O . ILE A 1 345 ? -26.092 41.733 32.060 1.00 46.97 345 ILE A O 1
ATOM 2798 N N . GLU A 1 346 ? -27.261 43.309 30.993 1.00 47.88 346 GLU A N 1
ATOM 2799 C CA . GLU A 1 346 ? -27.960 42.397 30.061 1.00 47.88 346 GLU A CA 1
ATOM 2800 C C . GLU A 1 346 ? -27.045 41.569 29.125 1.00 47.88 346 GLU A C 1
ATOM 2802 O O . GLU A 1 346 ? -27.275 40.364 28.991 1.00 47.88 346 GLU A O 1
ATOM 2807 N N . PRO A 1 347 ? -25.963 42.113 28.522 1.00 48.78 347 PRO A N 1
ATOM 2808 C CA . PRO A 1 347 ? -25.083 41.337 27.636 1.00 48.78 347 PRO A CA 1
ATOM 2809 C C . PRO A 1 347 ? -24.339 40.200 28.358 1.00 48.78 347 PRO A C 1
ATOM 2811 O O . PRO A 1 347 ? -23.982 39.187 27.756 1.00 48.78 347 PRO A O 1
ATOM 2814 N N . MET A 1 348 ? -24.115 40.350 29.667 1.00 47.28 348 MET A N 1
ATOM 2815 C CA . MET A 1 348 ? -23.409 39.379 30.507 1.00 47.28 348 MET A CA 1
ATOM 2816 C C . MET A 1 348 ? -24.239 38.117 30.776 1.00 47.28 348 MET A C 1
ATOM 2818 O O . MET A 1 348 ? -23.686 37.015 30.835 1.00 47.28 348 MET A O 1
ATOM 2822 N N . GLU A 1 349 ? -25.554 38.266 30.956 1.00 50.12 349 GLU A N 1
ATOM 2823 C CA . GLU A 1 349 ? -26.471 37.135 31.144 1.00 50.12 349 GLU A CA 1
ATOM 2824 C C . GLU A 1 349 ? -26.710 36.384 29.831 1.00 50.12 349 GLU A C 1
ATOM 2826 O O . GLU A 1 349 ? -26.738 35.154 29.838 1.00 50.12 349 GLU A O 1
ATOM 2831 N N . PHE A 1 350 ? -26.753 37.101 28.703 1.00 48.53 350 PHE A N 1
ATOM 2832 C CA . PHE A 1 350 ? -26.841 36.511 27.364 1.00 48.53 350 PHE A CA 1
ATOM 2833 C C . PHE A 1 350 ? -25.613 35.653 27.002 1.00 48.53 350 PHE A C 1
ATOM 2835 O O . PHE A 1 350 ? -25.735 34.558 26.462 1.00 48.53 350 PHE A O 1
ATOM 2842 N N . LEU A 1 351 ? -24.401 36.092 27.354 1.00 50.03 351 LEU A N 1
ATOM 2843 C CA . LEU A 1 351 ? -23.195 35.283 27.126 1.00 50.03 351 LEU A CA 1
ATOM 2844 C C . LEU A 1 351 ? -23.168 34.023 28.010 1.00 50.03 351 LEU A C 1
ATOM 2846 O O . LEU A 1 351 ? -22.754 32.956 27.553 1.00 50.03 351 LEU A O 1
ATOM 2850 N N . LYS A 1 352 ? -23.674 34.109 29.248 1.00 50.09 352 LYS A N 1
ATOM 2851 C CA . LYS A 1 352 ? -23.838 32.936 30.121 1.00 50.09 352 LYS A CA 1
ATOM 2852 C C . LYS A 1 352 ? -24.875 31.948 29.590 1.00 50.09 352 LYS A C 1
ATOM 2854 O O . LYS A 1 352 ? -24.645 30.746 29.708 1.00 50.09 352 LYS A O 1
ATOM 2859 N N . SER A 1 353 ? -25.984 32.418 29.014 1.00 44.59 353 SER A N 1
ATOM 2860 C CA . SER A 1 353 ? -27.014 31.532 28.452 1.00 44.59 353 SER A CA 1
ATOM 2861 C C . SER A 1 353 ? -26.543 30.792 27.194 1.00 44.59 353 SER A C 1
ATOM 2863 O O . SER A 1 353 ? -27.029 29.698 26.927 1.00 44.59 353 SER A O 1
ATOM 2865 N N . MET A 1 354 ? -25.529 31.310 26.490 1.00 40.25 354 MET A N 1
ATOM 2866 C CA . MET A 1 354 ? -24.828 30.620 25.394 1.00 40.25 354 MET A CA 1
ATOM 2867 C C . MET A 1 354 ? -23.680 29.697 25.859 1.00 40.25 354 MET A C 1
ATOM 2869 O O . MET A 1 354 ? -22.915 29.199 25.036 1.00 40.25 354 MET A O 1
ATOM 2873 N N . GLY A 1 355 ? -23.521 29.470 27.170 1.00 34.81 355 GLY A N 1
ATOM 2874 C CA . GLY A 1 355 ? -22.486 28.586 27.725 1.00 34.81 355 GLY A CA 1
ATOM 2875 C C . GLY A 1 355 ? -21.085 29.205 27.820 1.00 34.81 355 GLY A C 1
ATOM 2876 O O . GLY A 1 355 ? -20.118 28.498 28.105 1.00 34.81 355 GLY A O 1
ATOM 2877 N N . ILE A 1 356 ? -20.944 30.519 27.618 1.00 45.00 356 ILE A N 1
ATOM 2878 C CA . ILE A 1 356 ? -19.654 31.216 27.669 1.00 45.00 356 ILE A CA 1
ATOM 2879 C C . ILE A 1 356 ? -19.370 31.661 29.111 1.00 45.00 356 ILE A C 1
ATOM 2881 O O . ILE A 1 356 ? -20.063 32.506 29.680 1.00 45.00 356 ILE A O 1
ATOM 2885 N N . SER A 1 357 ? -18.319 31.108 29.726 1.00 38.41 357 SER A N 1
ATOM 2886 C CA . SER A 1 357 ? -17.888 31.500 31.074 1.00 38.41 357 SER A CA 1
ATOM 2887 C C . SER A 1 357 ? -17.011 32.758 31.036 1.00 38.41 357 SER A C 1
ATOM 2889 O O . SER A 1 357 ? -15.960 32.765 30.392 1.00 38.41 357 SER A O 1
ATOM 2891 N N . LEU A 1 358 ? -17.405 33.801 31.769 1.00 44.28 358 LEU A N 1
ATOM 2892 C CA . LEU A 1 358 ? -16.662 35.060 31.901 1.00 44.28 358 LEU A CA 1
ATOM 2893 C C . LEU A 1 358 ? -15.953 35.106 33.259 1.00 44.28 358 LEU A C 1
ATOM 2895 O O . LEU A 1 358 ? -16.590 34.905 34.293 1.00 44.28 358 LEU A O 1
ATOM 2899 N N . THR A 1 359 ? -14.645 35.377 33.273 1.00 43.38 359 THR A N 1
ATOM 2900 C CA . THR A 1 359 ? -13.855 35.485 34.515 1.00 43.38 359 THR A CA 1
ATOM 2901 C C . THR A 1 359 ? -13.292 36.899 34.664 1.00 43.38 359 THR A C 1
ATOM 290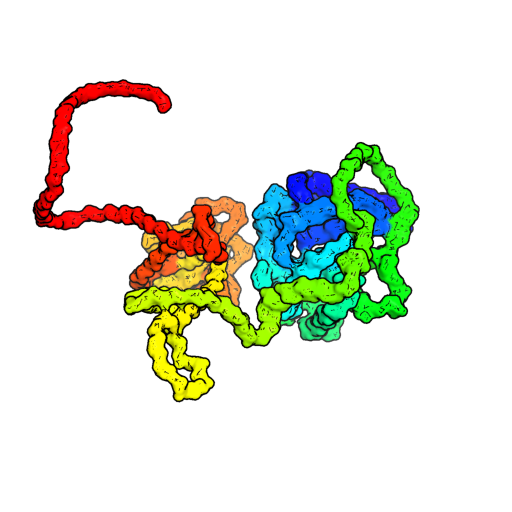3 O O . THR A 1 359 ? -12.744 37.467 33.719 1.00 43.38 359 THR A O 1
ATOM 2906 N N . SER A 1 360 ? -13.447 37.489 35.854 1.00 39.22 360 SER A N 1
ATOM 2907 C CA . SER A 1 360 ? -12.966 38.842 36.165 1.00 39.22 360 SER A CA 1
ATOM 2908 C C . SER A 1 360 ? -11.452 38.848 36.402 1.00 39.22 360 SER A C 1
ATOM 2910 O O . SER A 1 360 ? -10.931 38.025 37.154 1.00 39.22 360 SER A O 1
ATOM 2912 N N . LEU A 1 361 ? -10.740 39.802 35.798 1.00 42.53 361 LEU A N 1
ATOM 2913 C CA . LEU A 1 361 ? -9.275 39.877 35.766 1.00 42.53 361 LEU A CA 1
ATOM 2914 C C . LEU A 1 361 ? -8.651 40.415 37.078 1.00 42.53 361 LEU A C 1
ATOM 2916 O O . LEU A 1 361 ? -7.853 41.349 37.051 1.00 42.53 361 LEU A O 1
ATOM 2920 N N . LYS A 1 362 ? -9.026 39.872 38.246 1.00 40.44 362 LYS A N 1
ATOM 2921 C CA . LYS A 1 362 ? -8.441 40.273 39.546 1.00 40.44 362 LYS A CA 1
ATOM 2922 C C . LYS A 1 362 ? -7.901 39.148 40.435 1.00 40.44 362 LYS A C 1
ATOM 2924 O O . LYS A 1 362 ? -7.389 39.455 41.503 1.00 40.44 362 LYS A O 1
ATOM 2929 N N . GLU A 1 363 ? -7.923 37.884 40.012 1.00 37.09 363 GLU A N 1
ATOM 2930 C CA . GLU A 1 363 ? -7.559 36.758 40.900 1.00 37.09 363 GLU A CA 1
ATOM 2931 C C . GLU A 1 363 ? -6.288 35.966 40.538 1.00 37.09 363 GLU A C 1
ATOM 2933 O O . GLU A 1 363 ? -6.093 34.881 41.070 1.00 37.09 363 GLU A O 1
ATOM 2938 N N . MET A 1 364 ? -5.363 36.483 39.714 1.00 35.50 364 MET A N 1
ATOM 2939 C CA . MET A 1 364 ? -4.154 35.703 39.361 1.00 35.50 364 MET A CA 1
ATOM 2940 C C . MET A 1 364 ? -2.814 36.455 39.395 1.00 35.50 364 MET A C 1
ATOM 2942 O O . MET A 1 364 ? -1.881 36.082 38.688 1.00 35.50 364 MET A O 1
ATOM 2946 N N . THR A 1 365 ? -2.664 37.477 40.239 1.00 34.12 365 THR A N 1
ATOM 2947 C CA . THR A 1 365 ? -1.341 38.066 40.521 1.00 34.12 365 THR A CA 1
ATOM 2948 C C . THR A 1 365 ? -1.063 38.077 42.018 1.00 34.12 365 THR A C 1
ATOM 2950 O O . THR A 1 365 ? -1.572 38.913 42.761 1.00 34.12 365 THR A O 1
ATOM 2953 N N . LEU A 1 366 ? -0.238 37.125 42.453 1.00 36.75 366 LEU A N 1
ATOM 2954 C CA . LEU A 1 366 ? 0.419 37.123 43.755 1.00 36.75 366 LEU A CA 1
ATOM 2955 C C . LEU A 1 366 ? 1.534 38.192 43.720 1.00 36.75 366 LEU A C 1
ATOM 2957 O O . LEU A 1 366 ? 2.514 38.000 43.003 1.00 36.75 366 LEU A O 1
ATOM 2961 N N . GLY A 1 367 ? 1.401 39.303 44.456 1.00 29.83 367 GLY A N 1
ATOM 2962 C CA . GLY A 1 367 ? 2.513 40.248 44.668 1.00 29.83 367 GLY A CA 1
ATOM 2963 C C . GLY A 1 367 ? 2.145 41.730 44.837 1.00 29.83 367 GLY A C 1
ATOM 2964 O O . GLY A 1 367 ? 2.047 42.450 43.856 1.00 29.83 367 GLY A O 1
ATOM 2965 N N . ASP A 1 368 ? 2.056 42.140 46.105 1.00 29.31 368 ASP A N 1
ATOM 2966 C CA . ASP A 1 368 ? 2.244 43.475 46.713 1.00 29.31 368 ASP A CA 1
ATOM 2967 C C . ASP A 1 368 ? 1.280 44.667 46.416 1.00 29.31 368 ASP A C 1
ATOM 2969 O O . ASP A 1 368 ? 0.963 44.956 45.261 1.00 29.31 368 ASP A O 1
ATOM 2973 N N . PRO A 1 369 ? 0.811 45.419 47.447 1.00 39.31 369 PRO A N 1
ATOM 2974 C CA . PRO A 1 369 ? -0.312 46.347 47.334 1.00 39.31 369 PRO A CA 1
ATOM 2975 C C . PRO A 1 369 ? 0.116 47.816 47.476 1.00 39.31 369 PRO A C 1
ATOM 2977 O O . PRO A 1 369 ? 0.251 48.301 48.589 1.00 39.31 369 PRO A O 1
ATOM 2980 N N . THR A 1 370 ? 0.251 48.587 46.395 1.00 31.78 370 THR A N 1
ATOM 2981 C CA . THR A 1 370 ? 0.249 50.068 46.489 1.00 31.78 370 THR A CA 1
ATOM 2982 C C . THR A 1 370 ? -0.040 50.738 45.144 1.00 31.78 370 THR A C 1
ATOM 2984 O O . THR A 1 370 ? 0.870 51.128 44.430 1.00 31.78 370 THR A O 1
ATOM 2987 N N . THR A 1 371 ? -1.318 50.903 44.791 1.00 31.58 371 THR A N 1
ATOM 2988 C CA . THR A 1 371 ? -1.914 52.139 44.222 1.00 31.58 371 THR A CA 1
ATOM 2989 C C . THR A 1 371 ? -3.353 51.854 43.794 1.00 31.58 371 THR A C 1
ATOM 2991 O O . THR A 1 371 ? -3.622 51.115 42.853 1.00 31.58 371 THR A O 1
ATOM 2994 N N . GLN A 1 372 ? -4.308 52.449 44.508 1.00 35.62 372 GLN A N 1
ATOM 2995 C CA . GLN A 1 372 ? -5.714 52.462 44.120 1.00 35.62 372 GLN A CA 1
ATOM 2996 C C . GLN A 1 372 ? -5.929 53.509 43.020 1.00 35.62 372 GLN A C 1
ATOM 2998 O O . GLN A 1 372 ? -5.852 54.708 43.281 1.00 35.62 372 GLN A O 1
ATOM 3003 N N . LYS A 1 373 ? -6.251 53.054 41.807 1.00 30.19 373 LYS A N 1
ATOM 3004 C CA . LYS A 1 373 ? -7.091 53.784 40.850 1.00 30.19 373 LYS A CA 1
ATOM 3005 C C . LYS A 1 373 ? -8.053 52.790 40.207 1.00 30.19 373 LYS A C 1
ATOM 3007 O O . LYS A 1 373 ? -7.637 51.779 39.651 1.00 30.19 373 LYS A O 1
ATOM 3012 N N . GLU A 1 374 ? -9.345 53.058 40.348 1.00 33.91 374 GLU A N 1
ATOM 3013 C CA . GLU A 1 374 ? -10.419 52.300 39.713 1.00 33.91 374 GLU A CA 1
ATOM 3014 C C . GLU A 1 374 ? -10.324 52.439 38.188 1.00 33.91 374 GLU A C 1
ATOM 3016 O O . GLU A 1 374 ? -10.600 53.501 37.638 1.00 33.91 374 GLU A O 1
ATOM 3021 N N . GLN A 1 375 ? -9.970 51.359 37.493 1.00 31.69 375 GLN A N 1
ATOM 3022 C CA . GLN A 1 375 ? -10.371 51.159 36.102 1.00 31.69 375 GLN A CA 1
ATOM 3023 C C . GLN A 1 375 ? -11.391 50.021 36.073 1.00 31.69 375 GLN A C 1
ATOM 3025 O O . GLN A 1 375 ? -11.075 48.859 36.330 1.00 31.69 375 GLN A O 1
ATOM 3030 N N . LYS A 1 376 ? -12.650 50.402 35.845 1.00 33.09 376 LYS A N 1
ATOM 3031 C CA . LYS A 1 376 ? -13.764 49.503 35.537 1.00 33.09 376 LYS A CA 1
ATOM 3032 C C . LYS A 1 376 ? -13.627 49.013 34.092 1.00 33.09 376 LYS A C 1
ATOM 3034 O O . LYS A 1 376 ? -13.353 49.821 33.213 1.00 33.09 376 LYS A O 1
ATOM 3039 N N . GLY A 1 377 ? -13.919 47.730 33.869 1.00 40.72 377 GLY A N 1
ATOM 3040 C CA . GLY A 1 377 ? -14.416 47.245 32.576 1.00 40.72 377 GLY A CA 1
ATOM 3041 C C . GLY A 1 377 ? -13.410 46.568 31.647 1.00 40.72 377 GLY A C 1
ATOM 3042 O O . GLY A 1 377 ? -13.292 46.980 30.500 1.00 40.72 377 GLY A O 1
ATOM 3043 N N . VAL A 1 378 ? -12.731 45.506 32.098 1.00 33.50 378 VAL A N 1
ATOM 3044 C CA . VAL A 1 378 ? -12.092 44.544 31.180 1.00 33.50 378 VAL A CA 1
ATOM 3045 C C . VAL A 1 378 ? -12.405 43.123 31.655 1.00 33.50 378 VAL A C 1
ATOM 3047 O O . VAL A 1 378 ? -11.999 42.723 32.747 1.00 33.50 378 VAL A O 1
ATOM 3050 N N . TYR A 1 379 ? -13.148 42.367 30.846 1.00 39.16 379 TYR A N 1
ATOM 3051 C CA . TYR A 1 379 ? -13.473 40.957 31.083 1.00 39.16 379 TYR A CA 1
ATOM 3052 C C . TYR A 1 379 ? -12.763 40.087 30.045 1.00 39.16 379 TYR A C 1
ATOM 3054 O O . TYR A 1 379 ? -12.723 40.444 28.870 1.00 39.16 379 TYR A O 1
ATOM 3062 N N . ARG A 1 380 ? -12.219 38.935 30.462 1.00 35.62 380 ARG A N 1
ATOM 3063 C CA . ARG A 1 380 ? -11.616 37.966 29.536 1.00 35.62 380 ARG A CA 1
ATOM 3064 C C . ARG A 1 380 ? -12.662 36.921 29.152 1.00 35.62 380 ARG A C 1
ATOM 3066 O O . ARG A 1 380 ? -13.190 36.228 30.024 1.00 35.62 380 ARG A O 1
ATOM 3073 N N . VAL A 1 381 ? -12.968 36.815 27.859 1.00 38.62 381 VAL A N 1
ATOM 3074 C CA . VAL A 1 381 ? -13.911 35.821 27.326 1.00 38.62 381 VAL A CA 1
ATOM 3075 C C . VAL A 1 381 ? -13.138 34.565 26.937 1.00 38.62 381 VAL A C 1
ATOM 3077 O O . VAL A 1 381 ? -12.303 34.601 26.036 1.00 38.62 381 VAL A O 1
ATOM 3080 N N . ARG A 1 382 ? -13.401 33.440 27.610 1.00 32.66 382 ARG A N 1
ATOM 3081 C CA . ARG A 1 382 ? -12.839 32.140 27.229 1.00 32.66 382 ARG A CA 1
ATOM 3082 C C . ARG A 1 382 ? -13.869 31.390 26.391 1.00 32.66 382 ARG A C 1
ATOM 3084 O O . ARG A 1 382 ? -14.773 30.769 26.939 1.00 32.66 382 ARG A O 1
ATOM 3091 N N . ILE A 1 383 ? -13.731 31.448 25.069 1.00 34.53 383 ILE A N 1
ATOM 3092 C CA . ILE A 1 383 ? -14.548 30.641 24.156 1.00 34.53 383 ILE A CA 1
ATOM 3093 C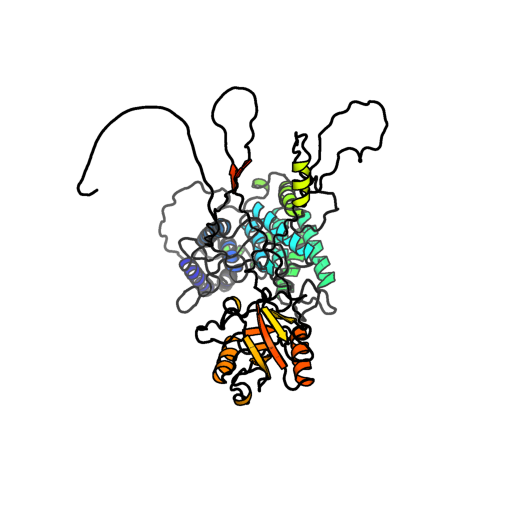 C . ILE A 1 383 ? -13.897 29.261 24.058 1.00 34.53 383 ILE A C 1
ATOM 3095 O O . ILE A 1 383 ? -12.860 29.091 23.416 1.00 34.53 383 ILE A O 1
ATOM 3099 N N . VAL A 1 384 ? -14.477 28.279 24.745 1.00 29.78 384 VAL A N 1
ATOM 3100 C CA . VAL A 1 384 ? -14.118 26.870 24.572 1.00 29.78 384 VAL A CA 1
ATOM 3101 C C . VAL A 1 384 ? -15.047 26.314 23.503 1.00 29.78 384 VAL A C 1
ATOM 3103 O O . VAL A 1 384 ? -16.149 25.872 23.799 1.00 29.78 384 VAL A O 1
ATOM 3106 N N . ALA A 1 385 ? -14.624 26.383 22.243 1.00 31.75 385 ALA A N 1
ATOM 3107 C CA . ALA A 1 385 ? -15.258 25.587 21.206 1.00 31.75 385 ALA A CA 1
ATOM 3108 C C . ALA A 1 385 ? -14.756 24.147 21.370 1.00 31.75 385 ALA A C 1
ATOM 3110 O O . ALA A 1 385 ? -13.684 23.796 20.873 1.00 31.75 385 ALA A O 1
ATOM 3111 N N . GLU A 1 386 ? -15.500 23.311 22.095 1.00 26.77 386 GLU A N 1
ATOM 3112 C CA . GLU A 1 386 ? -15.426 21.875 21.842 1.00 26.77 386 GLU A CA 1
ATOM 3113 C C . GLU A 1 386 ? -16.032 21.651 20.459 1.00 26.77 386 GLU A C 1
ATOM 3115 O O . GLU A 1 386 ? -17.240 21.504 20.294 1.00 26.77 386 GLU A O 1
ATOM 3120 N N . VAL A 1 387 ? -15.178 21.681 19.435 1.00 29.94 387 VAL A N 1
ATOM 3121 C CA . VAL A 1 387 ? -15.530 21.179 18.109 1.00 29.94 387 VAL A CA 1
ATOM 3122 C C . VAL A 1 387 ? -15.586 19.659 18.231 1.00 29.94 387 VAL A C 1
ATOM 3124 O O . VAL A 1 387 ? -14.663 18.938 17.856 1.00 29.94 387 VAL A O 1
ATOM 3127 N N . GLY A 1 388 ? -16.678 19.169 18.810 1.00 28.38 388 GLY A N 1
ATOM 3128 C CA . GLY A 1 388 ? -17.178 17.839 18.526 1.00 28.38 388 GLY A CA 1
ATOM 3129 C C . GLY A 1 388 ? -17.634 17.844 17.077 1.00 28.38 388 GLY A C 1
ATOM 3130 O O . GLY A 1 388 ? -18.814 18.006 16.798 1.00 28.38 388 GLY A O 1
ATOM 3131 N N . ALA A 1 389 ? -16.690 17.719 16.145 1.00 27.28 389 ALA A N 1
ATOM 3132 C CA . ALA A 1 389 ? -17.005 17.310 14.790 1.00 27.28 389 ALA A CA 1
ATOM 3133 C C . ALA A 1 389 ? -17.433 15.842 14.871 1.00 27.28 389 ALA A C 1
ATOM 3135 O O . ALA A 1 389 ? -16.645 14.926 14.643 1.00 27.28 389 ALA A O 1
ATOM 3136 N N . THR A 1 390 ? -18.677 15.609 15.280 1.00 26.42 390 THR A N 1
ATOM 3137 C CA . THR A 1 390 ? -19.397 14.444 14.793 1.00 26.42 390 THR A CA 1
ATOM 3138 C C . THR A 1 390 ? -19.467 14.632 13.281 1.00 26.42 390 THR A C 1
ATOM 3140 O O . THR A 1 390 ? -19.982 15.666 12.844 1.00 26.42 390 THR A O 1
ATOM 3143 N N . PRO A 1 391 ? -18.899 13.721 12.476 1.00 33.25 391 PRO A N 1
ATOM 3144 C CA . PRO A 1 391 ? -19.177 13.741 11.055 1.00 33.25 391 PRO A CA 1
ATOM 3145 C C . PRO A 1 391 ? -20.696 13.702 10.892 1.00 33.25 391 PRO A C 1
ATOM 3147 O O . PRO A 1 391 ? -21.385 13.053 11.683 1.00 33.25 391 PRO A O 1
ATOM 3150 N N . GLU A 1 392 ? -21.216 14.374 9.872 1.00 30.84 392 GLU A N 1
ATOM 3151 C CA . GLU A 1 392 ? -22.495 13.985 9.286 1.00 30.84 392 GLU A CA 1
ATOM 3152 C C . GLU A 1 392 ? -22.317 12.564 8.709 1.00 30.84 392 GLU A C 1
ATOM 3154 O O . GLU A 1 392 ? -22.217 12.347 7.506 1.00 30.84 392 GLU A O 1
ATOM 3159 N N . GLU A 1 393 ? -22.215 11.563 9.588 1.00 38.44 393 GLU A N 1
ATOM 3160 C CA . GLU A 1 393 ? -22.864 10.289 9.339 1.00 38.44 393 GLU A CA 1
ATOM 3161 C C . GLU A 1 393 ? -24.315 10.660 9.020 1.00 38.44 393 GLU A C 1
ATOM 3163 O O . GLU A 1 393 ? -24.884 11.503 9.720 1.00 38.44 393 GLU A O 1
ATOM 3168 N N . GLU A 1 394 ? -24.916 10.101 7.963 1.00 40.94 394 GLU A N 1
ATOM 3169 C CA . GLU A 1 394 ? -26.380 10.094 7.865 1.00 40.94 394 GLU A CA 1
ATOM 3170 C C . GLU A 1 394 ? -26.866 9.614 9.231 1.00 40.94 394 GLU A C 1
ATOM 3172 O O . GLU A 1 394 ? -26.668 8.445 9.560 1.00 40.94 394 GLU A O 1
ATOM 3177 N N . ALA A 1 395 ? -27.359 10.532 10.070 1.00 48.12 395 ALA A N 1
ATOM 3178 C CA . ALA A 1 395 ? -27.636 10.231 11.460 1.00 48.12 395 ALA A CA 1
ATOM 3179 C C . ALA A 1 395 ? -28.683 9.127 11.438 1.00 48.12 395 ALA A C 1
ATOM 3181 O O . ALA A 1 395 ? -29.836 9.365 11.070 1.00 48.12 395 ALA A O 1
ATOM 3182 N N . VAL A 1 396 ? -28.252 7.894 11.715 1.00 62.34 396 VAL A N 1
ATOM 3183 C CA . VAL A 1 396 ? -29.102 6.719 11.585 1.00 62.34 396 VAL A CA 1
ATOM 3184 C C . VAL A 1 396 ? -30.172 6.881 12.644 1.00 62.34 396 VAL A C 1
ATOM 3186 O O . VAL A 1 396 ? -29.909 6.634 13.818 1.00 62.34 396 VAL A O 1
ATOM 3189 N N . VAL A 1 397 ? -31.356 7.352 12.239 1.00 72.00 397 VAL A N 1
ATOM 3190 C CA . VAL A 1 397 ? -32.447 7.641 13.169 1.00 72.00 397 VAL A CA 1
ATOM 3191 C C . VAL A 1 397 ? -32.799 6.327 13.868 1.00 72.00 397 VAL A C 1
ATOM 3193 O O . VAL A 1 397 ? -33.301 5.394 13.223 1.00 72.00 397 VAL A O 1
ATOM 3196 N N . PRO A 1 398 ? -32.497 6.201 15.171 1.00 81.44 398 PRO A N 1
ATOM 3197 C CA . PRO A 1 398 ? -32.713 4.956 15.877 1.00 81.44 398 PRO A CA 1
ATOM 3198 C C . PRO A 1 398 ? -34.211 4.671 15.945 1.00 81.44 398 PRO A C 1
ATOM 3200 O O . PRO A 1 398 ? -35.034 5.563 16.173 1.00 81.44 398 PRO A O 1
ATOM 3203 N N . HIS A 1 399 ? -34.563 3.408 15.761 1.00 87.94 399 HIS A N 1
ATOM 3204 C CA . HIS A 1 399 ? -35.906 2.914 16.015 1.00 87.94 399 HIS A CA 1
ATOM 3205 C C . HIS A 1 399 ? -35.943 2.244 17.382 1.00 87.94 399 HIS A C 1
ATOM 3207 O O . HIS A 1 399 ? -34.912 2.010 18.012 1.00 87.94 399 HIS A O 1
ATOM 3213 N N . VAL A 1 400 ? -37.143 1.963 17.867 1.00 89.31 400 VAL A N 1
ATOM 3214 C CA . VAL A 1 400 ? -37.356 1.291 19.141 1.00 89.31 400 VAL A CA 1
ATOM 3215 C C . VAL A 1 400 ? -38.371 0.168 18.998 1.00 89.31 400 VAL A C 1
ATOM 3217 O O . VAL A 1 400 ? -39.364 0.285 18.274 1.00 89.31 400 VAL A O 1
ATOM 3220 N N . VAL A 1 401 ? -38.114 -0.919 19.722 1.00 90.31 401 VAL A N 1
ATOM 3221 C CA . VAL A 1 401 ? -39.064 -2.005 19.962 1.00 90.31 401 VAL A CA 1
ATOM 3222 C C . VAL A 1 401 ? -39.527 -1.886 21.407 1.00 90.31 401 VAL A C 1
ATOM 3224 O O . VAL A 1 401 ? -38.759 -2.123 22.340 1.00 90.31 401 VAL A O 1
ATOM 3227 N N . GLN A 1 402 ? -40.780 -1.487 21.600 1.00 89.31 402 GLN A N 1
ATOM 3228 C CA . GLN A 1 402 ? -41.365 -1.278 22.922 1.00 89.31 402 GLN A CA 1
ATOM 3229 C C . GLN A 1 402 ? -42.321 -2.422 23.263 1.00 89.31 402 GLN A C 1
ATOM 3231 O O . GLN A 1 402 ? -43.251 -2.698 22.505 1.00 89.31 402 GLN A O 1
ATOM 3236 N N . LEU A 1 403 ? -42.111 -3.085 24.404 1.00 88.31 403 LEU A N 1
ATOM 3237 C CA . LEU A 1 403 ? -42.987 -4.166 24.871 1.00 88.31 403 LEU A CA 1
ATOM 3238 C C . LEU A 1 403 ? -44.194 -3.567 25.591 1.00 88.31 403 LEU A C 1
ATOM 3240 O O . LEU A 1 403 ? -44.051 -2.917 26.627 1.00 88.31 403 LEU A O 1
ATOM 3244 N N . ILE A 1 404 ? -45.389 -3.802 25.056 1.00 87.62 404 ILE A N 1
ATOM 3245 C CA . ILE A 1 404 ? -46.638 -3.194 25.543 1.00 87.62 404 ILE A CA 1
ATOM 3246 C C . ILE A 1 404 ? -47.536 -4.180 26.298 1.00 87.62 404 ILE A C 1
ATOM 3248 O O . ILE A 1 404 ? -48.463 -3.753 26.988 1.00 87.62 404 ILE A O 1
ATOM 3252 N N . SER A 1 405 ? -47.273 -5.486 26.211 1.00 84.75 405 SER A N 1
ATOM 3253 C CA . SER A 1 405 ? -48.002 -6.489 26.991 1.00 84.75 405 SER A CA 1
ATOM 3254 C C . SER A 1 405 ? -47.625 -6.435 28.486 1.00 84.75 405 SER A C 1
ATOM 3256 O O . SER A 1 405 ? -46.506 -6.045 28.838 1.00 84.75 405 SER A O 1
ATOM 3258 N N . PRO A 1 406 ? -48.531 -6.820 29.407 1.00 77.62 406 PRO A N 1
ATOM 3259 C CA . PRO A 1 406 ? -48.177 -7.058 30.809 1.00 77.62 406 PRO A CA 1
ATOM 3260 C C . PRO A 1 406 ? -47.105 -8.160 30.910 1.00 77.62 406 PRO A C 1
ATOM 3262 O O . PRO A 1 406 ? -47.219 -9.141 30.174 1.00 77.62 406 PRO A O 1
ATOM 3265 N N . PRO A 1 407 ? -46.090 -8.045 31.790 1.00 75.94 407 PRO A N 1
ATOM 3266 C CA . PRO A 1 407 ? -45.883 -7.051 32.857 1.00 75.94 407 PRO A CA 1
ATOM 3267 C C . PRO A 1 407 ? -45.176 -5.751 32.422 1.00 75.94 407 PRO A C 1
ATOM 3269 O O . PRO A 1 407 ? -45.002 -4.850 33.242 1.00 75.94 407 PRO A O 1
ATOM 3272 N N . PHE A 1 408 ? -44.762 -5.636 31.158 1.00 79.81 408 PHE A N 1
ATOM 3273 C CA . PHE A 1 408 ? -43.873 -4.570 30.686 1.00 79.81 408 PHE A CA 1
ATOM 3274 C C . PHE A 1 408 ? -44.576 -3.219 30.516 1.00 79.81 408 PHE A C 1
ATOM 3276 O O . PHE A 1 408 ? -43.972 -2.196 30.831 1.00 79.81 408 PHE A O 1
ATOM 3283 N N . LEU A 1 409 ? -45.846 -3.197 30.079 1.00 77.38 409 LEU A N 1
ATOM 3284 C CA . LEU A 1 409 ? -46.701 -1.993 29.993 1.00 77.38 409 LEU A CA 1
ATOM 3285 C C . LEU A 1 409 ? -45.999 -0.760 29.369 1.00 77.38 409 LEU A C 1
ATOM 3287 O O . LEU A 1 409 ? -46.210 0.370 29.807 1.00 77.38 409 LEU A O 1
ATOM 3291 N N . GLY A 1 410 ? -45.126 -0.969 28.380 1.00 75.00 410 GLY A N 1
ATOM 3292 C CA . GLY A 1 410 ? -44.362 0.085 27.707 1.00 75.00 410 GLY A CA 1
ATOM 3293 C C . GLY A 1 410 ? -43.082 0.540 28.419 1.00 75.00 410 GLY A C 1
ATOM 3294 O O . GLY A 1 410 ? -42.378 1.393 27.894 1.00 75.00 410 GLY A O 1
ATOM 3295 N N . ARG A 1 411 ? -42.725 -0.005 29.586 1.00 77.94 411 ARG A N 1
ATOM 3296 C CA . ARG A 1 411 ? -41.506 0.393 30.320 1.00 77.94 411 ARG A CA 1
ATOM 3297 C C . ARG A 1 411 ? -40.223 -0.143 29.694 1.00 77.94 411 ARG A C 1
ATOM 3299 O O . ARG A 1 411 ? -39.183 0.497 29.796 1.00 77.94 411 ARG A O 1
ATOM 3306 N N . THR A 1 412 ? -40.297 -1.309 29.062 1.00 82.94 412 THR A N 1
ATOM 3307 C CA . THR A 1 412 ? -39.146 -1.926 28.399 1.00 82.94 412 THR A CA 1
ATOM 3308 C C . THR A 1 412 ? -39.063 -1.430 26.966 1.00 82.94 412 THR A C 1
ATOM 3310 O O . THR A 1 412 ? -39.932 -1.740 26.146 1.00 82.94 412 THR A O 1
ATOM 3313 N N . VAL A 1 413 ? -38.010 -0.667 26.678 1.00 87.94 413 VAL A N 1
ATOM 3314 C CA . VAL A 1 413 ? -37.729 -0.113 25.354 1.00 87.94 413 VAL A CA 1
ATOM 3315 C C . VAL A 1 413 ? -36.369 -0.602 24.895 1.00 87.94 413 VAL A C 1
ATOM 3317 O O . VAL A 1 413 ? -35.372 -0.415 25.586 1.00 87.94 413 VAL A O 1
ATOM 3320 N N . LEU A 1 414 ? -36.350 -1.254 23.738 1.00 88.94 414 LEU A N 1
ATOM 3321 C CA . LEU A 1 414 ? -35.150 -1.808 23.132 1.00 88.94 414 LEU A CA 1
ATOM 3322 C C . LEU A 1 414 ? -34.759 -0.944 21.936 1.00 88.94 414 LEU A C 1
ATOM 3324 O O . LEU A 1 414 ? -35.575 -0.732 21.037 1.00 88.94 414 LEU A O 1
ATOM 3328 N N . THR A 1 415 ? -33.526 -0.447 21.923 1.00 89.00 415 THR A N 1
ATOM 3329 C CA . THR A 1 415 ? -32.989 0.327 20.798 1.00 89.00 415 THR A CA 1
ATOM 3330 C C . THR A 1 415 ? -32.768 -0.589 19.598 1.00 89.00 415 THR A C 1
ATOM 3332 O O . THR A 1 415 ? -32.182 -1.662 19.731 1.00 89.00 415 THR A O 1
ATOM 3335 N N . ALA A 1 416 ? -33.218 -0.158 18.421 1.00 87.94 416 ALA A N 1
ATOM 3336 C CA . ALA A 1 416 ? -33.153 -0.928 17.190 1.00 87.94 416 ALA A CA 1
ATOM 3337 C C . ALA A 1 416 ? -32.581 -0.120 16.018 1.00 87.94 416 ALA A C 1
ATOM 3339 O O . ALA A 1 416 ? -32.837 1.078 15.866 1.00 87.94 416 ALA A O 1
ATOM 3340 N N . GLY A 1 417 ? -31.831 -0.802 15.155 1.00 88.06 417 GLY A N 1
ATOM 3341 C CA . GLY A 1 417 ? -31.348 -0.266 13.886 1.00 88.06 417 GLY A CA 1
ATOM 3342 C C . GLY A 1 417 ? -32.454 -0.248 12.819 1.00 88.06 417 GLY A C 1
ATOM 3343 O O . GLY A 1 417 ? -33.238 -1.203 12.747 1.00 88.06 417 GLY A O 1
ATOM 3344 N N . PRO A 1 418 ? -32.540 0.806 11.985 1.00 89.44 418 PRO A N 1
ATOM 3345 C CA . PRO A 1 418 ? -33.482 0.874 10.870 1.00 89.44 418 PRO A CA 1
ATOM 3346 C C . PRO A 1 418 ? -33.080 -0.014 9.685 1.00 89.44 418 PRO A C 1
ATOM 3348 O O . PRO A 1 418 ? -31.948 -0.489 9.574 1.00 89.44 418 PRO A O 1
ATOM 3351 N N . ALA A 1 419 ? -33.995 -0.164 8.730 1.00 87.00 419 ALA A N 1
ATOM 3352 C CA . ALA A 1 419 ? -33.717 -0.682 7.392 1.00 87.00 419 ALA A CA 1
ATOM 3353 C C . ALA A 1 419 ? -33.793 0.440 6.345 1.00 87.00 419 ALA A C 1
ATOM 3355 O O . ALA A 1 419 ? -34.542 1.398 6.518 1.00 87.00 419 ALA A O 1
ATOM 3356 N N . LYS A 1 420 ? -33.019 0.341 5.256 1.00 85.06 420 LYS A N 1
ATOM 3357 C CA . LYS A 1 420 ? -33.091 1.273 4.107 1.00 85.06 420 LYS A CA 1
ATOM 3358 C C . LYS A 1 420 ? -34.194 0.902 3.109 1.00 85.06 420 LYS A C 1
ATOM 3360 O O . LYS A 1 420 ? -34.488 1.656 2.190 1.00 85.06 420 LYS A O 1
ATOM 3365 N N . PHE A 1 421 ? -34.783 -0.272 3.287 1.00 84.81 421 PHE A N 1
ATOM 3366 C CA . PHE A 1 421 ? -35.829 -0.848 2.454 1.00 84.81 421 PHE A CA 1
ATOM 3367 C C . PHE A 1 421 ? -36.966 -1.357 3.344 1.00 84.81 421 PHE A C 1
ATOM 3369 O O . PHE A 1 421 ? -36.758 -1.593 4.536 1.00 84.81 421 PHE A O 1
ATOM 3376 N N . GLY A 1 422 ? -38.154 -1.546 2.774 1.00 85.62 422 GLY A N 1
ATOM 3377 C CA . GLY A 1 422 ? -39.358 -1.825 3.551 1.00 85.62 422 GLY A CA 1
ATOM 3378 C C . GLY A 1 422 ? -40.172 -0.570 3.861 1.00 85.62 422 GLY A C 1
ATOM 3379 O O . GLY A 1 422 ? -39.967 0.504 3.295 1.00 85.62 422 GLY A O 1
ATOM 3380 N N . MET A 1 423 ? -41.123 -0.715 4.781 1.00 83.75 423 MET A N 1
ATOM 3381 C CA . MET A 1 423 ? -41.957 0.388 5.247 1.00 83.75 423 MET A CA 1
ATOM 3382 C C . MET A 1 423 ? -41.159 1.344 6.134 1.00 83.75 423 MET A C 1
ATOM 3384 O O . MET A 1 423 ? -40.602 0.948 7.157 1.00 83.75 423 MET A O 1
ATOM 3388 N N . ASP A 1 424 ? -41.184 2.622 5.771 1.00 81.56 424 ASP A N 1
ATOM 3389 C CA . ASP A 1 424 ? -40.581 3.702 6.544 1.00 81.56 424 ASP A CA 1
ATOM 3390 C C . ASP A 1 424 ? -41.451 4.050 7.765 1.00 81.56 424 ASP A C 1
ATOM 3392 O O . ASP A 1 424 ? -42.519 4.661 7.652 1.00 81.56 424 ASP A O 1
ATOM 3396 N N . LEU A 1 425 ? -40.987 3.641 8.946 1.00 81.62 425 LEU A N 1
ATOM 3397 C CA . LEU A 1 425 ? -41.676 3.856 10.219 1.00 81.62 425 LEU A CA 1
ATOM 3398 C C . LEU A 1 425 ? -41.704 5.336 10.643 1.00 81.62 425 LEU A C 1
ATOM 3400 O O . LEU A 1 425 ? -42.551 5.709 11.453 1.00 81.62 425 LEU A O 1
ATOM 3404 N N . THR A 1 426 ? -40.850 6.205 10.088 1.00 77.06 426 THR A N 1
ATOM 3405 C CA . THR A 1 426 ? -40.852 7.646 10.417 1.00 77.06 426 THR A CA 1
ATOM 3406 C C . THR A 1 426 ? -42.087 8.369 9.867 1.00 77.06 426 THR A C 1
ATOM 3408 O O . THR A 1 426 ? -42.617 9.299 10.490 1.00 77.06 426 THR A O 1
ATOM 3411 N N . LYS A 1 427 ? -42.616 7.882 8.739 1.00 76.00 427 LYS A N 1
ATOM 3412 C CA . LYS A 1 427 ? -43.805 8.417 8.056 1.00 76.00 427 LYS A CA 1
ATOM 3413 C C . LYS A 1 427 ? -45.128 7.925 8.651 1.00 76.00 427 LYS A C 1
ATOM 3415 O O . LYS A 1 427 ? -46.177 8.453 8.300 1.00 76.00 427 LYS A O 1
ATOM 3420 N N . GLN A 1 428 ? -45.096 6.940 9.550 1.00 73.81 428 GLN A N 1
ATOM 3421 C CA . GLN A 1 428 ? -46.287 6.377 10.191 1.00 73.81 428 GLN A CA 1
ATOM 3422 C C . GLN A 1 428 ? -46.590 7.094 11.512 1.00 73.81 428 GLN A C 1
ATOM 3424 O O . GLN A 1 428 ? -45.748 7.134 12.408 1.00 73.81 428 GLN A O 1
ATOM 3429 N N . GLU A 1 429 ? -47.800 7.638 11.668 1.00 65.31 429 GLU A N 1
ATOM 3430 C CA . GLU A 1 429 ? -48.187 8.373 12.884 1.00 65.31 429 GLU A CA 1
ATOM 3431 C C . GLU A 1 429 ? -48.254 7.482 14.136 1.00 65.31 429 GLU A C 1
ATOM 3433 O O . GLU A 1 429 ? -47.862 7.921 15.214 1.00 65.31 429 GLU A O 1
ATOM 3438 N N . HIS A 1 430 ? -48.704 6.228 14.000 1.00 70.25 430 HIS A N 1
ATOM 3439 C CA . HIS A 1 430 ? -49.048 5.358 15.138 1.00 70.25 430 HIS A CA 1
ATOM 3440 C C . HIS A 1 430 ? -48.124 4.136 15.318 1.00 70.25 430 HIS A C 1
ATOM 3442 O O . HIS A 1 430 ? -48.385 3.293 16.178 1.00 70.25 430 HIS A O 1
ATOM 3448 N N . GLY A 1 431 ? -47.035 4.038 14.545 1.00 81.69 431 GLY A N 1
ATOM 3449 C CA . GLY A 1 431 ? -46.146 2.868 14.550 1.00 81.69 431 GLY A CA 1
ATOM 3450 C C . GLY A 1 431 ? -46.849 1.567 14.149 1.00 81.69 431 GLY A C 1
ATOM 3451 O O . GLY A 1 431 ? -48.016 1.561 13.757 1.00 81.69 431 GLY A O 1
ATOM 3452 N N . VAL A 1 432 ? -46.136 0.442 14.239 1.00 86.75 432 VAL A N 1
ATOM 3453 C CA . VAL A 1 432 ? -46.700 -0.881 13.920 1.00 86.75 432 VAL A CA 1
ATOM 3454 C C . VAL A 1 432 ? -46.761 -1.738 15.174 1.00 86.75 432 VAL A C 1
ATOM 3456 O O . VAL A 1 432 ? -45.733 -2.063 15.767 1.00 86.75 432 VAL A O 1
ATOM 3459 N N . LYS A 1 433 ? -47.984 -2.094 15.581 1.00 90.12 433 LYS A N 1
ATOM 3460 C CA . LYS A 1 433 ? -48.265 -2.973 16.721 1.00 90.12 433 LYS A CA 1
ATOM 3461 C C . LYS A 1 433 ? -48.509 -4.404 16.250 1.00 90.12 433 LYS A C 1
ATOM 3463 O O . LYS A 1 433 ? -49.304 -4.619 15.339 1.00 90.12 433 LYS A O 1
ATOM 3468 N N . GLY A 1 434 ? -47.927 -5.380 16.942 1.00 89.00 434 GLY A N 1
ATOM 3469 C CA . GLY A 1 434 ? -48.226 -6.790 16.708 1.00 89.00 434 GLY A CA 1
ATOM 3470 C C . GLY A 1 434 ? -47.692 -7.723 17.788 1.00 89.00 434 GLY A C 1
ATOM 3471 O O . GLY A 1 434 ? -46.748 -7.386 18.502 1.00 89.00 434 GLY A O 1
ATOM 3472 N N . SER A 1 435 ? -48.291 -8.909 17.888 1.00 91.56 435 SER A N 1
ATOM 3473 C CA . SER A 1 435 ? -47.766 -9.998 18.717 1.00 91.56 435 SER A CA 1
ATOM 3474 C C . SER A 1 435 ? -46.563 -10.641 18.036 1.00 91.56 435 SER A C 1
ATOM 3476 O O . SER A 1 435 ? -46.573 -10.811 16.814 1.00 91.56 435 SER A O 1
ATOM 3478 N N . ILE A 1 436 ? -45.542 -11.018 18.802 1.00 92.56 436 ILE A N 1
ATOM 3479 C CA . ILE A 1 436 ? -44.328 -11.631 18.252 1.00 92.56 436 ILE A CA 1
ATOM 3480 C C . ILE A 1 436 ? -44.474 -13.148 18.154 1.00 92.56 436 ILE A C 1
ATOM 3482 O O . ILE A 1 436 ? -44.953 -13.795 19.083 1.00 92.56 436 ILE A O 1
ATOM 3486 N N . VAL A 1 437 ? -44.002 -13.725 17.047 1.00 92.19 437 VAL A N 1
ATOM 3487 C CA . VAL A 1 437 ? -43.835 -15.175 16.878 1.00 92.19 437 VAL A CA 1
ATOM 3488 C C . VAL A 1 437 ? -42.465 -15.478 16.276 1.00 92.19 437 VAL A C 1
ATOM 3490 O O . VAL A 1 437 ? -42.021 -14.823 15.333 1.00 92.19 437 VAL A O 1
ATOM 3493 N N . LYS A 1 438 ? -41.791 -16.496 16.817 1.00 91.50 438 LYS A N 1
ATOM 3494 C CA . LYS A 1 438 ? -40.503 -16.986 16.312 1.00 91.50 438 LYS A CA 1
ATOM 3495 C C . LYS A 1 438 ? -40.695 -17.740 14.995 1.00 91.50 438 LYS A C 1
ATOM 3497 O O . LYS A 1 438 ? -41.542 -18.626 14.915 1.00 91.50 438 LYS A O 1
ATOM 3502 N N . ALA A 1 439 ? -39.909 -17.418 13.970 1.00 90.94 439 ALA A N 1
ATOM 3503 C CA . ALA A 1 439 ? -39.950 -18.160 12.709 1.00 90.94 439 ALA A CA 1
ATOM 3504 C C . ALA A 1 439 ? -39.313 -19.558 12.849 1.00 90.94 439 ALA A C 1
ATOM 3506 O O . ALA A 1 439 ? -38.356 -19.742 13.604 1.00 90.94 439 ALA A O 1
ATOM 3507 N N . SER A 1 440 ? -39.819 -20.533 12.091 1.00 89.56 440 SER A N 1
ATOM 3508 C CA . SER A 1 440 ? -39.238 -21.870 11.940 1.00 89.56 440 SER A CA 1
ATOM 3509 C C . SER A 1 440 ? -38.994 -22.150 10.454 1.00 89.56 440 SER A C 1
ATOM 3511 O O . SER A 1 440 ? -39.967 -22.194 9.703 1.00 89.56 440 SER A O 1
ATOM 3513 N N . PRO A 1 441 ? -37.739 -22.324 10.000 1.00 90.38 441 PRO A N 1
ATOM 3514 C CA . PRO A 1 441 ? -36.489 -22.245 10.763 1.00 90.38 441 PRO A CA 1
ATOM 3515 C C . PRO A 1 441 ? -36.178 -20.820 11.251 1.00 90.38 441 PRO A C 1
ATOM 3517 O O . PRO A 1 441 ? -36.511 -19.838 10.589 1.00 90.38 441 PRO A O 1
ATOM 3520 N N . TYR A 1 442 ? -35.470 -20.697 12.381 1.00 88.62 442 TYR A N 1
ATOM 3521 C CA . TYR A 1 442 ? -35.226 -19.397 13.031 1.00 88.62 442 TYR A CA 1
ATOM 3522 C C . TYR A 1 442 ? -34.414 -18.410 12.182 1.00 88.62 442 TYR A C 1
ATOM 3524 O O . TYR A 1 442 ? -34.490 -17.205 12.392 1.00 88.62 442 TYR A O 1
ATOM 3532 N N . THR A 1 443 ? -33.660 -18.897 11.197 1.00 87.00 443 THR A N 1
ATOM 3533 C CA . THR A 1 443 ? -32.882 -18.066 10.268 1.00 87.00 443 THR A CA 1
ATOM 3534 C C . THR A 1 443 ? -33.690 -17.554 9.073 1.00 87.00 443 THR A C 1
ATOM 3536 O O . THR A 1 443 ? -33.247 -16.597 8.438 1.00 87.00 443 THR A O 1
ATOM 3539 N N . ALA A 1 444 ? -34.843 -18.167 8.765 1.00 86.38 444 ALA A N 1
ATOM 3540 C CA . ALA A 1 444 ? -35.729 -17.852 7.635 1.00 86.38 444 ALA A CA 1
ATOM 3541 C C . ALA A 1 444 ? -35.025 -17.706 6.263 1.00 86.38 444 ALA A C 1
ATOM 3543 O O . ALA A 1 444 ? -35.441 -16.914 5.422 1.00 86.38 444 ALA A O 1
ATOM 3544 N N . CYS A 1 445 ? -33.950 -18.468 6.021 1.00 85.62 445 CYS A N 1
ATOM 3545 C CA . CYS A 1 445 ? -33.212 -18.455 4.746 1.00 85.62 445 CYS A CA 1
ATOM 3546 C C . CYS A 1 445 ? -33.853 -19.300 3.629 1.00 85.62 445 CYS A C 1
ATOM 3548 O O . CYS A 1 445 ? -33.266 -19.463 2.563 1.00 85.62 445 CYS A O 1
ATOM 3550 N N . GLY A 1 446 ? -35.045 -19.842 3.868 1.00 86.44 446 GLY A N 1
ATOM 3551 C CA . GLY A 1 446 ? -35.783 -20.701 2.950 1.00 86.44 446 GLY A CA 1
ATOM 3552 C C . GLY A 1 446 ? -37.278 -20.697 3.286 1.00 86.44 446 GLY A C 1
ATOM 3553 O O . GLY A 1 446 ? -37.723 -19.810 4.020 1.00 86.44 446 GLY A O 1
ATOM 3554 N N . PRO A 1 447 ? -38.058 -21.666 2.770 1.00 86.75 447 PRO A N 1
ATOM 3555 C CA . PRO A 1 447 ? -39.486 -21.750 3.055 1.00 86.75 447 PRO A CA 1
ATOM 3556 C C . PRO A 1 447 ? -39.732 -21.861 4.566 1.00 86.75 447 PRO A C 1
ATOM 3558 O O . PRO A 1 447 ? -39.043 -22.602 5.265 1.00 86.75 447 PRO A O 1
ATOM 3561 N N . VAL A 1 448 ? -40.693 -21.081 5.059 1.00 90.06 448 VAL A N 1
ATOM 3562 C CA . VAL A 1 448 ? -41.018 -20.981 6.486 1.00 90.06 448 VAL A CA 1
ATOM 3563 C C . VAL A 1 448 ? -42.132 -21.968 6.823 1.00 90.06 448 VAL A C 1
ATOM 3565 O O . VAL A 1 448 ? -43.239 -21.865 6.294 1.00 90.06 448 VAL A O 1
ATOM 3568 N N . ASP A 1 449 ? -41.846 -22.905 7.723 1.00 88.81 449 ASP A N 1
ATOM 3569 C CA . ASP A 1 449 ? -42.733 -24.018 8.070 1.00 88.81 449 ASP A CA 1
ATOM 3570 C C . ASP A 1 449 ? -43.965 -23.550 8.860 1.00 88.81 449 ASP A C 1
ATOM 3572 O O . ASP A 1 449 ? -45.072 -24.054 8.668 1.00 88.81 449 ASP A O 1
ATOM 3576 N N . ASN A 1 450 ? -43.803 -22.542 9.726 1.00 91.19 450 ASN A N 1
ATOM 3577 C CA . ASN A 1 450 ? -44.870 -22.011 10.580 1.00 91.19 450 ASN A CA 1
ATOM 3578 C C . ASN A 1 450 ? -45.576 -20.775 9.993 1.00 91.19 450 ASN A C 1
ATOM 3580 O O . ASN A 1 450 ? -46.027 -19.889 10.721 1.00 91.19 450 ASN A O 1
ATOM 3584 N N . ALA A 1 451 ? -45.727 -20.725 8.666 1.00 87.44 451 ALA A N 1
ATOM 3585 C CA . ALA A 1 451 ? -46.373 -19.615 7.961 1.00 87.44 451 ALA A CA 1
ATOM 3586 C C . ALA A 1 451 ? -47.784 -19.278 8.492 1.00 87.44 451 ALA A C 1
ATOM 3588 O O . ALA A 1 451 ? -48.165 -18.110 8.552 1.00 87.44 451 ALA A O 1
ATOM 3589 N N . ALA A 1 452 ? -48.555 -20.285 8.921 1.00 89.31 452 ALA A N 1
ATOM 3590 C CA . ALA A 1 452 ? -49.901 -20.087 9.464 1.00 89.31 452 ALA A CA 1
ATOM 3591 C C . ALA A 1 452 ? -49.913 -19.316 10.799 1.00 89.31 452 ALA A C 1
ATOM 3593 O O . ALA A 1 452 ? -50.864 -18.584 11.068 1.00 89.31 452 ALA A O 1
ATOM 3594 N N . GLU A 1 453 ? -48.865 -19.453 11.615 1.00 87.31 453 GLU A N 1
ATOM 3595 C CA . GLU A 1 453 ? -48.737 -18.778 12.913 1.00 87.31 453 GLU A CA 1
ATOM 3596 C C . GLU A 1 453 ? -48.213 -17.345 12.776 1.00 87.31 453 GLU A C 1
ATOM 3598 O O . GLU A 1 453 ? -48.513 -16.492 13.611 1.00 87.31 453 GLU A O 1
ATOM 3603 N N . LEU A 1 454 ? -47.446 -17.075 11.716 1.00 88.31 454 LEU A N 1
ATOM 3604 C CA . LEU A 1 454 ? -46.865 -15.762 11.425 1.00 88.31 454 LEU A CA 1
ATOM 3605 C C . LEU A 1 454 ? -47.854 -14.794 10.767 1.00 88.31 454 LEU A C 1
ATOM 3607 O O . LEU A 1 454 ? -47.640 -13.581 10.788 1.00 88.31 454 LEU A O 1
ATOM 3611 N N . LYS A 1 455 ? -48.957 -15.303 10.213 1.00 90.81 455 LYS A N 1
ATOM 3612 C CA . LYS A 1 455 ? -49.961 -14.482 9.536 1.00 90.81 455 LYS A CA 1
ATOM 3613 C C . LYS A 1 455 ? -50.591 -13.470 10.501 1.00 90.81 455 LYS A C 1
ATOM 3615 O O . LYS A 1 455 ? -51.244 -13.844 11.473 1.00 90.81 455 LYS A O 1
ATOM 3620 N N . GLY A 1 456 ? -50.435 -12.179 10.208 1.00 88.69 456 GLY A N 1
ATOM 3621 C CA . GLY A 1 456 ? -50.948 -11.091 11.048 1.00 88.69 456 GLY A CA 1
ATOM 3622 C C . GLY A 1 456 ? -50.110 -10.796 12.299 1.00 88.69 456 GLY A C 1
ATOM 3623 O O . GLY A 1 456 ? -50.561 -10.041 13.157 1.00 88.69 456 GLY A O 1
ATOM 3624 N N . ARG A 1 457 ? -48.916 -11.390 12.426 1.00 92.44 457 ARG A N 1
ATOM 3625 C CA . ARG A 1 457 ? -48.010 -11.238 13.576 1.00 92.44 457 ARG A CA 1
ATOM 3626 C C . ARG A 1 457 ? -46.634 -10.716 13.147 1.00 92.44 457 ARG A C 1
ATOM 3628 O O . ARG A 1 457 ? -46.322 -10.669 11.956 1.00 92.44 457 ARG A O 1
ATOM 3635 N N . ILE A 1 458 ? -45.833 -10.262 14.110 1.00 93.44 458 ILE A N 1
ATOM 3636 C CA . ILE A 1 458 ? -44.460 -9.793 13.876 1.00 93.44 458 ILE A CA 1
ATOM 3637 C C . ILE A 1 458 ? -43.516 -10.992 13.976 1.00 93.44 458 ILE A C 1
ATOM 3639 O O . ILE A 1 458 ? -43.493 -11.695 14.986 1.00 93.44 458 ILE A O 1
ATOM 3643 N N . ALA A 1 459 ? -42.738 -11.229 12.924 1.00 93.31 459 ALA A N 1
ATOM 3644 C CA . ALA A 1 459 ? -41.807 -12.345 12.860 1.00 93.31 459 ALA A CA 1
ATOM 3645 C C . ALA A 1 459 ? -40.501 -12.017 13.596 1.00 93.31 459 ALA A C 1
ATOM 3647 O O . ALA A 1 459 ? -39.865 -11.001 13.311 1.00 93.31 459 ALA A O 1
ATOM 3648 N N . LEU A 1 460 ? -40.073 -12.903 14.495 1.00 93.50 460 LEU A N 1
ATOM 3649 C CA . LEU A 1 460 ? -38.761 -12.849 15.137 1.00 93.50 460 LEU A CA 1
ATOM 3650 C C . LEU A 1 460 ? -37.801 -13.823 14.459 1.00 93.50 460 LEU A C 1
ATOM 3652 O O . LEU A 1 460 ? -38.072 -15.028 14.405 1.00 93.50 460 LEU A O 1
ATOM 3656 N N . VAL A 1 461 ? -36.683 -13.303 13.951 1.00 93.50 461 VAL A N 1
ATOM 3657 C CA . VAL A 1 461 ? -35.757 -14.050 13.089 1.00 93.50 461 VAL A CA 1
ATOM 3658 C C . VAL A 1 461 ? -34.311 -13.766 13.474 1.00 93.50 461 VAL A C 1
ATOM 3660 O O . VAL A 1 461 ? -33.928 -12.624 13.708 1.00 93.50 461 VAL A O 1
ATOM 3663 N N . LEU A 1 462 ? -33.475 -14.800 13.492 1.00 91.56 462 LEU A N 1
ATOM 3664 C CA . LEU A 1 462 ? -32.044 -14.670 13.744 1.00 91.56 462 LEU A CA 1
ATOM 3665 C C . LEU A 1 462 ? -31.289 -14.309 12.462 1.00 91.56 462 LEU A C 1
ATOM 3667 O O . LEU A 1 462 ? -31.579 -14.808 11.366 1.00 91.56 462 LEU A O 1
ATOM 3671 N N . ARG A 1 463 ? -30.261 -13.472 12.588 1.00 87.75 463 ARG A N 1
ATOM 3672 C CA . ARG A 1 463 ? -29.264 -13.262 11.540 1.00 87.75 463 ARG A CA 1
ATOM 3673 C C . ARG A 1 463 ? -28.580 -14.598 11.217 1.00 87.75 463 ARG A C 1
ATOM 3675 O O . ARG A 1 463 ? -28.252 -15.369 12.104 1.00 87.75 463 ARG A O 1
ATOM 3682 N N . GLY A 1 464 ? -28.402 -14.874 9.932 1.00 80.56 464 GLY A N 1
ATOM 3683 C CA . GLY A 1 464 ? -27.809 -16.113 9.423 1.00 80.56 464 GLY A CA 1
ATOM 3684 C C . GLY A 1 464 ? -27.078 -15.813 8.120 1.00 80.56 464 GLY A C 1
ATOM 3685 O O . GLY A 1 464 ? -26.881 -14.639 7.811 1.00 80.56 464 GLY A O 1
ATOM 3686 N N . ASP A 1 465 ? -26.749 -16.842 7.343 1.00 77.88 465 ASP A N 1
ATOM 3687 C CA . ASP A 1 465 ? -25.853 -16.717 6.179 1.00 77.88 465 ASP A CA 1
ATOM 3688 C C . ASP A 1 465 ? -26.493 -16.090 4.926 1.00 77.88 465 ASP A C 1
ATOM 3690 O O . ASP A 1 465 ? -25.814 -15.852 3.931 1.00 77.88 465 ASP A O 1
ATOM 3694 N N . CYS A 1 466 ? -27.799 -15.811 4.952 1.00 83.38 466 CYS A N 1
ATOM 3695 C CA . CYS A 1 466 ? -28.524 -15.190 3.845 1.00 83.38 466 CYS A CA 1
ATOM 3696 C C . CYS A 1 466 ? -28.880 -13.714 4.113 1.00 83.38 466 CYS A C 1
ATOM 3698 O O . CYS A 1 466 ? -29.013 -13.277 5.260 1.00 83.38 466 CYS A O 1
ATOM 3700 N N . MET A 1 467 ? -29.079 -12.956 3.031 1.00 86.75 467 MET A N 1
ATOM 3701 C CA . MET A 1 467 ? -29.327 -11.508 3.049 1.00 86.75 467 MET A CA 1
ATOM 3702 C C . MET A 1 467 ? -30.676 -11.127 3.689 1.00 86.75 467 MET A C 1
ATOM 3704 O O . MET A 1 467 ? -31.664 -11.852 3.568 1.00 86.75 467 MET A O 1
ATOM 3708 N N . PHE A 1 468 ? -30.748 -9.951 4.331 1.00 88.94 468 PHE A N 1
ATOM 3709 C CA . PHE A 1 468 ? -31.955 -9.469 5.027 1.00 88.94 468 PHE A CA 1
ATOM 3710 C C . PHE A 1 468 ? -33.166 -9.282 4.100 1.00 88.94 468 PHE A C 1
ATOM 3712 O O . PHE A 1 468 ? -34.279 -9.653 4.473 1.00 88.94 468 PHE A O 1
ATOM 3719 N N . ALA A 1 469 ? -32.957 -8.756 2.889 1.00 87.75 469 ALA A N 1
ATOM 3720 C CA . ALA A 1 469 ? -34.021 -8.564 1.902 1.00 87.75 469 ALA A CA 1
ATOM 3721 C C . ALA A 1 469 ? -34.648 -9.901 1.465 1.00 87.75 469 ALA A C 1
ATOM 3723 O O . ALA A 1 469 ? -35.869 -10.048 1.485 1.00 87.75 469 ALA A O 1
ATOM 3724 N N . ALA A 1 470 ? -33.828 -10.922 1.192 1.00 87.69 470 ALA A N 1
ATOM 3725 C CA . ALA A 1 470 ? -34.307 -12.267 0.873 1.00 87.69 470 ALA A CA 1
ATOM 3726 C C . ALA A 1 470 ? -35.175 -12.871 1.997 1.00 87.69 470 ALA A C 1
ATOM 3728 O O . ALA A 1 470 ? -36.234 -13.436 1.721 1.00 87.69 470 ALA A O 1
ATOM 3729 N N . LYS A 1 471 ? -34.782 -12.695 3.268 1.00 90.50 471 LYS A N 1
ATOM 3730 C CA . LYS A 1 471 ? -35.590 -13.124 4.427 1.00 90.50 471 LYS A CA 1
ATOM 3731 C C . LYS A 1 471 ? -36.918 -12.379 4.509 1.00 90.50 471 LYS A C 1
ATOM 3733 O O . LYS A 1 471 ? -37.960 -12.991 4.734 1.00 90.50 471 LYS A O 1
ATOM 3738 N N . ALA A 1 472 ? -36.883 -11.061 4.317 1.00 90.62 472 ALA A N 1
ATOM 3739 C CA . ALA A 1 472 ? -38.077 -10.227 4.354 1.00 90.62 472 ALA A CA 1
ATOM 3740 C C . ALA A 1 472 ? -39.103 -10.659 3.292 1.00 90.62 472 ALA A C 1
ATOM 3742 O O . ALA A 1 472 ? -40.290 -10.722 3.603 1.00 90.62 472 ALA A O 1
ATOM 3743 N N . ARG A 1 473 ? -38.662 -11.056 2.086 1.00 90.69 473 ARG A N 1
ATOM 3744 C CA . ARG A 1 473 ? -39.548 -11.579 1.028 1.00 90.69 473 ARG A CA 1
ATOM 3745 C C . ARG A 1 473 ? -40.257 -12.872 1.443 1.00 90.69 473 ARG A C 1
ATOM 3747 O O . ARG A 1 473 ? -41.474 -12.967 1.285 1.00 90.69 473 ARG A O 1
ATOM 3754 N N . TRP A 1 474 ? -39.541 -13.836 2.027 1.00 90.69 474 TRP A N 1
ATOM 3755 C CA . TRP A 1 474 ? -40.156 -15.075 2.528 1.00 90.69 474 TRP A CA 1
ATOM 3756 C C . TRP A 1 474 ? -41.198 -14.800 3.616 1.00 90.69 474 TRP A C 1
ATOM 3758 O O . TRP A 1 474 ? -42.302 -15.337 3.573 1.00 90.69 474 TRP A O 1
ATOM 3768 N N . LEU A 1 475 ? -40.890 -13.909 4.558 1.00 90.50 475 LEU A N 1
ATOM 3769 C CA . LEU A 1 475 ? -41.792 -13.563 5.664 1.00 90.50 475 LEU A CA 1
ATOM 3770 C C . LEU A 1 475 ? -43.002 -12.747 5.194 1.00 90.50 475 LEU A C 1
ATOM 3772 O O . LEU A 1 475 ? -44.111 -12.932 5.698 1.00 90.50 475 LEU A O 1
ATOM 3776 N N . GLN A 1 476 ? -42.831 -11.912 4.172 1.00 92.50 476 GLN A N 1
ATOM 3777 C CA . GLN A 1 476 ? -43.935 -11.205 3.531 1.00 92.50 476 GLN A CA 1
ATOM 3778 C C . GLN A 1 476 ? -44.905 -12.171 2.850 1.00 92.50 476 GLN A C 1
ATOM 3780 O O . GLN A 1 476 ? -46.116 -12.012 2.990 1.00 92.50 476 GLN A O 1
ATOM 3785 N N . GLN A 1 477 ? -44.401 -13.224 2.198 1.00 89.62 477 GLN A N 1
ATOM 3786 C CA . GLN A 1 477 ? -45.250 -14.269 1.612 1.00 89.62 477 GLN A CA 1
ATOM 3787 C C . GLN A 1 477 ? -46.062 -15.032 2.670 1.00 89.62 477 GLN A C 1
ATOM 3789 O O . GLN A 1 477 ? -47.182 -15.454 2.387 1.00 89.62 477 GLN A O 1
ATOM 3794 N N . THR A 1 478 ? -45.556 -15.160 3.903 1.00 90.00 478 THR A N 1
ATOM 3795 C CA . THR A 1 478 ? -46.328 -15.754 5.015 1.00 90.00 478 THR A CA 1
ATOM 3796 C C . THR A 1 478 ? -47.430 -14.843 5.569 1.00 90.00 478 THR A C 1
ATOM 3798 O O . THR A 1 478 ? -48.289 -15.298 6.323 1.00 90.00 478 THR A O 1
ATOM 3801 N N . GLY A 1 479 ? -47.453 -13.564 5.176 1.00 89.19 479 GLY A N 1
ATOM 3802 C CA . GLY A 1 479 ? -48.411 -12.577 5.671 1.00 89.19 479 GLY A CA 1
ATOM 3803 C C . GLY A 1 479 ? -48.058 -12.009 7.048 1.00 89.19 479 GLY A C 1
ATOM 3804 O O . GLY A 1 479 ? -48.966 -11.630 7.793 1.00 89.19 479 GLY A O 1
ATOM 3805 N N . ALA A 1 480 ? -46.769 -11.970 7.401 1.00 92.19 480 ALA A N 1
ATOM 3806 C CA . ALA A 1 480 ? -46.299 -11.247 8.580 1.00 92.19 480 ALA A CA 1
ATOM 3807 C C . ALA A 1 480 ? -46.584 -9.743 8.429 1.00 92.19 480 ALA A C 1
ATOM 3809 O O . ALA A 1 480 ? -46.633 -9.230 7.315 1.00 92.19 480 ALA A O 1
ATOM 3810 N N . ILE A 1 481 ? -46.767 -9.029 9.541 1.00 91.62 481 ILE A N 1
ATOM 3811 C CA . ILE A 1 481 ? -47.024 -7.571 9.544 1.00 91.62 481 ILE A CA 1
ATOM 3812 C C . ILE A 1 481 ? -45.775 -6.740 9.863 1.00 91.62 481 ILE A C 1
ATOM 3814 O O . ILE A 1 481 ? -45.808 -5.518 9.764 1.00 91.62 481 ILE A O 1
ATOM 3818 N N . GLY A 1 482 ? -44.672 -7.394 10.233 1.00 92.12 482 GLY A N 1
ATOM 3819 C CA . GLY A 1 482 ? -43.376 -6.782 10.518 1.00 92.12 482 GLY A CA 1
ATOM 3820 C C . GLY A 1 482 ? -42.323 -7.832 10.853 1.00 92.12 482 GLY A C 1
ATOM 3821 O O . GLY A 1 482 ? -42.670 -8.983 11.131 1.00 92.12 482 GLY A O 1
ATOM 3822 N N . VAL A 1 483 ? -41.045 -7.451 10.822 1.00 93.88 483 VAL A N 1
ATOM 3823 C CA . VAL A 1 483 ? -39.928 -8.365 11.112 1.00 93.88 483 VAL A CA 1
ATOM 3824 C C . VAL A 1 483 ? -38.918 -7.715 12.051 1.00 93.88 483 VAL A C 1
ATOM 3826 O O . VAL A 1 483 ? -38.486 -6.582 11.834 1.00 93.88 483 VAL A O 1
ATOM 3829 N N . ILE A 1 484 ? -38.512 -8.471 13.070 1.00 94.62 484 ILE A N 1
ATOM 3830 C CA . ILE A 1 484 ? -37.430 -8.130 13.992 1.00 94.62 484 ILE A CA 1
ATOM 3831 C C . ILE A 1 484 ? -36.283 -9.110 13.749 1.00 94.62 484 ILE A C 1
ATOM 3833 O O . ILE A 1 484 ? -36.432 -10.319 13.954 1.00 94.62 484 ILE A O 1
ATOM 3837 N N . PHE A 1 485 ? -35.134 -8.588 13.326 1.00 93.81 485 PHE A N 1
ATOM 3838 C CA . PHE A 1 485 ? -33.913 -9.370 13.171 1.00 93.81 485 PHE A CA 1
ATOM 3839 C C . PHE A 1 485 ? -33.056 -9.287 14.433 1.00 93.81 485 PHE A C 1
ATOM 3841 O O . PHE A 1 485 ? -32.766 -8.188 14.889 1.00 93.81 485 PHE A O 1
ATOM 3848 N N . ILE A 1 486 ? -32.615 -10.426 14.966 1.00 92.25 486 ILE A N 1
ATOM 3849 C CA . ILE A 1 486 ? -31.673 -10.496 16.093 1.00 92.25 486 ILE A CA 1
ATOM 3850 C C . ILE A 1 486 ? -30.274 -10.850 15.579 1.00 92.25 486 ILE A C 1
ATOM 3852 O O . ILE A 1 486 ? -30.122 -11.777 14.780 1.00 92.25 486 ILE A O 1
ATOM 3856 N N . ASP A 1 487 ? -29.241 -10.143 16.039 1.00 89.81 487 ASP A N 1
ATOM 3857 C CA . ASP A 1 487 ? -27.849 -10.477 15.721 1.00 89.81 487 ASP A CA 1
ATOM 3858 C C . ASP A 1 487 ? -27.429 -11.839 16.299 1.00 89.81 487 ASP A C 1
ATOM 3860 O O . ASP A 1 487 ? -27.772 -12.190 17.424 1.00 89.81 487 ASP A O 1
ATOM 3864 N N . HIS A 1 488 ? -26.630 -12.595 15.547 1.00 84.69 488 HIS A N 1
ATOM 3865 C CA . HIS A 1 488 ? -26.124 -13.907 15.980 1.00 84.69 488 HIS A CA 1
ATOM 3866 C C . HIS A 1 488 ? -24.820 -13.807 16.786 1.00 84.69 488 HIS A C 1
ATOM 3868 O O . HIS A 1 488 ? -24.349 -14.806 17.323 1.00 84.69 488 HIS A O 1
ATOM 3874 N N . ARG A 1 489 ? -24.201 -12.619 16.843 1.00 83.81 489 ARG A N 1
ATOM 3875 C CA . ARG A 1 489 ? -22.957 -12.381 17.579 1.00 83.81 489 ARG A CA 1
ATOM 3876 C C . ARG A 1 489 ? -23.258 -12.158 19.056 1.00 83.81 489 ARG A C 1
ATOM 3878 O O . ARG A 1 489 ? -23.748 -11.089 19.425 1.00 83.81 489 ARG A O 1
ATOM 3885 N N . GLU A 1 490 ? -22.936 -13.146 19.882 1.00 80.56 490 GLU A N 1
ATOM 3886 C CA . GLU A 1 490 ? -23.126 -13.086 21.333 1.00 80.56 490 GLU A CA 1
ATOM 3887 C C . GLU A 1 490 ? -22.395 -11.886 21.961 1.00 80.56 490 GLU A C 1
ATOM 3889 O O . GLU A 1 490 ? -21.225 -11.628 21.678 1.00 80.56 490 GLU A O 1
ATOM 3894 N N . GLY A 1 491 ? -23.096 -11.135 22.815 1.00 78.69 491 GLY A N 1
ATOM 3895 C CA . GLY A 1 491 ? -22.549 -9.994 23.559 1.00 78.69 491 GLY A CA 1
ATOM 3896 C C . GLY A 1 491 ? -22.664 -8.632 22.864 1.00 78.69 491 GLY A C 1
ATOM 3897 O O . GLY A 1 491 ? -22.399 -7.616 23.503 1.00 78.69 491 GLY A O 1
ATOM 3898 N N . SER A 1 492 ? -23.110 -8.589 21.604 1.00 83.81 492 SER A N 1
ATOM 3899 C CA . SER A 1 492 ? -23.413 -7.336 20.897 1.00 83.81 492 SER A CA 1
ATOM 3900 C C . SER A 1 492 ? -24.529 -6.536 21.588 1.00 83.81 492 SER A C 1
ATOM 3902 O O . SER A 1 492 ? -25.502 -7.129 22.066 1.00 83.81 492 SER A O 1
ATOM 3904 N N . ASN A 1 493 ? -24.382 -5.208 21.636 1.00 86.44 493 ASN A N 1
ATOM 3905 C CA . ASN A 1 493 ? -25.304 -4.264 22.279 1.00 86.44 493 ASN A CA 1
ATOM 3906 C C . ASN A 1 493 ? -25.301 -2.900 21.565 1.00 86.44 493 ASN A C 1
ATOM 3908 O O . ASN A 1 493 ? -24.332 -2.578 20.872 1.00 86.44 493 ASN A O 1
ATOM 3912 N N . SER A 1 494 ? -26.362 -2.105 21.745 1.00 82.44 494 SER A N 1
ATOM 3913 C CA . SER A 1 494 ? -26.503 -0.795 21.089 1.00 82.44 494 SER A CA 1
ATOM 3914 C C . SER A 1 494 ? -25.681 0.343 21.703 1.00 82.44 494 SER A C 1
ATOM 3916 O O . SER A 1 494 ? -25.602 1.409 21.098 1.00 82.44 494 SER A O 1
ATOM 3918 N N . ASP A 1 495 ? -25.105 0.148 22.892 1.00 77.50 495 ASP A N 1
ATOM 3919 C CA . ASP A 1 495 ? -24.384 1.200 23.629 1.00 77.50 495 ASP A CA 1
ATOM 3920 C C . ASP A 1 495 ? -22.890 1.252 23.261 1.00 77.50 495 ASP A C 1
ATOM 3922 O O . ASP A 1 495 ? -22.285 2.321 23.219 1.00 77.50 495 ASP A O 1
ATOM 3926 N N . GLU A 1 496 ? -22.286 0.097 22.973 1.00 74.06 496 GLU A N 1
ATOM 3927 C CA . GLU A 1 496 ? -20.866 -0.062 22.634 1.00 74.06 496 GLU A CA 1
ATOM 3928 C C . GLU A 1 496 ? -20.639 -0.227 21.124 1.00 74.06 496 GLU A C 1
ATOM 3930 O O . GLU A 1 496 ? -19.545 0.048 20.630 1.00 74.06 496 GLU A O 1
ATOM 3935 N N . THR A 1 497 ? -21.651 -0.692 20.380 1.00 73.44 497 THR A N 1
ATOM 3936 C CA . THR A 1 497 ? -21.574 -0.872 18.922 1.00 73.44 497 THR A CA 1
ATOM 3937 C C . THR A 1 497 ? -22.425 0.188 18.222 1.00 73.44 497 THR A C 1
ATOM 3939 O O . THR A 1 497 ? -23.613 0.290 18.530 1.00 73.44 497 THR A O 1
ATOM 3942 N N . PRO A 1 498 ? -21.875 0.956 17.259 1.00 76.25 498 PRO A N 1
ATOM 3943 C CA . PRO A 1 498 ? -22.663 1.940 16.527 1.00 76.25 498 PRO A CA 1
ATOM 3944 C C . PRO A 1 498 ? -23.808 1.257 15.772 1.00 76.25 498 PRO A C 1
ATOM 3946 O O . PRO A 1 498 ? -23.638 0.191 15.168 1.00 76.25 498 PRO A O 1
ATOM 3949 N N . LEU A 1 499 ? -24.986 1.879 15.814 1.00 78.75 499 LEU A N 1
ATOM 3950 C CA . LEU A 1 499 ? -26.144 1.436 15.048 1.00 78.75 499 LEU A CA 1
ATOM 3951 C C . LEU A 1 499 ? -25.835 1.538 13.556 1.00 78.75 499 LEU A C 1
ATOM 3953 O O . LEU A 1 499 ? -25.292 2.531 13.082 1.00 78.75 499 LEU A O 1
ATOM 3957 N N . PHE A 1 500 ? -26.225 0.515 12.808 1.00 78.56 500 PHE A N 1
ATOM 3958 C CA . PHE A 1 500 ? -26.125 0.507 11.357 1.00 78.56 500 PHE A CA 1
ATOM 3959 C C . PHE A 1 500 ? -27.507 0.295 10.748 1.00 78.56 500 PHE A C 1
ATOM 3961 O O . PHE A 1 500 ? -28.394 -0.305 11.360 1.00 78.56 500 PHE A O 1
ATOM 3968 N N . GLN A 1 501 ? -27.683 0.780 9.523 1.00 82.25 501 GLN A N 1
ATOM 3969 C CA . GLN A 1 501 ? -28.903 0.567 8.759 1.00 82.25 501 GLN A CA 1
ATOM 3970 C C . GLN A 1 501 ? -28.773 -0.700 7.907 1.00 82.25 501 GLN A C 1
ATOM 3972 O O . GLN A 1 501 ? -27.762 -0.909 7.234 1.00 82.25 501 GLN A O 1
ATOM 3977 N N . MET A 1 502 ? -29.797 -1.554 7.907 1.00 83.81 502 MET A N 1
ATOM 3978 C CA . MET A 1 502 ? -29.814 -2.728 7.031 1.00 83.81 502 MET A CA 1
ATOM 3979 C C . MET A 1 502 ? -29.951 -2.291 5.567 1.00 83.81 502 MET A C 1
ATOM 3981 O O . MET A 1 502 ? -30.903 -1.595 5.207 1.00 83.81 502 MET A O 1
ATOM 3985 N N . VAL A 1 503 ? -29.016 -2.726 4.719 1.00 80.88 503 VAL A N 1
ATOM 3986 C CA . VAL A 1 503 ? -28.985 -2.427 3.277 1.00 80.88 503 VAL A CA 1
ATOM 3987 C C . VAL A 1 503 ? -29.492 -3.634 2.479 1.00 80.88 503 VAL A C 1
ATOM 3989 O O . VAL A 1 503 ? -29.354 -4.778 2.919 1.00 80.88 503 VAL A O 1
ATOM 3992 N N . GLY A 1 504 ? -30.128 -3.368 1.335 1.00 73.69 504 GLY A N 1
ATOM 3993 C CA . GLY A 1 504 ? -30.637 -4.394 0.422 1.00 73.69 504 GLY A CA 1
ATOM 3994 C C . GLY A 1 504 ? -29.538 -5.264 -0.197 1.00 73.69 504 GLY A C 1
ATOM 3995 O O . GLY A 1 504 ? -28.346 -5.005 -0.052 1.00 73.69 504 GLY A O 1
ATOM 3996 N N . ASP A 1 505 ? -29.958 -6.305 -0.907 1.00 73.06 505 ASP A N 1
ATOM 3997 C CA . ASP A 1 505 ? -29.117 -7.326 -1.543 1.00 73.06 505 ASP A CA 1
ATOM 3998 C C . ASP A 1 505 ? -28.553 -6.928 -2.922 1.00 73.06 505 ASP A C 1
ATOM 4000 O O . ASP A 1 505 ? -27.873 -7.730 -3.555 1.00 73.06 505 ASP A O 1
ATOM 4004 N N . GLY A 1 506 ? -28.777 -5.686 -3.368 1.00 64.81 506 GLY A N 1
ATOM 4005 C CA . GLY A 1 506 ? -28.349 -5.183 -4.682 1.00 64.81 506 GLY A CA 1
ATOM 4006 C C . GLY A 1 506 ? -29.387 -5.379 -5.794 1.00 64.81 506 GLY A C 1
ATOM 4007 O O . GLY A 1 506 ? -29.270 -4.742 -6.839 1.00 64.81 506 GLY A O 1
ATOM 4008 N N . ASP A 1 507 ? -30.423 -6.183 -5.542 1.00 69.25 507 ASP A N 1
ATOM 4009 C CA . ASP A 1 507 ? -31.626 -6.293 -6.369 1.00 69.25 507 ASP A CA 1
ATOM 4010 C C . ASP A 1 507 ? -32.659 -5.213 -5.992 1.00 69.25 507 ASP A C 1
ATOM 4012 O O . ASP A 1 507 ? -32.529 -4.533 -4.970 1.00 69.25 507 ASP A O 1
ATOM 4016 N N . SER A 1 508 ? -33.711 -5.043 -6.806 1.00 73.12 508 SER A N 1
ATOM 4017 C CA . SER A 1 508 ? -34.810 -4.130 -6.455 1.00 73.12 508 SER A CA 1
ATOM 4018 C C . SER A 1 508 ? -35.492 -4.586 -5.160 1.00 73.12 508 SER A C 1
ATOM 4020 O O . SER A 1 508 ? -35.862 -5.753 -5.018 1.00 73.12 508 SER A O 1
ATOM 4022 N N . THR A 1 509 ? -35.643 -3.660 -4.213 1.00 79.94 509 THR A N 1
ATOM 4023 C CA . THR A 1 509 ? -36.271 -3.878 -2.898 1.00 79.94 509 THR A CA 1
ATOM 4024 C C . THR A 1 509 ? -37.626 -3.178 -2.759 1.00 79.94 509 THR A C 1
ATOM 4026 O O . THR A 1 509 ? -38.186 -3.127 -1.663 1.00 79.94 509 THR A O 1
ATOM 4029 N N . GLU A 1 510 ? -38.170 -2.647 -3.861 1.00 77.81 510 GLU A N 1
ATOM 4030 C CA . GLU A 1 510 ? -39.484 -1.982 -3.908 1.00 77.81 510 GLU A CA 1
ATOM 4031 C C . GLU A 1 510 ? -40.652 -2.938 -3.613 1.00 77.81 510 GLU A C 1
ATOM 4033 O O . GLU A 1 510 ? -41.747 -2.505 -3.261 1.00 77.81 510 GLU A O 1
ATOM 4038 N N . ASP A 1 511 ? -40.425 -4.245 -3.740 1.00 83.69 511 ASP A N 1
ATOM 4039 C CA . ASP A 1 511 ? -41.400 -5.299 -3.476 1.00 83.69 511 ASP A CA 1
ATOM 4040 C C . ASP A 1 511 ? -41.646 -5.540 -1.979 1.00 83.69 511 ASP A C 1
ATOM 4042 O O . ASP A 1 511 ? -42.653 -6.147 -1.611 1.00 83.69 511 ASP A O 1
ATOM 4046 N N . ILE A 1 512 ? -40.750 -5.077 -1.103 1.00 87.38 512 ILE A N 1
ATOM 4047 C CA . ILE A 1 512 ? -40.831 -5.294 0.343 1.00 87.38 512 ILE A CA 1
ATOM 4048 C C . ILE A 1 512 ? -41.590 -4.129 0.986 1.00 87.38 512 ILE A C 1
ATOM 4050 O O . ILE A 1 512 ? -41.111 -3.001 1.026 1.00 87.38 512 ILE A O 1
ATOM 4054 N N . THR A 1 513 ? -42.757 -4.414 1.560 1.00 88.12 513 THR A N 1
ATOM 4055 C CA . THR A 1 513 ? -43.630 -3.430 2.219 1.00 88.12 513 THR A CA 1
ATOM 4056 C C . THR A 1 513 ? -43.688 -3.596 3.737 1.00 88.12 513 THR A C 1
ATOM 4058 O O . THR A 1 513 ? -44.450 -2.899 4.397 1.00 88.12 513 THR A O 1
ATOM 4061 N N . LEU A 1 514 ? -42.939 -4.538 4.314 1.00 90.31 514 LEU A N 1
ATOM 4062 C CA . LEU A 1 514 ? -42.930 -4.773 5.761 1.00 90.31 514 LEU A CA 1
ATOM 4063 C C . LEU A 1 514 ? -42.055 -3.753 6.505 1.00 90.31 514 LEU A C 1
ATOM 4065 O O . LEU A 1 514 ? -41.016 -3.355 5.978 1.00 90.31 514 LEU A O 1
ATOM 4069 N N . PRO A 1 515 ? -42.410 -3.364 7.742 1.00 91.38 515 PRO A N 1
ATOM 4070 C CA . PRO A 1 515 ? -41.496 -2.670 8.639 1.00 91.38 515 PRO A CA 1
ATOM 4071 C C . PRO A 1 515 ? -40.432 -3.648 9.150 1.00 91.38 515 PRO A C 1
ATOM 4073 O O . PRO A 1 515 ? -40.747 -4.747 9.622 1.00 91.38 515 PRO A O 1
ATOM 4076 N N . LEU A 1 516 ? -39.168 -3.242 9.055 1.00 92.50 516 LEU A N 1
ATOM 4077 C CA . LEU A 1 516 ? -38.012 -4.068 9.391 1.00 92.50 516 LEU A CA 1
ATOM 4078 C C . LEU A 1 516 ? -37.142 -3.339 10.413 1.00 92.50 516 LEU A C 1
ATOM 4080 O O . LEU A 1 516 ? -36.747 -2.195 10.190 1.00 92.50 516 LEU A O 1
ATOM 4084 N N . VAL A 1 517 ? -36.812 -4.018 11.508 1.00 92.75 517 VAL A N 1
ATOM 4085 C CA . VAL A 1 517 ? -35.926 -3.486 12.552 1.00 92.75 517 VAL A CA 1
ATOM 4086 C C . VAL A 1 517 ? -34.866 -4.510 12.943 1.00 92.75 517 VAL A C 1
ATOM 4088 O O . VAL A 1 517 ? -35.088 -5.720 12.856 1.00 92.75 517 VAL A O 1
ATOM 4091 N N . PHE A 1 518 ? -33.710 -4.020 13.379 1.00 92.81 518 PHE A N 1
ATOM 4092 C CA . PHE A 1 518 ? -32.578 -4.840 13.801 1.00 92.81 518 PHE A CA 1
ATOM 4093 C C . PHE A 1 518 ? -32.275 -4.649 15.289 1.00 92.81 518 PHE A C 1
ATOM 4095 O O . PHE A 1 518 ? -32.108 -3.522 15.740 1.00 92.81 518 PHE A O 1
ATOM 4102 N N . LEU A 1 519 ? -32.156 -5.742 16.036 1.00 92.88 519 LEU A N 1
ATOM 4103 C CA . LEU A 1 519 ? -31.740 -5.769 17.435 1.00 92.88 519 LEU A CA 1
ATOM 4104 C C . LEU A 1 519 ? -30.404 -6.500 17.571 1.00 92.88 519 LEU A C 1
ATOM 4106 O O . LEU A 1 519 ? -30.183 -7.548 16.958 1.00 92.88 519 LEU A O 1
ATOM 4110 N N . PHE A 1 520 ? -29.530 -5.979 18.428 1.00 91.44 520 PHE A N 1
ATOM 4111 C CA . PHE A 1 520 ? -28.330 -6.701 18.834 1.00 91.44 520 PHE A CA 1
ATOM 4112 C C . PHE A 1 520 ? -28.676 -7.851 19.795 1.00 91.44 520 PHE A C 1
ATOM 4114 O O . PHE A 1 520 ? -29.814 -8.004 20.249 1.00 91.44 520 PHE A O 1
ATOM 4121 N N . SER A 1 521 ? -27.702 -8.723 20.060 1.00 89.69 521 SER A N 1
ATOM 4122 C CA . SER A 1 521 ? -27.937 -9.978 20.784 1.00 89.69 521 SER A CA 1
ATOM 4123 C C . SER A 1 521 ? -28.438 -9.777 22.219 1.00 89.69 521 SER A C 1
ATOM 4125 O O . SER A 1 521 ? -29.276 -10.557 22.667 1.00 89.69 521 SER A O 1
ATOM 4127 N N . ARG A 1 522 ? -27.979 -8.740 22.940 1.00 88.56 522 ARG A N 1
ATOM 4128 C CA . ARG A 1 522 ? -28.409 -8.478 24.324 1.00 88.56 522 ARG A CA 1
ATOM 4129 C C . ARG A 1 522 ? -29.869 -8.042 24.393 1.00 88.56 522 ARG A C 1
ATOM 4131 O O . ARG A 1 522 ? -30.635 -8.580 25.187 1.00 88.56 522 ARG A O 1
ATOM 4138 N N . GLU A 1 523 ? -30.268 -7.115 23.537 1.00 90.38 523 GLU A N 1
ATOM 4139 C CA . GLU A 1 523 ? -31.638 -6.627 23.414 1.00 90.38 523 GLU A CA 1
ATOM 4140 C C . GLU A 1 523 ? -32.556 -7.745 22.893 1.00 90.38 523 GLU A C 1
ATOM 4142 O O . GLU A 1 523 ? -33.654 -7.956 23.412 1.00 90.38 523 GLU A O 1
ATOM 4147 N N . GLY A 1 524 ? -32.078 -8.535 21.926 1.00 89.44 524 GLY A N 1
ATOM 4148 C CA . GLY A 1 524 ? -32.765 -9.725 21.426 1.00 89.44 524 GLY A CA 1
ATOM 4149 C C . GLY A 1 524 ? -32.956 -10.815 22.488 1.00 89.44 524 GLY A C 1
ATOM 4150 O O . GLY A 1 524 ? -33.988 -11.491 22.487 1.00 89.44 524 GLY A O 1
ATOM 4151 N N . ALA A 1 525 ? -32.017 -10.966 23.427 1.00 88.62 525 ALA A N 1
ATOM 4152 C CA . ALA A 1 525 ? -32.140 -11.900 24.545 1.00 88.62 525 ALA A CA 1
ATOM 4153 C C . ALA A 1 525 ? -33.253 -11.485 25.516 1.00 88.62 525 ALA A C 1
ATOM 4155 O O . ALA A 1 525 ? -34.020 -12.345 25.941 1.00 88.62 525 ALA A O 1
ATOM 4156 N N . VAL A 1 526 ? -33.414 -10.184 25.797 1.00 89.06 526 VAL A N 1
ATOM 4157 C CA . VAL A 1 526 ? -34.543 -9.667 26.599 1.00 89.06 526 VAL A CA 1
ATOM 4158 C C . VAL A 1 526 ? -35.876 -10.013 25.935 1.00 89.06 526 VAL A C 1
ATOM 4160 O O . VAL A 1 526 ? -36.807 -10.467 26.599 1.00 89.06 526 VAL A O 1
ATOM 4163 N N . LEU A 1 527 ? -35.957 -9.849 24.612 1.00 88.94 527 LEU A N 1
ATOM 4164 C CA . LEU A 1 527 ? -37.164 -10.160 23.850 1.00 88.94 527 LEU A CA 1
ATOM 4165 C C . LEU A 1 527 ? -37.463 -11.667 23.804 1.00 88.94 527 LEU A C 1
ATOM 4167 O O . LEU A 1 527 ? -38.617 -12.076 23.912 1.00 88.94 527 LEU A O 1
ATOM 4171 N N . THR A 1 528 ? -36.421 -12.490 23.668 1.00 88.44 528 THR A N 1
ATOM 4172 C CA . THR A 1 528 ? -36.540 -13.955 23.632 1.00 88.44 528 THR A CA 1
ATOM 4173 C C . THR A 1 528 ? -36.931 -14.510 25.004 1.00 88.44 528 THR A C 1
ATOM 4175 O O . THR A 1 528 ? -37.836 -15.333 25.078 1.00 88.44 528 THR A O 1
ATOM 4178 N N . ALA A 1 529 ? -36.340 -14.001 26.090 1.00 88.12 529 ALA A N 1
ATOM 4179 C CA . ALA A 1 529 ? -36.713 -14.366 27.457 1.00 88.12 529 ALA A CA 1
ATOM 4180 C C . ALA A 1 529 ? -38.174 -13.998 27.763 1.00 88.12 529 ALA A C 1
ATOM 4182 O O . ALA A 1 529 ? -38.915 -14.807 28.314 1.00 88.12 529 ALA A O 1
ATOM 4183 N N . ALA A 1 530 ? -38.632 -12.819 27.320 1.00 86.69 530 ALA A N 1
ATOM 4184 C CA . ALA A 1 530 ? -40.027 -12.412 27.480 1.00 86.69 530 ALA A CA 1
ATOM 4185 C C . ALA A 1 530 ? -41.011 -13.364 26.771 1.00 86.69 530 ALA A C 1
ATOM 4187 O O . ALA A 1 530 ? -42.099 -13.604 27.287 1.00 86.69 530 ALA A O 1
ATOM 4188 N N . LEU A 1 531 ? -40.636 -13.912 25.609 1.00 87.38 531 LEU A N 1
ATOM 4189 C CA . LEU A 1 531 ? -41.431 -14.904 24.871 1.00 87.38 531 LEU A CA 1
ATOM 4190 C C . LEU A 1 531 ? -41.447 -16.284 25.543 1.00 87.38 531 LEU A C 1
ATOM 4192 O O . LEU A 1 531 ? -42.439 -17.001 25.433 1.00 87.38 531 LEU A O 1
ATOM 4196 N N . GLU A 1 532 ? -40.364 -16.667 26.221 1.00 85.94 532 GLU A N 1
ATOM 4197 C CA . GLU A 1 532 ? -40.287 -17.926 26.974 1.00 85.94 532 GLU A CA 1
ATOM 4198 C C . GLU A 1 532 ? -41.089 -17.854 28.284 1.00 85.94 532 GLU A C 1
ATOM 4200 O O . GLU A 1 532 ? -41.769 -18.813 28.652 1.00 85.94 532 GLU A O 1
ATOM 4205 N N . GLU A 1 533 ? -41.063 -16.706 28.965 1.00 83.44 533 GLU A N 1
ATOM 4206 C CA . GLU A 1 533 ? -41.785 -16.481 30.223 1.00 83.44 533 GLU A CA 1
ATOM 4207 C C . GLU A 1 533 ? -43.279 -16.173 30.015 1.00 83.44 533 GLU A C 1
ATOM 4209 O O . GLU A 1 533 ? -44.121 -16.529 30.849 1.00 83.44 533 GLU A O 1
ATOM 4214 N N . HIS A 1 534 ? -43.643 -15.537 28.896 1.00 80.00 534 HIS A N 1
ATOM 4215 C CA . HIS A 1 534 ? -45.009 -15.112 28.603 1.00 80.00 534 HIS A CA 1
ATOM 4216 C C . HIS A 1 534 ? -45.458 -15.552 27.206 1.00 80.00 534 HIS A C 1
ATOM 4218 O O . HIS A 1 534 ? -44.871 -15.192 26.194 1.00 80.00 534 HIS A O 1
ATOM 4224 N N . HIS A 1 535 ? -46.583 -16.275 27.138 1.00 68.25 535 HIS A N 1
ATOM 4225 C CA . HIS A 1 535 ? -47.073 -16.868 25.885 1.00 68.25 535 HIS A CA 1
ATOM 4226 C C . HIS A 1 535 ? -47.550 -15.837 24.840 1.00 68.25 535 HIS A C 1
ATOM 4228 O O . HIS A 1 535 ? -47.628 -16.174 23.664 1.00 68.25 535 HIS A O 1
ATOM 4234 N N . ASN A 1 536 ? -47.865 -14.598 25.246 1.00 79.75 536 ASN A N 1
ATOM 4235 C CA . ASN A 1 536 ? -48.295 -13.518 24.351 1.00 79.75 536 ASN A CA 1
ATOM 4236 C C . ASN A 1 536 ? -47.517 -12.231 24.659 1.00 79.75 536 ASN A C 1
ATOM 4238 O O . ASN A 1 536 ? -47.844 -11.512 25.607 1.00 79.75 536 ASN A O 1
ATOM 4242 N N . VAL A 1 537 ? -46.512 -11.933 23.835 1.00 87.75 537 VAL A N 1
ATOM 4243 C CA . VAL A 1 537 ? -45.749 -10.680 23.896 1.00 87.75 537 VAL A CA 1
ATOM 4244 C C . VAL A 1 537 ? -46.157 -9.788 22.731 1.00 87.75 537 VAL A C 1
ATOM 4246 O O . VAL A 1 537 ? -45.930 -10.130 21.570 1.00 87.75 537 VAL A O 1
ATOM 4249 N N . ASP A 1 538 ? -46.751 -8.642 23.054 1.00 89.25 538 ASP A N 1
ATOM 4250 C CA . ASP A 1 538 ? -47.089 -7.606 22.080 1.00 89.25 538 ASP A CA 1
ATOM 4251 C C . ASP A 1 538 ? -46.003 -6.536 22.080 1.00 89.25 538 ASP A C 1
ATOM 4253 O O . ASP A 1 538 ? -45.614 -6.029 23.140 1.00 89.25 538 ASP A O 1
ATOM 4257 N N . VAL A 1 539 ? -45.564 -6.147 20.885 1.00 91.56 539 VAL A N 1
ATOM 4258 C CA . VAL A 1 539 ? -44.606 -5.059 20.697 1.00 91.56 539 VAL A CA 1
ATOM 4259 C C . VAL A 1 539 ? -45.135 -3.980 19.781 1.00 91.56 539 VAL A C 1
ATOM 4261 O O . VAL A 1 539 ? -46.032 -4.193 18.961 1.00 91.56 539 VAL A O 1
ATOM 4264 N N . LEU A 1 540 ? -44.540 -2.809 19.943 1.00 89.44 540 LEU A N 1
ATOM 4265 C CA . LEU A 1 540 ? -44.772 -1.634 19.136 1.00 89.44 540 LEU A CA 1
ATOM 4266 C C . LEU A 1 540 ? -43.445 -1.177 18.521 1.00 89.44 540 LEU A C 1
ATOM 4268 O O . LEU A 1 540 ? -42.472 -0.946 19.240 1.00 89.44 540 LEU A O 1
ATOM 4272 N N . LEU A 1 541 ? -43.422 -1.077 17.192 1.00 89.50 541 LEU A N 1
ATOM 4273 C CA . LEU A 1 541 ? -42.288 -0.595 16.405 1.00 89.50 541 LEU A CA 1
ATOM 4274 C C . LEU A 1 541 ? -42.479 0.895 16.107 1.00 89.50 541 LEU A C 1
ATOM 4276 O O . LEU A 1 541 ? -43.456 1.266 15.449 1.00 89.50 541 LEU A O 1
ATOM 4280 N N . LEU A 1 542 ? -41.561 1.737 16.584 1.00 86.31 542 LEU A N 1
ATOM 4281 C CA . LEU A 1 542 ? -41.636 3.198 16.465 1.00 86.31 542 LEU A CA 1
ATOM 4282 C C . LEU A 1 542 ? -40.258 3.822 16.193 1.00 86.31 542 LEU A C 1
ATOM 4284 O O . LEU A 1 542 ? -39.237 3.221 16.528 1.00 86.31 542 LEU A O 1
ATOM 4288 N N . PRO A 1 543 ? -40.200 5.050 15.652 1.00 83.50 543 PRO A N 1
ATOM 4289 C CA . PRO A 1 543 ? -39.007 5.890 15.740 1.00 83.50 543 PRO A CA 1
ATOM 4290 C C . PRO A 1 543 ? -38.726 6.256 17.205 1.00 83.50 543 PRO A C 1
ATOM 4292 O O . PRO A 1 543 ? -39.667 6.512 17.961 1.00 83.50 543 PRO A O 1
ATOM 4295 N N . LYS A 1 544 ? -37.451 6.351 17.610 1.00 77.19 544 LYS A N 1
ATOM 4296 C CA . LYS A 1 544 ? -37.062 6.688 18.997 1.00 77.19 544 LYS A CA 1
ATOM 4297 C C . LYS A 1 544 ? -37.676 8.004 19.492 1.00 77.19 544 LYS A C 1
ATOM 4299 O O . LYS A 1 544 ? -38.066 8.100 20.648 1.00 77.19 544 LYS A O 1
ATOM 4304 N N . GLU A 1 545 ? -37.834 8.984 18.605 1.00 68.12 545 GLU A N 1
ATOM 4305 C CA . GLU A 1 545 ? -38.435 10.296 18.897 1.00 68.12 545 GLU A CA 1
ATOM 4306 C C . GLU A 1 545 ? -39.910 10.229 19.332 1.00 68.12 545 GLU A C 1
ATOM 4308 O O . GLU A 1 545 ? -40.419 11.174 19.930 1.00 68.12 545 GLU A O 1
ATOM 4313 N N . ARG A 1 546 ? -40.615 9.132 19.021 1.00 67.12 546 ARG A N 1
ATOM 4314 C CA . ARG A 1 546 ? -42.049 8.943 19.306 1.00 67.12 546 ARG A CA 1
ATOM 4315 C C . ARG A 1 546 ? -42.312 7.856 20.350 1.00 67.12 546 ARG A C 1
ATOM 4317 O O . ARG A 1 546 ? -43.417 7.323 20.415 1.00 67.12 546 ARG A O 1
ATOM 4324 N N . GLN A 1 547 ? -41.306 7.504 21.149 1.00 70.00 547 GLN A N 1
ATOM 4325 C CA . GLN A 1 547 ? -41.441 6.529 22.229 1.00 70.00 547 GLN A CA 1
ATOM 4326 C C . GLN A 1 547 ? -42.582 6.916 23.190 1.00 70.00 547 GLN A C 1
ATOM 4328 O O . GLN A 1 547 ? -42.650 8.048 23.673 1.00 70.00 547 GLN A O 1
ATOM 4333 N N . LEU A 1 548 ? -43.468 5.965 23.511 1.00 57.47 548 LEU A N 1
ATOM 4334 C CA . LEU A 1 548 ? -44.544 6.194 24.479 1.00 57.47 548 LEU A CA 1
ATOM 4335 C C . LEU A 1 548 ? -43.949 6.417 25.879 1.00 57.47 548 LEU A C 1
ATOM 4337 O O . LEU A 1 548 ? -43.196 5.569 26.363 1.00 57.47 548 LEU A O 1
ATOM 4341 N N . GLY A 1 549 ? -44.320 7.526 26.530 1.00 54.47 549 GLY A N 1
ATOM 4342 C CA . GLY A 1 549 ? -43.901 7.875 27.895 1.00 54.47 549 GLY A CA 1
ATOM 4343 C C . GLY A 1 549 ? -42.826 8.965 28.010 1.00 54.47 549 GLY A C 1
ATOM 4344 O O . GLY A 1 549 ? -42.400 9.248 29.126 1.00 54.47 549 GLY A O 1
ATOM 4345 N N . HIS A 1 550 ? -42.402 9.580 26.899 1.00 48.38 550 HIS A N 1
ATOM 4346 C CA . HIS A 1 550 ? -41.516 10.748 26.903 1.00 48.38 550 HIS A CA 1
ATOM 4347 C C . HIS A 1 550 ? -42.333 12.024 26.632 1.00 48.38 550 HIS A C 1
ATOM 4349 O O . HIS A 1 550 ? -42.895 12.180 25.548 1.00 48.38 550 HIS A O 1
ATOM 4355 N N . ASP A 1 551 ? -42.417 12.936 27.607 1.00 35.91 551 ASP A N 1
ATOM 4356 C CA . ASP A 1 551 ? -42.978 14.273 27.377 1.00 35.91 551 ASP A CA 1
ATOM 4357 C C . ASP A 1 551 ? -42.082 15.039 26.388 1.00 35.91 551 ASP A C 1
ATOM 4359 O O . ASP A 1 551 ? -40.850 14.943 26.438 1.00 35.91 551 ASP A O 1
ATOM 4363 N N . LYS A 1 552 ? -42.712 15.762 25.453 1.00 37.34 552 LYS A N 1
ATOM 4364 C CA . LYS A 1 552 ? -42.047 16.581 24.428 1.00 37.34 552 LYS A CA 1
ATOM 4365 C C . LYS A 1 552 ? -41.142 17.621 25.100 1.00 37.34 552 LYS A C 1
ATOM 4367 O O . LYS A 1 552 ? -41.646 18.612 25.619 1.00 37.34 552 LYS A O 1
ATOM 4372 N N . MET A 1 553 ? -39.824 17.436 25.042 1.00 31.78 553 MET A N 1
ATOM 4373 C CA . MET A 1 553 ? -38.888 18.552 25.191 1.00 31.78 553 MET A CA 1
ATOM 4374 C C . MET A 1 553 ? -38.776 19.292 23.854 1.00 31.78 553 MET A C 1
ATOM 4376 O O . MET A 1 553 ? -38.727 18.679 22.788 1.00 31.78 553 MET A O 1
ATOM 4380 N N . GLU A 1 554 ? -38.816 20.618 23.941 1.00 35.53 554 GLU A N 1
ATOM 4381 C CA . GLU A 1 554 ? -38.783 21.578 22.840 1.00 35.53 554 GLU A CA 1
ATOM 4382 C C . GLU A 1 554 ? -37.616 21.313 21.873 1.00 35.53 554 GLU A C 1
ATOM 4384 O O . GLU A 1 554 ? -36.484 21.063 22.287 1.00 35.53 554 GLU A O 1
ATOM 4389 N N . LYS A 1 555 ? -37.889 21.378 20.563 1.00 29.33 555 LYS A N 1
ATOM 4390 C CA . LYS A 1 555 ? -36.837 21.384 19.536 1.00 29.33 555 LYS A CA 1
ATOM 4391 C C . LYS A 1 555 ? -35.983 22.649 19.709 1.00 29.33 555 LYS A C 1
ATOM 4393 O O . LYS A 1 555 ? -36.568 23.731 19.766 1.00 29.33 555 LYS A O 1
ATOM 4398 N N . PRO A 1 556 ? -34.640 22.570 19.717 1.00 31.58 556 PRO A N 1
ATOM 4399 C CA . PRO A 1 556 ? -33.821 23.770 19.659 1.00 31.58 556 PRO A CA 1
ATOM 4400 C C . PRO A 1 556 ? -33.970 24.419 18.277 1.00 31.58 556 PRO A C 1
ATOM 4402 O O . PRO A 1 556 ? -33.896 23.751 17.245 1.00 31.58 556 PRO A O 1
ATOM 4405 N N . ILE A 1 557 ? -34.214 25.727 18.269 1.00 33.09 557 ILE A N 1
ATOM 4406 C CA . ILE A 1 557 ? -34.282 26.557 17.064 1.00 33.09 557 ILE A CA 1
ATOM 4407 C C . ILE A 1 557 ? -32.872 26.617 16.460 1.00 33.09 557 ILE A C 1
ATOM 4409 O O . ILE A 1 557 ? -31.946 27.114 17.098 1.00 33.09 557 ILE A O 1
ATOM 4413 N N . SER A 1 558 ? -32.692 26.114 15.239 1.00 28.00 558 SER A N 1
ATOM 4414 C CA . SER A 1 558 ? -31.448 26.279 14.482 1.00 28.00 558 SER A CA 1
ATOM 4415 C C . SER A 1 558 ? -31.467 27.623 13.748 1.00 28.00 558 SER A C 1
ATOM 4417 O O . SER A 1 558 ? -32.278 27.807 12.842 1.00 28.00 558 SER A O 1
ATOM 4419 N N . MET A 1 559 ? -30.583 28.553 14.116 1.00 34.25 559 MET A N 1
ATOM 4420 C CA . MET A 1 559 ? -30.339 29.790 13.360 1.00 34.25 559 MET A CA 1
ATOM 4421 C C . MET A 1 559 ? -29.072 29.646 12.512 1.00 34.25 559 MET A C 1
ATOM 4423 O O . MET A 1 559 ? -28.010 29.306 13.032 1.00 34.25 559 MET A O 1
ATOM 4427 N N . ASN A 1 560 ? -29.181 29.932 11.213 1.00 29.33 560 ASN A N 1
ATOM 4428 C CA . ASN A 1 560 ? -28.048 29.960 10.291 1.00 29.33 560 ASN A CA 1
ATOM 4429 C C . ASN A 1 560 ? -27.380 31.342 10.325 1.00 29.33 560 ASN A C 1
ATOM 4431 O O . ASN A 1 560 ? -28.041 32.362 10.149 1.00 29.33 560 ASN A O 1
ATOM 4435 N N . ILE A 1 561 ? -26.061 31.379 10.521 1.00 33.44 561 ILE A N 1
ATOM 4436 C CA . ILE A 1 561 ? -25.267 32.614 10.487 1.00 33.44 561 ILE A CA 1
ATOM 4437 C C . ILE A 1 561 ? -24.322 32.550 9.289 1.00 33.44 561 ILE A C 1
ATOM 4439 O O . ILE A 1 561 ? -23.556 31.594 9.160 1.00 33.44 561 ILE A O 1
ATOM 4443 N N . LYS A 1 562 ? -24.333 33.580 8.434 1.00 31.61 562 LYS A N 1
ATOM 4444 C CA . LYS A 1 562 ? -23.321 33.756 7.380 1.00 31.61 562 LYS A CA 1
ATOM 4445 C C . LYS A 1 562 ? -22.263 34.771 7.805 1.00 31.61 562 LYS A C 1
ATOM 4447 O O . LYS A 1 562 ? -22.566 35.817 8.376 1.00 31.61 562 LYS A O 1
ATOM 4452 N N . LEU A 1 563 ? -21.014 34.444 7.480 1.00 31.38 563 LEU A N 1
ATOM 4453 C CA . LEU A 1 563 ? -19.829 35.272 7.694 1.00 31.38 563 LEU A CA 1
ATOM 4454 C C . LEU A 1 563 ? -19.429 35.924 6.370 1.00 31.38 563 LEU A C 1
ATOM 4456 O O . LEU A 1 563 ? -19.130 35.214 5.409 1.00 31.38 563 LEU A O 1
ATOM 4460 N N . LEU A 1 564 ? -19.400 37.255 6.321 1.00 30.30 564 LEU A N 1
ATOM 4461 C CA . LEU A 1 564 ? -18.921 38.013 5.162 1.00 30.30 564 LEU A CA 1
ATOM 4462 C C . LEU A 1 564 ? -17.691 38.843 5.546 1.00 30.30 564 LEU A C 1
ATOM 4464 O O . LEU A 1 564 ? -17.669 39.509 6.582 1.00 30.30 564 LEU A O 1
ATOM 4468 N N . LEU A 1 565 ? -16.664 38.788 4.695 1.00 30.11 565 LEU A N 1
ATOM 4469 C CA . LEU A 1 565 ? -15.503 39.675 4.752 1.00 30.11 565 LEU A CA 1
ATOM 4470 C C . LEU A 1 565 ? -15.744 40.854 3.805 1.00 30.11 565 LEU A C 1
ATOM 4472 O O . LEU A 1 565 ? -15.889 40.651 2.600 1.00 30.11 565 LEU A O 1
ATOM 4476 N N . THR A 1 566 ? -15.739 42.073 4.335 1.00 33.12 566 THR A N 1
ATOM 4477 C CA . THR A 1 566 ? -15.798 43.309 3.541 1.00 33.12 566 THR A CA 1
ATOM 4478 C C . THR A 1 566 ? -14.460 44.042 3.595 1.00 33.12 566 THR A C 1
ATOM 4480 O O . THR A 1 566 ? -13.822 44.098 4.646 1.00 33.12 566 THR A O 1
ATOM 4483 N N . GLN A 1 567 ? -14.039 44.618 2.468 1.00 38.16 567 GLN A N 1
ATOM 4484 C CA . GLN A 1 567 ? -12.849 45.464 2.365 1.00 38.16 567 GLN A CA 1
ATOM 4485 C C . GLN A 1 567 ? -13.316 46.902 2.084 1.00 38.16 567 GLN A C 1
ATOM 4487 O O . GLN A 1 567 ? -14.026 47.124 1.104 1.00 38.16 567 GLN A O 1
ATOM 4492 N N . GLU A 1 568 ? -12.998 47.854 2.965 1.00 37.56 568 GLU A N 1
ATOM 4493 C CA . GLU A 1 568 ? -13.415 49.257 2.808 1.00 37.56 568 GLU A CA 1
ATOM 4494 C C . GLU A 1 568 ? -12.631 49.963 1.689 1.00 37.56 568 GLU A C 1
ATOM 4496 O O . GLU A 1 568 ? -11.418 49.790 1.552 1.00 37.56 568 GLU A O 1
ATOM 4501 N N . GLY A 1 569 ? -13.349 50.749 0.880 1.00 31.80 569 GLY A N 1
ATOM 4502 C CA . GLY A 1 569 ? -12.811 51.593 -0.185 1.00 31.80 569 GLY A CA 1
ATOM 4503 C C . GLY A 1 569 ? -12.508 53.026 0.276 1.00 31.80 569 GLY A C 1
ATOM 4504 O O . GLY A 1 569 ? -13.222 53.577 1.103 1.00 31.80 569 GLY A O 1
ATOM 4505 N N . GLU A 1 570 ? -11.433 53.574 -0.302 1.00 34.12 570 GLU A N 1
ATOM 4506 C CA . GLU A 1 570 ? -10.985 54.977 -0.425 1.00 34.12 570 GLU A CA 1
ATOM 4507 C C . GLU A 1 570 ? -11.526 56.038 0.566 1.00 34.12 570 GLU A C 1
ATOM 4509 O O . GLU A 1 570 ? -12.588 56.610 0.340 1.00 34.12 570 GLU A O 1
ATOM 4514 N N . MET A 1 571 ? -10.725 56.418 1.579 1.00 29.95 571 MET A N 1
ATOM 4515 C CA . MET A 1 571 ? -10.099 57.756 1.727 1.00 29.95 571 MET A CA 1
ATOM 4516 C C . MET A 1 571 ? -9.440 57.982 3.113 1.00 29.95 571 MET A C 1
ATOM 4518 O O . MET A 1 571 ? -9.961 57.580 4.145 1.00 29.95 571 MET A O 1
ATOM 4522 N N . GLU A 1 572 ? -8.330 58.731 3.062 1.00 30.02 572 GLU A N 1
ATOM 4523 C CA . GLU A 1 572 ? -7.551 59.425 4.111 1.00 30.02 572 GLU A CA 1
ATOM 4524 C C . GLU A 1 572 ? -6.543 58.652 4.996 1.00 30.02 572 GLU A C 1
ATOM 4526 O O . GLU A 1 572 ? -6.776 57.579 5.544 1.00 30.02 572 GLU A O 1
ATOM 4531 N N . GLU A 1 573 ? -5.340 59.238 5.051 1.00 40.16 573 GLU A N 1
ATOM 4532 C CA . GLU A 1 573 ? -4.058 58.661 5.455 1.00 40.16 573 GLU A CA 1
ATOM 4533 C C . GLU A 1 573 ? -3.935 58.373 6.965 1.00 40.16 573 GLU A C 1
ATOM 4535 O O . GLU A 1 573 ? -4.363 59.154 7.812 1.00 40.16 573 GLU A O 1
ATOM 4540 N N . ASN A 1 574 ? -3.197 57.296 7.273 1.00 37.69 574 ASN A N 1
ATOM 4541 C CA . ASN A 1 574 ? -2.713 56.844 8.588 1.00 37.69 574 ASN A CA 1
ATOM 4542 C C . ASN A 1 574 ? -3.688 56.072 9.497 1.00 37.69 574 ASN A C 1
ATOM 4544 O O . ASN A 1 574 ? -3.924 56.447 10.642 1.00 37.69 574 ASN A O 1
ATOM 4548 N N . SER A 1 575 ? -4.093 54.874 9.067 1.00 32.53 575 SER A N 1
ATOM 4549 C CA . SER A 1 575 ? -4.182 53.707 9.963 1.00 32.53 575 SER A CA 1
ATOM 4550 C C . SER A 1 575 ? -4.109 52.400 9.159 1.00 32.53 575 SER A C 1
ATOM 4552 O O . SER A 1 575 ? -4.647 52.302 8.060 1.00 32.53 575 SER A O 1
ATOM 4554 N N . ALA A 1 576 ? -3.383 51.398 9.663 1.00 34.06 576 ALA A N 1
ATOM 4555 C CA . ALA A 1 576 ? -3.298 50.079 9.037 1.00 34.06 576 ALA A CA 1
ATOM 4556 C C . ALA A 1 576 ? -4.594 49.296 9.319 1.00 34.06 576 ALA A C 1
ATOM 4558 O O . ALA A 1 576 ? -4.730 48.681 10.375 1.00 34.06 576 ALA A O 1
ATOM 4559 N N . GLY A 1 577 ? -5.554 49.361 8.394 1.00 32.53 577 GLY A N 1
ATOM 4560 C CA . GLY A 1 577 ? -6.814 48.618 8.458 1.00 32.53 577 GLY A CA 1
ATOM 4561 C C . GLY A 1 577 ? -6.633 47.140 8.091 1.00 32.53 577 GLY A C 1
ATOM 4562 O O . GLY A 1 577 ? -6.154 46.817 7.005 1.00 32.53 577 GLY A O 1
ATOM 4563 N N . GLY A 1 578 ? -7.001 46.239 9.005 1.00 33.16 578 GLY A N 1
ATOM 4564 C CA . GLY A 1 578 ? -7.184 44.809 8.730 1.00 33.16 578 GLY A CA 1
ATOM 4565 C C . GLY A 1 578 ? -8.632 44.498 8.319 1.00 33.16 578 GLY A C 1
ATOM 4566 O O . GLY A 1 578 ? -9.511 45.324 8.549 1.00 33.16 578 GLY A O 1
ATOM 4567 N N . PRO A 1 579 ? -8.908 43.327 7.714 1.00 33.78 579 PRO A N 1
ATOM 4568 C CA . PRO A 1 579 ? -10.256 42.965 7.283 1.00 33.78 579 PRO A CA 1
ATOM 4569 C C . PRO A 1 579 ? -11.199 42.783 8.480 1.00 33.78 579 PRO A C 1
ATOM 4571 O O . PRO A 1 579 ? -10.889 42.048 9.420 1.00 33.78 579 PRO A O 1
ATOM 4574 N N . THR A 1 580 ? -12.370 43.413 8.416 1.00 30.23 580 THR A N 1
ATOM 4575 C CA . THR A 1 580 ? -13.427 43.298 9.429 1.00 30.23 580 THR A CA 1
ATOM 4576 C C . THR A 1 580 ? -14.404 42.191 9.020 1.00 30.23 580 THR A C 1
ATOM 4578 O O . THR A 1 580 ? -14.898 42.171 7.893 1.00 30.23 580 THR A O 1
ATOM 4581 N N . LEU A 1 581 ? -14.666 41.244 9.924 1.00 32.19 581 LEU A N 1
ATOM 4582 C CA . LEU A 1 581 ? -15.662 40.181 9.749 1.00 32.19 581 LEU A CA 1
ATOM 4583 C C . LEU A 1 581 ? -17.026 40.672 10.238 1.00 32.19 581 LEU A C 1
ATOM 4585 O O . LEU A 1 581 ? -17.166 41.020 11.411 1.00 32.19 581 LEU A O 1
ATOM 4589 N N . GLN A 1 582 ? -18.027 40.670 9.358 1.00 30.39 582 GLN A N 1
ATOM 4590 C CA . GLN A 1 582 ? -19.398 41.037 9.701 1.00 30.39 582 GLN A CA 1
ATOM 4591 C C . GLN A 1 582 ? -20.281 39.782 9.767 1.00 30.39 582 GLN A C 1
ATOM 4593 O O . GLN A 1 582 ? -20.267 38.941 8.865 1.00 30.39 582 GLN A O 1
ATOM 4598 N N . PHE A 1 583 ? -21.046 39.659 10.853 1.00 32.72 583 PHE A N 1
ATOM 4599 C CA . PHE A 1 583 ? -22.020 38.588 11.063 1.00 32.72 583 PHE A CA 1
ATOM 4600 C C . PHE A 1 583 ? -23.400 39.094 10.648 1.00 32.72 583 PHE A C 1
ATOM 4602 O O . PHE A 1 583 ? -23.866 40.100 11.183 1.00 32.72 583 PHE A O 1
ATOM 4609 N N . VAL A 1 584 ? -24.052 38.407 9.709 1.00 31.02 584 VAL A N 1
ATOM 4610 C CA . VAL A 1 584 ? -25.422 38.732 9.293 1.00 31.02 584 VAL A CA 1
ATOM 4611 C C . VAL A 1 584 ? -26.337 37.568 9.659 1.00 31.02 584 VAL A C 1
ATOM 4613 O O . VAL A 1 584 ? -26.059 36.414 9.327 1.00 31.02 584 VAL A O 1
ATOM 4616 N N . LEU A 1 585 ? -27.411 37.891 10.379 1.00 29.17 585 LEU A N 1
ATOM 4617 C CA . LEU A 1 585 ? -28.474 36.976 10.783 1.00 29.17 585 LEU A CA 1
ATOM 4618 C C . LEU A 1 585 ? -29.604 37.069 9.753 1.00 29.17 585 LEU A C 1
ATOM 4620 O O . LEU A 1 585 ? -30.188 38.138 9.587 1.00 29.17 585 LEU A O 1
ATOM 4624 N N . GLU A 1 586 ? -29.912 35.972 9.062 1.00 32.12 586 GLU A N 1
ATOM 4625 C CA . GLU A 1 586 ? -31.145 35.863 8.275 1.00 32.12 586 GLU A CA 1
ATOM 4626 C C . GLU A 1 586 ? -32.245 35.308 9.187 1.00 32.12 586 GLU A C 1
ATOM 4628 O O . GLU A 1 586 ? -32.155 34.181 9.670 1.00 32.12 586 GLU A O 1
ATOM 4633 N N . ASN A 1 587 ? -33.287 36.104 9.436 1.00 33.28 587 ASN A N 1
ATOM 4634 C CA . ASN A 1 587 ? -34.528 35.593 10.008 1.00 33.28 587 ASN A CA 1
ATOM 4635 C C . ASN A 1 587 ? -35.389 35.068 8.853 1.00 33.28 587 ASN A C 1
ATOM 4637 O O . ASN A 1 587 ? -35.849 35.859 8.031 1.00 33.28 587 ASN A O 1
ATOM 4641 N N . GLU A 1 588 ? -35.633 33.758 8.784 1.00 31.19 588 GLU A N 1
ATOM 4642 C CA . GLU A 1 588 ? -36.740 33.245 7.972 1.00 31.19 588 GLU A CA 1
ATOM 4643 C C . GLU A 1 588 ? -38.062 33.592 8.674 1.00 31.19 588 GLU A C 1
ATOM 4645 O O . GLU A 1 588 ? -38.373 33.077 9.750 1.00 31.19 588 GLU A O 1
ATOM 4650 N N . GLU A 1 589 ? -38.848 34.488 8.076 1.00 26.06 589 GLU A N 1
ATOM 4651 C CA . GLU A 1 589 ? -40.238 34.715 8.468 1.00 26.06 589 GLU A CA 1
ATOM 4652 C C . GLU A 1 589 ? -41.073 33.473 8.126 1.00 26.06 589 GLU A C 1
ATOM 4654 O O . GLU A 1 589 ? -41.513 33.272 6.993 1.00 26.06 589 GLU A O 1
ATOM 4659 N N . VAL A 1 590 ? -41.327 32.629 9.126 1.00 25.94 590 VAL A N 1
ATOM 4660 C CA . VAL A 1 590 ? -42.370 31.605 9.042 1.00 25.94 590 VAL A CA 1
ATOM 4661 C C . VAL A 1 590 ? -43.721 32.281 9.275 1.00 25.94 590 VAL A C 1
ATOM 4663 O O . VAL A 1 590 ? -44.077 32.635 10.397 1.00 25.94 590 VAL A O 1
ATOM 4666 N N . PHE A 1 591 ? -44.494 32.431 8.199 1.00 21.44 591 PHE A N 1
ATOM 4667 C CA . PHE A 1 591 ? -45.928 32.712 8.255 1.00 21.44 591 PHE A CA 1
ATOM 4668 C C . PHE A 1 591 ? -46.656 31.568 8.980 1.00 21.44 591 PHE A C 1
ATOM 4670 O O . PHE A 1 591 ? -46.904 30.510 8.399 1.00 21.44 591 PHE A O 1
ATOM 4677 N N . SER A 1 592 ? -47.065 31.786 10.229 1.00 24.08 592 SER A N 1
ATOM 4678 C CA . SER A 1 592 ? -48.092 30.980 10.890 1.00 24.08 592 SER A CA 1
ATOM 4679 C C . SER A 1 592 ? -49.472 31.590 10.625 1.00 24.08 592 SER A C 1
ATOM 4681 O O . SER A 1 592 ? -49.842 32.642 11.142 1.00 24.08 592 SER A O 1
ATOM 4683 N N . LYS A 1 593 ? -50.254 30.911 9.780 1.00 22.48 593 LYS A N 1
ATOM 4684 C CA . LYS A 1 593 ? -51.712 31.053 9.745 1.00 22.48 593 LYS A CA 1
ATOM 4685 C C . LYS A 1 593 ? -52.293 30.302 10.941 1.00 22.48 593 LYS A C 1
ATOM 4687 O O . LYS A 1 593 ? -52.310 29.077 10.915 1.00 22.48 593 LYS A O 1
ATOM 4692 N N . GLU A 1 594 ? -52.854 31.024 11.901 1.00 24.84 594 GLU A N 1
ATOM 4693 C CA . GLU A 1 594 ? -53.957 30.526 12.723 1.00 24.84 594 GLU A CA 1
ATOM 4694 C C . GLU A 1 594 ? -55.071 31.578 12.746 1.00 24.84 594 GLU A C 1
ATOM 4696 O O . GLU A 1 594 ? -54.925 32.687 13.258 1.00 24.84 594 GLU A O 1
ATOM 4701 N N . GLU A 1 595 ? -56.192 31.221 12.120 1.00 21.70 595 GLU A N 1
ATOM 4702 C CA . GLU A 1 595 ? -57.498 31.800 12.405 1.00 21.70 595 GLU A CA 1
ATOM 4703 C C . GLU A 1 595 ? -57.919 31.372 13.815 1.00 21.70 595 GLU A C 1
ATOM 4705 O O . GLU A 1 595 ? -57.911 30.178 14.101 1.00 21.70 595 GLU A O 1
ATOM 4710 N N . LEU A 1 596 ? -58.343 32.321 14.659 1.00 24.09 596 LEU A N 1
ATOM 4711 C CA . LEU A 1 596 ? -59.622 32.284 15.389 1.00 24.09 596 LEU A CA 1
ATOM 4712 C C . LEU A 1 596 ? -59.786 33.526 16.297 1.00 24.09 596 LEU A C 1
ATOM 4714 O O . LEU A 1 596 ? -59.160 33.652 17.339 1.00 24.09 596 LEU A O 1
ATOM 4718 N N . ILE A 1 597 ? -60.690 34.409 15.856 1.00 24.47 597 ILE A N 1
ATOM 4719 C CA . ILE A 1 597 ? -61.775 35.076 16.609 1.00 24.47 597 ILE A CA 1
ATOM 4720 C C . ILE A 1 597 ? -61.425 35.774 17.942 1.00 24.47 597 ILE A C 1
ATOM 4722 O O . ILE A 1 597 ? -61.244 35.129 18.969 1.00 24.47 597 ILE A O 1
ATOM 4726 N N . GLY A 1 598 ? -61.571 37.110 17.966 1.00 23.97 598 GLY A N 1
ATOM 4727 C CA . GLY A 1 598 ? -61.769 37.859 19.215 1.00 23.97 598 GLY A CA 1
ATOM 4728 C C . GLY A 1 598 ? -61.692 39.390 19.120 1.00 23.97 598 GLY A C 1
ATOM 4729 O O . GLY A 1 598 ? -60.645 39.958 19.382 1.00 23.97 598 GLY A O 1
ATOM 4730 N N . SER A 1 599 ? -62.833 40.025 18.818 1.00 24.50 599 SER A N 1
ATOM 4731 C CA . SER A 1 599 ? -63.296 41.360 19.278 1.00 24.50 599 SER A CA 1
ATOM 4732 C C . SER A 1 599 ? -62.447 42.637 19.078 1.00 24.50 599 SER A C 1
ATOM 4734 O O . SER A 1 599 ? -61.481 42.890 19.787 1.00 24.50 599 SER A O 1
ATOM 4736 N N . GLU A 1 600 ? -62.952 43.485 18.173 1.00 23.47 600 GLU A N 1
ATOM 4737 C CA . GLU A 1 600 ? -63.231 44.934 18.302 1.00 23.47 600 GLU A CA 1
ATOM 4738 C C . GLU A 1 600 ? -62.500 45.777 19.372 1.00 23.47 600 GLU A C 1
ATOM 4740 O O . GLU A 1 600 ? -62.756 45.621 20.562 1.00 23.47 600 GLU A O 1
ATOM 4745 N N . GLN A 1 601 ? -61.747 46.794 18.921 1.00 25.73 601 GLN A N 1
ATOM 4746 C CA . GLN A 1 601 ? -61.827 48.217 19.337 1.00 25.73 601 GLN A CA 1
ATOM 4747 C C . GLN A 1 601 ? -60.741 49.017 18.583 1.00 25.73 601 GLN A C 1
ATOM 4749 O O . GLN A 1 601 ? -59.557 48.743 18.716 1.00 25.73 601 GLN A O 1
ATOM 4754 N N . GLN A 1 602 ? -61.112 49.775 17.549 1.00 24.66 602 GLN A N 1
ATOM 4755 C CA . GLN A 1 602 ? -61.473 51.206 17.549 1.00 24.66 602 GLN A CA 1
ATOM 4756 C C . GLN A 1 602 ? -60.292 52.192 17.515 1.00 24.66 602 GLN A C 1
ATOM 4758 O O . GLN A 1 602 ? -59.498 52.264 18.440 1.00 24.66 602 GLN A O 1
ATOM 4763 N N . ASP A 1 603 ? -60.322 52.992 16.441 1.00 25.33 603 ASP A N 1
ATOM 4764 C CA . ASP A 1 603 ? -59.796 54.348 16.246 1.00 25.33 603 ASP A CA 1
ATOM 4765 C C . ASP A 1 603 ? -58.297 54.603 16.494 1.00 25.33 603 ASP A C 1
ATOM 4767 O O . ASP A 1 603 ? -57.770 54.452 17.583 1.00 25.33 603 ASP A O 1
ATOM 4771 N N . GLY A 1 604 ? -57.511 55.076 15.529 1.00 24.09 604 GLY A N 1
ATOM 4772 C CA . GLY A 1 604 ? -57.855 56.004 14.460 1.00 24.09 604 GLY A CA 1
ATOM 4773 C C . GLY A 1 604 ? -57.124 57.335 14.666 1.00 24.09 604 GLY A C 1
ATOM 4774 O O . GLY A 1 604 ? -57.165 57.904 15.751 1.00 24.09 604 GLY A O 1
ATOM 4775 N N . ARG A 1 605 ? -56.571 57.849 13.554 1.00 25.30 605 ARG A N 1
ATOM 4776 C CA . ARG A 1 605 ? -56.227 59.261 13.258 1.00 25.30 605 ARG A CA 1
ATOM 4777 C C . ARG A 1 605 ? -54.933 59.851 13.835 1.00 25.30 605 ARG A C 1
ATOM 4779 O O . ARG A 1 605 ? -54.623 59.672 14.996 1.00 25.30 605 ARG A O 1
ATOM 4786 N N . THR A 1 606 ? -54.171 60.699 13.137 1.00 26.31 606 THR A N 1
ATOM 4787 C CA . THR A 1 606 ? -54.104 61.180 11.735 1.00 26.31 606 THR A CA 1
ATOM 4788 C C . THR A 1 606 ? -52.831 62.030 11.658 1.00 26.31 606 THR A C 1
ATOM 4790 O O . THR A 1 606 ? -52.579 62.805 12.578 1.00 26.31 606 THR A O 1
ATOM 4793 N N . GLN A 1 607 ? -52.093 61.971 10.549 1.00 27.39 607 GLN A N 1
ATOM 4794 C CA . GLN A 1 607 ? -51.271 63.096 10.080 1.00 27.39 607 GLN A CA 1
ATOM 4795 C C . GLN A 1 607 ? -52.123 64.004 9.174 1.00 27.39 607 GLN A C 1
ATOM 4797 O O . GLN A 1 607 ? -52.995 63.486 8.471 1.00 27.39 607 GLN A O 1
ATOM 4802 N N . PRO A 1 608 ? -51.871 65.324 9.133 1.00 31.53 608 PRO A N 1
ATOM 4803 C CA . PRO A 1 608 ? -52.392 66.207 8.093 1.00 31.53 608 PRO A CA 1
ATOM 4804 C C . PRO A 1 608 ? -51.227 66.775 7.256 1.00 31.53 608 PRO A C 1
ATOM 4806 O O . PRO A 1 608 ? -50.175 67.123 7.784 1.00 31.53 608 PRO A O 1
ATOM 4809 N N . CYS A 1 609 ? -51.292 66.735 5.929 1.00 22.08 609 CYS A N 1
ATOM 4810 C CA . CYS A 1 609 ? -51.619 67.848 5.016 1.00 22.08 609 CYS A CA 1
ATOM 4811 C C . CYS A 1 609 ? -50.868 67.488 3.713 1.00 22.08 609 CYS A C 1
ATOM 4813 O O . CYS A 1 609 ? -49.776 66.940 3.798 1.00 22.08 609 CYS A O 1
ATOM 4815 N N . SER A 1 610 ? -51.309 67.730 2.484 1.00 26.28 610 SER A N 1
ATOM 4816 C CA . SER A 1 610 ? -52.321 68.629 1.930 1.00 26.28 610 SER A CA 1
ATOM 4817 C C . SER A 1 610 ? -52.420 68.342 0.421 1.00 26.28 610 SER A C 1
ATOM 4819 O O . SER A 1 610 ? -51.395 68.001 -0.160 1.00 26.28 610 SER A O 1
ATOM 4821 N N . ALA A 1 611 ? -53.634 68.515 -0.134 1.00 27.41 611 ALA A N 1
ATOM 4822 C CA . ALA A 1 611 ? -54.027 69.067 -1.453 1.00 27.41 611 ALA A CA 1
ATOM 4823 C C . ALA A 1 611 ? -53.114 68.805 -2.669 1.00 27.41 611 ALA A C 1
ATOM 4825 O O . ALA A 1 611 ? -51.912 69.003 -2.611 1.00 27.41 611 ALA A O 1
ATOM 4826 N N . ASP A 1 612 ? -53.560 68.502 -3.878 1.00 26.52 612 ASP A N 1
ATOM 4827 C CA . ASP A 1 612 ? -54.814 68.566 -4.645 1.00 26.52 612 ASP A CA 1
ATOM 4828 C C . ASP A 1 612 ? -54.371 67.959 -6.005 1.00 26.52 612 ASP A C 1
ATOM 4830 O O . ASP A 1 612 ? -53.191 68.002 -6.339 1.00 26.52 612 ASP A O 1
ATOM 4834 N N . SER A 1 613 ? -55.140 67.420 -6.937 1.00 27.97 613 SER A N 1
ATOM 4835 C CA . SER A 1 613 ? -56.561 67.288 -7.208 1.00 27.97 613 SER A CA 1
ATOM 4836 C C . SER A 1 613 ? -56.630 66.434 -8.491 1.00 27.97 613 SER A C 1
ATOM 4838 O O . SER A 1 613 ? -55.732 66.524 -9.323 1.00 27.97 613 SER A O 1
ATOM 4840 N N . SER A 1 614 ? -57.705 65.645 -8.631 1.00 28.38 614 SER A N 1
ATOM 4841 C CA . SER A 1 614 ? -58.432 65.318 -9.882 1.00 28.38 614 SER A CA 1
ATOM 4842 C C . SER A 1 614 ? -57.659 64.816 -11.127 1.00 28.38 614 SER A C 1
ATOM 4844 O O . SER A 1 614 ? -56.700 65.416 -11.572 1.00 28.38 614 SER A O 1
ATOM 4846 N N . GLN A 1 615 ? -58.095 63.818 -11.889 1.00 29.86 615 GLN A N 1
ATOM 4847 C CA . GLN A 1 615 ? -59.354 63.092 -11.945 1.00 29.86 615 GLN A CA 1
ATOM 4848 C C . GLN A 1 615 ? -59.186 61.953 -12.968 1.00 29.86 615 GLN A C 1
ATOM 4850 O O . GLN A 1 615 ? -58.546 62.115 -14.000 1.00 29.86 615 GLN A O 1
ATOM 4855 N N . SER A 1 616 ? -59.879 60.856 -12.673 1.00 27.41 616 SER A N 1
ATOM 4856 C CA . SER A 1 616 ? -60.675 60.044 -13.600 1.00 27.41 616 SER A CA 1
ATOM 4857 C C . SER A 1 616 ? -60.021 59.242 -14.739 1.00 27.41 616 SER A C 1
ATOM 4859 O O . SER A 1 616 ? -59.707 59.754 -15.805 1.00 27.41 616 SER A O 1
ATOM 4861 N N . LEU A 1 617 ? -60.140 57.927 -14.528 1.00 27.52 617 LEU A N 1
ATOM 4862 C CA . LEU A 1 617 ? -60.902 56.975 -15.348 1.00 27.52 617 LEU A CA 1
ATOM 4863 C C . LEU A 1 617 ? -60.286 56.452 -16.655 1.00 27.52 617 LEU A C 1
ATOM 4865 O O . LEU A 1 617 ? -60.293 57.086 -17.700 1.00 27.52 617 LEU A O 1
ATOM 4869 N N . ASN A 1 618 ? -60.055 55.144 -16.555 1.00 27.22 618 ASN A N 1
ATOM 4870 C CA . ASN A 1 618 ? -60.481 54.104 -17.480 1.00 27.22 618 ASN A CA 1
ATOM 4871 C C . ASN A 1 618 ? -59.660 53.852 -18.747 1.00 27.22 618 ASN A C 1
ATOM 4873 O O . ASN A 1 618 ? -59.827 54.472 -19.789 1.00 27.22 618 ASN A O 1
ATOM 4877 N N . SER A 1 619 ? -59.066 52.664 -18.675 1.00 27.80 619 SER A N 1
ATOM 4878 C CA . SER A 1 619 ? -59.385 51.517 -19.525 1.00 27.80 619 SER A CA 1
ATOM 4879 C C . SER A 1 619 ? -58.446 51.239 -20.685 1.00 27.80 619 SER A C 1
ATOM 4881 O O . SER A 1 619 ? -58.118 52.095 -21.495 1.00 27.80 619 SER A O 1
ATOM 4883 N N . ASN A 1 620 ? -58.201 49.934 -20.770 1.00 30.48 620 ASN A N 1
ATOM 4884 C CA . ASN A 1 620 ? -58.007 49.142 -21.966 1.00 30.48 620 ASN A CA 1
ATOM 4885 C C . ASN A 1 620 ? -56.576 48.879 -22.452 1.00 30.48 620 ASN A C 1
ATOM 4887 O O . ASN A 1 620 ? -55.909 49.697 -23.069 1.00 30.48 620 ASN A O 1
ATOM 4891 N N . THR A 1 621 ? -56.250 47.596 -22.262 1.00 33.38 621 THR A N 1
ATOM 4892 C CA . THR A 1 621 ? -55.834 46.642 -23.299 1.00 33.38 621 THR A CA 1
ATOM 4893 C C . THR A 1 621 ? -54.431 46.760 -23.873 1.00 33.38 621 THR A C 1
ATOM 4895 O O . THR A 1 621 ? -54.192 47.535 -24.790 1.00 33.38 621 THR A O 1
ATOM 4898 N N . GLY A 1 622 ? -53.628 45.763 -23.492 1.00 30.38 622 GLY A N 1
ATOM 4899 C CA . GLY A 1 622 ? -52.882 44.939 -24.443 1.00 30.38 622 GLY A CA 1
ATOM 4900 C C . GLY A 1 622 ? -51.530 45.489 -24.909 1.00 30.38 622 GLY A C 1
ATOM 4901 O O . GLY A 1 622 ? -51.168 46.611 -24.587 1.00 30.38 622 GLY A O 1
ATOM 4902 N N . PRO A 1 623 ? -50.766 44.667 -25.640 1.00 47.78 623 PRO A N 1
ATOM 4903 C CA . PRO A 1 623 ? -49.873 43.701 -25.002 1.00 47.78 623 PRO A CA 1
ATOM 4904 C C . PRO A 1 623 ? -48.433 43.816 -25.541 1.00 47.78 623 PRO A C 1
ATOM 4906 O O . PRO A 1 623 ? -48.130 44.706 -26.325 1.00 47.78 623 PRO A O 1
ATOM 4909 N N . GLU A 1 624 ? -47.599 42.851 -25.146 1.00 32.72 624 GLU A N 1
ATOM 4910 C CA . GLU A 1 624 ? -46.350 42.447 -25.810 1.00 32.72 624 GLU A CA 1
ATOM 4911 C C . GLU A 1 624 ? -45.187 43.450 -25.773 1.00 32.72 624 GLU A C 1
ATOM 4913 O O . GLU A 1 624 ? -45.093 44.395 -26.551 1.00 32.72 624 GLU A O 1
ATOM 4918 N N . THR A 1 625 ? -44.184 43.153 -24.950 1.00 39.69 625 THR A N 1
ATOM 4919 C CA . THR A 1 625 ? -42.975 42.444 -25.415 1.00 39.69 625 THR A CA 1
ATOM 4920 C C . THR A 1 625 ? -42.136 41.956 -24.246 1.00 39.69 625 THR A C 1
ATOM 4922 O O . THR A 1 625 ? -42.194 42.595 -23.172 1.00 39.69 625 THR A O 1
#

Sequence (625 aa):
MILEFAALSRLSGQSVFEEHARKALDVLWERRQKGSDLVGTVINIHNGEWVRRESGVGAGIDSYYEYLMKAYILLGDHVYLQRFNTHYSAIMKYISQPPLLLNVHMHNPTVGVRSWMDSLLAFFPGLQVLRGDLKPAIETHEMLYQVTKQHKFLPEAFTTEFRVHWGQHLLRPEFAESTYYLYKATGDPYYLRVGQSIVEKLNTYARVPCGFAAVQDVRTGTHEDRMDSFFLAEMFKYLYLMFSEKSQLPINIDDYIFTTEAHLLPVTLSINQAPSQANTTEDTFVSHDEDLFTHSCPSTETLFPNNPSFAKTIRDGYKYLTGVGRALHSLPAREIELPLHDNGIEPMEFLKSMGISLTSLKEMTLGDPTTQKEQKGVYRVRIVAEVGATPEEEAVVPHVVQLISPPFLGRTVLTAGPAKFGMDLTKQEHGVKGSIVKASPYTACGPVDNAAELKGRIALVLRGDCMFAAKARWLQQTGAIGVIFIDHREGSNSDETPLFQMVGDGDSTEDITLPLVFLFSREGAVLTAALEEHHNVDVLLLPKERQLGHDKMEKPISMNIKLLLTQEGEMEENSAGGPTLQFVLENEEVFSKEELIGSEQQDGRTQPCSADSSQSLNSNTGPET

Organism: NCBI:txid704102

Foldseek 3Di:
DLQVQLLVCLVVVNCVSNVVVVVVLVLQQVLADPVLLFGFQDADPPPRDHPGQKGWCFDRCVQVLVCLLLVCLQAVDCVSLVSSVSVVVSQCVQQDDWLGGFIAGRNGSVHTPDQKDFPRSLLVLLVCLQLPNNLNSLRNLLLQLVLCVVLVHRARMAGPLSHHPFFWFQLDQRSLSSLLSNCVLQVACVSVVSLVSVVVSQCPQQDDPVGGFIQRGSNVSHGDRDHDPLNVQHNVVSSVSSPDDCVRDPDRLVQFDQRPSGDTDGSCSNVRDDPDDDPDPPDDDDDDPDDPSSPDSDHSCNVDVPDSCPSVVSSVVCVCSNPPPDPPPPDPPPFDQDQDPDDDPVVVVVCVVVVKDKDDPDPPDDDDDDDDDDDDGGIGTDDPPPPPCPDPPVQQQWKWKAWCDPPRNRVDIAIWGFAPFAADQAPDPFFDKFWEDQWVVQAQLDATPVLVVQARHEYEHEHDDDAPLSSLVNSVVSNHQAYEYEYPDPPDGPPPDPGDYRYDPPDDRNPHHHGYIYGYHVSVVVVVVCVVVDVTIMIGMHGPQPRPPDDDDDDDDDWDKDKDWDDDDDDDDDDDDDIDIDIDTDDDDDDDDDDDDDDDDDDDDDDDDDDDDDDDDDDDDDDDD

Radius of gyration: 35.22 Å; chains: 1; bounding box: 96×93×83 Å

pLDDT: mean 73.56, std 25.39, range [21.44, 97.56]

Secondary structure (DSSP, 8-state):
-HHHHHHHHHHHS-THHHHHHHHHHHHHHHTS-TTT----SEE-TTT--EEE-EE-SSTTTHHHHHHHHHHHHHH--HHHHHHHHHHHHHHHHHTEETTEE--EESS-TTSBS-SEEESGGGGHHHHHHHHT-HHHHHHHHHHHHHHHHHSSS--SEEETTS-EEE--B----HHHHHHHHHHHHH--HHHHHHHHHHHHHIIIIIEETTEE-EEEETTTTEEES---HHIIIIIHHHHHHHHS-TTT-SS-GGGEEE-TT--EEEGGGGGSS------------------TTSSSPPPHHHH-SS-TTHHHHHHHHHTTTT-TT-------------------SHHHHHHHHTT-EEEETTSS--S-----------EEEE----------------EEEEE-STTTTT--EEEEEEBSSS--GGG-SS-EEEEEEE-SSTT-SS--TTHHHHTTSEEEEE--SS-HHHHHHHHHHTT-SEEEEEPSSTT--TTTS---PBPP-SS--TT--S-EEEE-HHHHHHHHHHHHH-S--EEEEEEGGG-TT---PPPPP---EEEEEE------S---PPPEEEEEE----------------------------------------

InterPro domains:
  IPR001382 Glycoside hydrolase family 47 [PF01532] (1-267)
  IPR001382 Glycoside hydrolase family 47 [PR00747] (58-75)
  IPR001382 Glycoside hydrolase family 47 [PR00747] (116-132)
  IPR001382 Glycoside hydrolase family 47 [PR00747] (170-194)
  IPR001382 Glycoside hydrolase family 47 [PR00747] (229-249)
  IPR003137 PA domain [PF02225] (432-525)
  IPR012341 Six-hairpin glycosidase-like superfamily [G3DSA:1.50.10.10] (1-278)
  IPR036026 Seven-hairpin glycosidases [SSF48225] (1-267)
  IPR037322 EDEM3, PA domain [cd02126] (415-541)
  IPR044674 ER degradation-enhancing alpha-mannosidase-like protein 1/2/3 [PTHR45679] (1-547)
  IPR046450 PA domain superfamily [SSF52025] (451-493)